Protein AF-A0A8J6FA00-F1 (afdb_monomer)

Solvent-accessible surface area (backbone atoms only — not comparable to full-atom values): 23998 Å² total; per-residue (Å²): 145,86,81,85,80,83,81,84,83,77,85,84,79,89,77,91,76,88,81,80,85,80,85,80,81,85,76,92,81,88,82,79,91,84,80,91,82,82,88,84,86,80,87,79,76,84,76,77,72,75,74,52,71,68,53,53,51,52,50,53,52,52,49,52,53,49,53,56,52,50,52,53,52,54,52,52,54,52,52,54,53,50,52,52,51,54,52,52,51,52,52,53,53,55,77,46,65,57,103,44,75,68,30,57,53,52,51,54,51,50,54,49,51,51,49,50,52,52,50,52,50,52,50,53,52,53,50,50,51,51,50,51,54,48,52,52,51,52,48,52,53,50,50,50,52,51,52,51,50,52,52,48,52,52,50,53,50,50,55,50,49,54,51,51,51,52,51,50,52,50,50,53,52,50,50,54,50,52,52,52,50,52,52,49,53,51,50,51,52,53,47,46,42,62,70,54,48,50,51,52,50,52,53,50,51,51,51,53,50,51,51,49,54,49,53,51,49,51,51,55,53,54,71,70,51,56,72,61,61,70,43,60,43,75,55,97,87,43,78,40,38,40,57,80,75,37,91,62,59,71,76,39,87,84,40,93,58,32,69,57,52,55,49,52,30,61,74,72,68,48,62,88,90,56,63,78,79,50,50,62,60,50,53,51,50,52,52,50,51,52,53,49,52,52,52,50,50,51,52,48,51,50,50,52,51,52,52,53,51,51,59,74,70,55,78,81,81,64,64,66,64,50,50,51,52,48,50,53,51,50,52,54,46,49,70,62,45,51,60,54,51,53,53,49,51,56,50,50,54,53,53,54,54,50,47,53,56,53,51,51,54,52,50,56,42,69,79,45,71,69,80,69,77,49,76,83,52,61,66,92,89,34,34,61,67,57,51,49,54,51,46,54,53,51,51,53,51,51,54,54,60,63,70,71,73,125

pLDDT: mean 79.32, std 19.1, range [29.19, 98.31]

Radius of gyration: 79.98 Å; Cα contacts (8 Å, |Δi|>4): 66; chains: 1; bounding box: 137×90×229 Å

Structure (mmCIF, N/CA/C/O backbone):
data_AF-A0A8J6FA00-F1
#
_entry.id   AF-A0A8J6FA00-F1
#
loop_
_atom_site.group_PDB
_atom_site.id
_atom_site.type_symbol
_atom_site.label_atom_id
_atom_site.label_alt_id
_atom_site.label_comp_id
_atom_site.label_asym_id
_atom_site.label_entity_id
_atom_site.label_seq_id
_atom_site.pdbx_PDB_ins_code
_atom_site.Cartn_x
_atom_site.Cartn_y
_atom_site.Cartn_z
_atom_site.occupancy
_atom_site.B_iso_or_equiv
_atom_site.auth_seq_id
_atom_site.auth_comp_id
_atom_site.auth_asym_id
_atom_site.auth_atom_id
_atom_site.pdbx_PDB_model_num
ATOM 1 N N . MET A 1 1 ? 41.644 22.183 -69.898 1.00 47.28 1 MET A N 1
ATOM 2 C CA . MET A 1 1 ? 42.572 23.070 -69.154 1.00 47.28 1 MET A CA 1
ATOM 3 C C . MET A 1 1 ? 42.251 24.572 -69.324 1.00 47.28 1 MET A C 1
ATOM 5 O O . MET A 1 1 ? 43.143 25.346 -69.619 1.00 47.28 1 MET A O 1
ATOM 9 N N . LYS A 1 2 ? 40.993 25.016 -69.129 1.00 41.22 2 LYS A N 1
ATOM 10 C CA . LYS A 1 2 ? 40.609 26.453 -69.013 1.00 41.22 2 LYS A CA 1
ATOM 11 C C . LYS A 1 2 ? 39.378 26.700 -68.106 1.00 41.22 2 LYS A C 1
ATOM 13 O O . LYS A 1 2 ? 38.778 27.763 -68.155 1.00 41.22 2 LYS A O 1
ATOM 18 N N . LYS A 1 3 ? 38.980 25.728 -67.270 1.00 41.56 3 LYS A N 1
ATOM 19 C CA . LYS A 1 3 ? 37.810 25.846 -66.368 1.00 41.56 3 LYS A CA 1
ATOM 20 C C . LYS A 1 3 ? 38.119 25.675 -64.871 1.00 41.56 3 LYS A C 1
ATOM 22 O O . LYS A 1 3 ? 37.196 25.705 -64.074 1.00 41.56 3 LYS A O 1
ATOM 27 N N . LEU A 1 4 ? 39.391 25.559 -64.476 1.00 38.62 4 LEU A N 1
ATOM 28 C CA . LEU A 1 4 ? 39.796 25.398 -63.065 1.00 38.62 4 LEU A CA 1
ATOM 29 C C . LEU A 1 4 ? 40.447 26.649 -62.443 1.00 38.62 4 LEU A C 1
ATOM 31 O O . LEU A 1 4 ? 40.949 26.580 -61.331 1.00 38.62 4 LEU A O 1
ATOM 35 N N . GLN A 1 5 ? 40.412 27.801 -63.120 1.00 42.25 5 GLN A N 1
ATOM 36 C CA . GLN A 1 5 ? 40.986 29.058 -62.606 1.00 42.25 5 GLN A CA 1
ATOM 37 C C . GLN A 1 5 ? 39.949 30.071 -62.088 1.00 42.25 5 GLN A C 1
ATOM 39 O O . GLN A 1 5 ? 40.332 31.146 -61.651 1.00 42.25 5 GLN A O 1
ATOM 44 N N . ALA A 1 6 ? 38.650 29.746 -62.096 1.00 41.47 6 ALA A N 1
ATOM 45 C CA . ALA A 1 6 ? 37.587 30.691 -61.724 1.00 41.47 6 ALA A CA 1
ATOM 46 C C . ALA A 1 6 ? 37.003 30.495 -60.307 1.00 41.47 6 ALA A C 1
ATOM 48 O O . ALA A 1 6 ? 36.040 31.166 -59.964 1.00 41.47 6 ALA A O 1
ATOM 49 N N . SER A 1 7 ? 37.552 29.589 -59.486 1.00 37.56 7 SER A N 1
ATOM 50 C CA . SER A 1 7 ? 37.004 29.290 -58.145 1.00 37.56 7 SER A CA 1
ATOM 51 C C . SER A 1 7 ? 37.914 29.695 -56.975 1.00 37.56 7 SER A C 1
ATOM 53 O O . SER A 1 7 ? 37.580 29.426 -55.825 1.00 37.56 7 SER A O 1
ATOM 55 N N . LEU A 1 8 ? 39.047 30.351 -57.246 1.00 39.03 8 LEU A N 1
ATOM 56 C CA . LEU A 1 8 ? 39.939 30.931 -56.235 1.00 39.03 8 LEU A CA 1
ATOM 57 C C . LEU A 1 8 ? 39.741 32.449 -56.219 1.00 39.03 8 LEU A C 1
ATOM 59 O O . LEU A 1 8 ? 40.481 33.192 -56.855 1.00 39.03 8 LEU A O 1
ATOM 63 N N . GLY A 1 9 ? 38.681 32.900 -55.555 1.00 41.84 9 GLY A N 1
ATOM 64 C CA . GLY A 1 9 ? 38.341 34.318 -55.478 1.00 41.84 9 GLY A CA 1
ATOM 65 C C . GLY A 1 9 ? 37.022 34.558 -54.756 1.00 41.84 9 GLY A C 1
ATOM 66 O O . GLY A 1 9 ? 36.096 35.104 -55.341 1.00 41.84 9 GLY A O 1
ATOM 67 N N . ALA A 1 10 ? 36.920 34.110 -53.507 1.00 33.75 10 ALA A N 1
ATOM 68 C CA . ALA A 1 10 ? 35.877 34.555 -52.591 1.00 33.75 10 ALA A CA 1
ATOM 69 C C . ALA A 1 10 ? 36.495 34.684 -51.194 1.00 33.75 10 ALA A C 1
ATOM 71 O O . ALA A 1 10 ? 36.776 33.686 -50.533 1.00 33.75 10 ALA A O 1
ATOM 72 N N . GLU A 1 11 ? 36.773 35.925 -50.794 1.00 38.97 11 GLU A N 1
ATOM 73 C CA . GLU A 1 11 ? 37.144 36.280 -49.425 1.00 38.97 11 GLU A CA 1
ATOM 74 C C . GLU A 1 11 ? 35.990 35.977 -48.455 1.00 38.97 11 GLU A C 1
ATOM 76 O O . GLU A 1 11 ? 34.834 36.266 -48.782 1.00 38.97 11 GLU A O 1
ATOM 81 N N . PRO A 1 12 ? 36.258 35.459 -47.245 1.00 38.44 12 PRO A N 1
ATOM 82 C CA . PRO A 1 12 ? 35.283 35.486 -46.171 1.00 38.44 12 PRO A CA 1
ATOM 83 C C . PRO A 1 12 ? 35.406 36.794 -45.383 1.00 38.44 12 PRO A C 1
ATOM 85 O O . PRO A 1 12 ? 36.435 37.095 -44.780 1.00 38.44 12 PRO A O 1
ATOM 88 N N . ALA A 1 13 ? 34.309 37.548 -45.382 1.00 31.70 13 ALA A N 1
ATOM 89 C CA . ALA A 1 13 ? 34.092 38.711 -44.541 1.00 31.70 13 ALA A CA 1
ATOM 90 C C . ALA A 1 13 ? 34.235 38.369 -43.049 1.00 31.70 13 ALA A C 1
ATOM 92 O O . ALA A 1 13 ? 33.716 37.363 -42.556 1.00 31.70 13 ALA A O 1
ATOM 93 N N . GLU A 1 14 ? 34.906 39.265 -42.333 1.00 37.59 14 GLU A N 1
ATOM 94 C CA . GLU A 1 14 ? 35.026 39.289 -40.882 1.00 37.59 14 GLU A CA 1
ATOM 95 C C . GLU A 1 14 ? 33.646 39.194 -40.214 1.00 37.59 14 GLU A C 1
ATOM 97 O O . GLU A 1 14 ? 32.804 40.082 -40.342 1.00 37.59 14 GLU A O 1
ATOM 102 N N . THR A 1 15 ? 33.409 38.127 -39.451 1.00 36.28 15 THR A N 1
ATOM 103 C CA . THR A 1 15 ? 32.333 38.099 -38.454 1.00 36.28 15 THR A CA 1
ATOM 104 C C . THR A 1 15 ? 32.958 37.878 -37.087 1.00 36.28 15 THR A C 1
ATOM 106 O O . THR A 1 15 ? 33.274 36.767 -36.671 1.00 36.28 15 THR A O 1
ATOM 109 N N . SER A 1 16 ? 33.181 38.994 -36.400 1.00 37.09 16 SER A N 1
ATOM 110 C CA . SER A 1 16 ? 33.565 39.044 -34.996 1.00 37.09 16 SER A CA 1
ATOM 111 C C . SER A 1 16 ? 32.416 38.507 -34.138 1.00 37.09 16 SER A C 1
ATOM 113 O O . SER A 1 16 ? 31.311 39.045 -34.180 1.00 37.09 16 SER A O 1
ATOM 115 N N . CYS A 1 17 ? 32.653 37.460 -33.344 1.00 29.19 17 CYS A N 1
ATOM 116 C CA . CYS A 1 17 ? 31.768 37.121 -32.233 1.00 29.19 17 CYS A CA 1
ATOM 117 C C . CYS A 1 17 ? 32.586 36.663 -31.022 1.00 29.19 17 CYS A C 1
ATOM 119 O O . CYS A 1 17 ? 33.138 35.567 -30.966 1.00 29.19 17 CYS A O 1
ATOM 121 N N . SER A 1 18 ? 32.661 37.571 -30.052 1.00 35.00 18 SER A N 1
ATOM 122 C CA . SER A 1 18 ? 33.268 37.417 -28.734 1.00 35.00 18 SER A CA 1
ATOM 123 C C . SER A 1 18 ? 32.566 36.317 -27.928 1.00 35.00 18 SER A C 1
ATOM 125 O O . SER A 1 18 ? 31.367 36.407 -27.666 1.00 35.00 18 SER A O 1
ATOM 127 N N . VAL A 1 19 ? 33.311 35.298 -27.489 1.00 31.09 19 VAL A N 1
ATOM 128 C CA . VAL A 1 19 ? 32.841 34.323 -26.494 1.00 31.09 19 VAL A CA 1
ATOM 129 C C . VAL A 1 19 ? 33.365 34.744 -25.124 1.00 31.09 19 VAL A C 1
ATOM 131 O O . VAL A 1 19 ? 34.555 34.650 -24.828 1.00 31.09 19 VAL A O 1
ATOM 134 N N . ARG A 1 20 ? 32.448 35.234 -24.285 1.00 32.41 20 ARG A N 1
ATOM 135 C CA . ARG A 1 20 ? 32.675 35.524 -22.866 1.00 32.41 20 ARG A CA 1
ATOM 136 C C . ARG A 1 20 ? 32.912 34.222 -22.099 1.00 32.41 20 ARG A C 1
ATOM 138 O O . ARG A 1 20 ? 32.070 33.327 -22.113 1.00 32.41 20 ARG A O 1
ATOM 145 N N . GLN A 1 21 ? 34.031 34.157 -21.384 1.00 34.88 21 GLN A N 1
ATOM 146 C CA . GLN A 1 21 ? 34.291 33.160 -20.350 1.00 34.88 21 GLN A CA 1
ATOM 147 C C . GLN A 1 21 ? 33.310 33.356 -19.186 1.00 34.88 21 GLN A C 1
ATOM 149 O O . GLN A 1 21 ? 33.288 34.411 -18.555 1.00 34.88 21 GLN A O 1
ATOM 154 N N . ALA A 1 22 ? 32.512 32.329 -18.893 1.00 29.67 22 ALA A N 1
ATOM 155 C CA . ALA A 1 22 ? 31.765 32.222 -17.648 1.00 29.67 22 ALA A CA 1
ATOM 156 C C . ALA A 1 22 ? 32.586 31.388 -16.657 1.00 29.67 22 ALA A C 1
ATOM 158 O O . ALA A 1 22 ? 32.701 30.169 -16.779 1.00 29.67 22 ALA A O 1
ATOM 159 N N . THR A 1 23 ? 33.169 32.068 -15.676 1.00 34.88 23 THR A N 1
ATOM 160 C CA . THR A 1 23 ? 33.732 31.478 -14.465 1.00 34.88 23 THR A CA 1
ATOM 161 C C . THR A 1 23 ? 32.596 30.898 -13.621 1.00 34.88 23 THR A C 1
ATOM 163 O O . THR A 1 23 ? 31.689 31.611 -13.195 1.00 34.88 23 THR A O 1
ATOM 166 N N . ARG A 1 24 ? 32.624 29.585 -13.368 1.00 30.62 24 ARG A N 1
ATOM 167 C CA . ARG A 1 24 ? 31.739 28.943 -12.389 1.00 30.62 24 ARG A CA 1
ATOM 168 C C . ARG A 1 24 ? 32.526 28.755 -11.097 1.00 30.62 24 ARG A C 1
ATOM 170 O O . ARG A 1 24 ? 33.399 27.897 -11.013 1.00 30.62 24 ARG A O 1
ATOM 177 N N . SER A 1 25 ? 32.240 29.621 -10.128 1.00 31.12 25 SER A N 1
ATOM 178 C CA . SER A 1 25 ? 32.730 29.517 -8.757 1.00 31.12 25 SER A CA 1
ATOM 179 C C . SER A 1 25 ? 32.152 28.251 -8.118 1.00 31.12 25 SER A C 1
ATOM 181 O O . SER A 1 25 ? 30.956 27.968 -8.226 1.00 31.12 25 SER A O 1
ATOM 183 N N . GLY A 1 26 ? 33.027 27.463 -7.496 1.00 31.08 26 GLY A N 1
ATOM 184 C CA . GLY A 1 26 ? 32.639 26.361 -6.631 1.00 31.08 26 GLY A CA 1
ATOM 185 C C . GLY A 1 26 ? 32.098 26.911 -5.318 1.00 31.08 26 GLY A C 1
ATOM 186 O O . GLY A 1 26 ? 32.699 27.806 -4.727 1.00 31.08 26 GLY A O 1
ATOM 187 N N . HIS A 1 27 ? 30.966 26.370 -4.878 1.00 33.72 27 HIS A N 1
ATOM 188 C CA . HIS A 1 27 ? 30.530 26.476 -3.497 1.00 33.72 27 HIS A CA 1
ATOM 189 C C . HIS A 1 27 ? 30.555 25.070 -2.907 1.00 33.72 27 HIS A C 1
ATOM 191 O O . HIS A 1 27 ? 29.848 24.169 -3.358 1.00 33.72 27 HIS A O 1
ATOM 197 N N . GLU A 1 28 ? 31.427 24.897 -1.923 1.00 34.91 28 GLU A N 1
ATOM 198 C CA . GLU A 1 28 ? 31.507 23.727 -1.066 1.00 34.91 28 GLU A CA 1
ATOM 199 C C . GLU A 1 28 ? 30.171 23.521 -0.346 1.00 34.91 28 GLU A C 1
ATOM 201 O O . GLU A 1 28 ? 29.641 24.450 0.263 1.00 34.91 28 GLU A O 1
ATOM 206 N N . THR A 1 29 ? 29.660 22.292 -0.360 1.00 35.22 29 THR A N 1
ATOM 207 C CA . THR A 1 29 ? 28.919 21.744 0.779 1.00 35.22 29 THR A CA 1
ATOM 208 C C . THR A 1 29 ? 29.324 20.290 0.976 1.00 35.22 29 THR A C 1
ATOM 210 O O . THR A 1 29 ? 29.314 19.454 0.078 1.00 35.22 29 THR A O 1
ATOM 213 N N . ARG A 1 30 ? 29.781 20.062 2.198 1.00 36.84 30 ARG A N 1
ATOM 214 C CA . ARG A 1 30 ? 30.376 18.869 2.776 1.00 36.84 30 ARG A CA 1
ATOM 215 C C . ARG A 1 30 ? 29.256 17.905 3.177 1.00 36.84 30 ARG A C 1
ATOM 217 O O . ARG A 1 30 ? 28.365 18.306 3.919 1.00 36.84 30 ARG A O 1
ATOM 224 N N . GLY A 1 31 ? 29.318 16.649 2.737 1.00 31.55 31 GLY A N 1
ATOM 225 C CA . GLY A 1 31 ? 28.403 15.60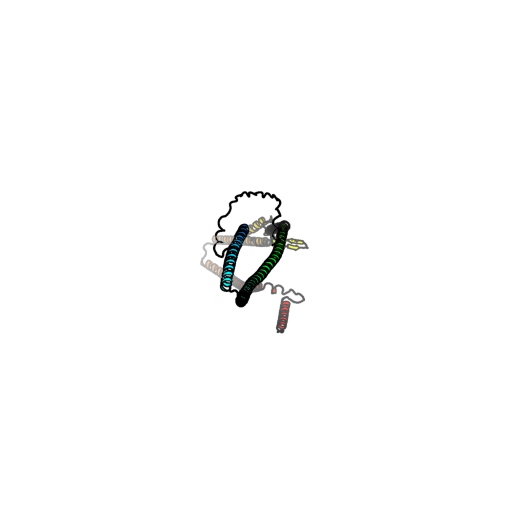5 3.204 1.00 31.55 31 GLY A CA 1
ATOM 226 C C . GLY A 1 31 ? 28.560 14.271 2.472 1.00 31.55 31 GLY A C 1
ATOM 227 O O . GLY A 1 31 ? 28.122 14.139 1.339 1.00 31.55 31 GLY A O 1
ATOM 228 N N . ASN A 1 32 ? 29.123 13.293 3.183 1.00 33.38 32 ASN A N 1
ATOM 229 C CA . ASN A 1 32 ? 29.013 11.842 2.973 1.00 33.38 32 ASN A CA 1
ATOM 230 C C . ASN A 1 32 ? 29.857 11.194 1.859 1.00 33.38 32 ASN A C 1
ATOM 232 O O . ASN A 1 32 ? 29.385 10.755 0.815 1.00 33.38 32 ASN A O 1
ATOM 236 N N . THR A 1 33 ? 31.135 11.013 2.184 1.00 42.03 33 THR A N 1
ATOM 237 C CA . THR A 1 33 ? 31.894 9.786 1.902 1.00 42.03 33 THR A CA 1
ATOM 238 C C . THR A 1 33 ? 31.149 8.558 2.435 1.00 42.03 33 THR A C 1
ATOM 240 O O . THR A 1 33 ? 30.846 8.549 3.622 1.00 42.03 33 THR A O 1
ATOM 243 N N . GLU A 1 34 ? 30.874 7.560 1.579 1.00 39.94 34 GLU A N 1
ATOM 244 C CA . GLU A 1 34 ? 31.144 6.113 1.812 1.00 39.94 34 GLU A CA 1
ATOM 245 C C . GLU A 1 34 ? 30.439 5.138 0.833 1.00 39.94 34 GLU A C 1
ATOM 247 O O . GLU A 1 34 ? 30.783 3.964 0.836 1.00 39.94 34 GLU A O 1
ATOM 252 N N . GLU A 1 35 ? 29.568 5.561 -0.098 1.00 33.81 35 GLU A N 1
ATOM 253 C CA . GLU A 1 35 ? 28.895 4.595 -1.014 1.00 33.81 35 GLU A CA 1
ATOM 254 C C . GLU A 1 35 ? 29.410 4.551 -2.468 1.00 33.81 35 GLU A C 1
ATOM 256 O O . GLU A 1 35 ? 29.063 3.656 -3.235 1.00 33.81 35 GLU A O 1
ATOM 261 N N . SER A 1 36 ? 30.318 5.442 -2.873 1.00 38.78 36 SER A N 1
ATOM 262 C CA . SER A 1 36 ? 30.756 5.554 -4.278 1.00 38.78 36 SER A CA 1
ATOM 263 C C . SER A 1 36 ? 32.104 4.878 -4.582 1.00 38.78 36 SER A C 1
ATOM 265 O O . SER A 1 36 ? 32.941 5.449 -5.285 1.00 38.78 36 SER A O 1
ATOM 267 N N . LYS A 1 37 ? 32.355 3.669 -4.059 1.00 39.72 37 LYS A N 1
ATOM 268 C CA . LYS A 1 37 ? 33.586 2.900 -4.363 1.00 39.72 37 LYS A CA 1
ATOM 269 C C . LYS A 1 37 ? 33.369 1.488 -4.918 1.00 39.72 37 LYS A C 1
ATOM 271 O O . LYS A 1 37 ? 34.343 0.764 -5.086 1.00 39.72 37 LYS A O 1
ATOM 276 N N . ARG A 1 38 ? 32.138 1.092 -5.267 1.00 36.06 38 ARG A N 1
ATOM 277 C CA . ARG A 1 38 ? 31.849 -0.290 -5.711 1.00 36.06 38 ARG A CA 1
ATOM 278 C C . ARG A 1 38 ? 31.240 -0.460 -7.105 1.00 36.06 38 ARG A C 1
ATOM 280 O O . ARG A 1 38 ? 30.736 -1.532 -7.404 1.00 36.06 38 ARG A O 1
ATOM 287 N N . ALA A 1 39 ? 31.319 0.556 -7.964 1.00 37.44 39 ALA A N 1
ATOM 288 C CA . ALA A 1 39 ? 30.780 0.496 -9.329 1.00 37.44 39 ALA A CA 1
ATOM 289 C C . ALA A 1 39 ? 31.782 0.944 -10.410 1.00 37.44 39 ALA A C 1
ATOM 291 O O . ALA A 1 39 ? 31.398 1.567 -11.395 1.00 37.44 39 ALA A O 1
ATOM 292 N N . ARG A 1 40 ? 33.082 0.681 -10.223 1.00 42.97 40 ARG A N 1
ATOM 293 C CA . ARG A 1 40 ? 34.104 0.900 -11.263 1.00 42.97 40 ARG A CA 1
ATOM 294 C C . ARG A 1 40 ? 35.168 -0.186 -11.222 1.00 42.97 40 ARG A C 1
ATOM 296 O O . ARG A 1 40 ? 36.286 0.050 -10.785 1.00 42.97 40 ARG A O 1
ATOM 303 N N . SER A 1 41 ? 34.792 -1.374 -11.654 1.00 44.31 41 SER A N 1
ATOM 304 C CA . SER A 1 41 ? 35.734 -2.376 -12.147 1.00 44.31 41 SER A CA 1
ATOM 305 C C . SER A 1 41 ? 34.909 -3.470 -12.796 1.00 44.31 41 SER A C 1
ATOM 307 O O . SER A 1 41 ? 34.246 -4.208 -12.070 1.00 44.31 41 SER A O 1
ATOM 309 N N . LEU A 1 42 ? 34.887 -3.457 -14.125 1.00 41.62 42 LEU A N 1
ATOM 310 C CA . LEU A 1 42 ? 34.656 -4.553 -15.071 1.00 41.62 42 LEU A CA 1
ATOM 311 C C . LEU A 1 42 ? 34.493 -3.864 -16.434 1.00 41.62 42 LEU A C 1
ATOM 313 O O . LEU A 1 42 ? 33.482 -3.197 -16.643 1.00 41.62 42 LEU A O 1
ATOM 317 N N . ASP A 1 43 ? 35.592 -3.869 -17.197 1.00 39.00 43 ASP A N 1
ATOM 318 C CA . ASP A 1 43 ? 35.738 -4.176 -18.635 1.00 39.00 43 ASP A CA 1
ATOM 319 C C . ASP A 1 43 ? 34.579 -3.744 -19.567 1.00 39.00 43 ASP A C 1
ATOM 321 O O . ASP A 1 43 ? 33.405 -3.895 -19.259 1.00 39.00 43 ASP A O 1
ATOM 325 N N . ASP A 1 44 ? 34.784 -3.216 -20.765 1.00 36.16 44 ASP A N 1
ATOM 326 C CA . ASP A 1 44 ? 35.753 -3.599 -21.779 1.00 36.16 44 ASP A CA 1
ATOM 327 C C . ASP A 1 44 ? 35.581 -2.628 -22.959 1.00 36.16 44 ASP A C 1
ATOM 329 O O . ASP A 1 44 ? 34.561 -1.942 -23.071 1.00 36.16 44 ASP A O 1
ATOM 333 N N . ASP A 1 45 ? 36.562 -2.650 -23.845 1.00 35.09 45 ASP A N 1
ATOM 334 C CA . ASP A 1 45 ? 36.585 -2.045 -25.168 1.00 35.09 45 ASP A CA 1
ATOM 335 C C . ASP A 1 45 ? 36.728 -0.523 -25.249 1.00 35.09 45 ASP A C 1
ATOM 337 O O . ASP A 1 45 ? 35.928 0.299 -24.800 1.00 35.09 45 ASP A O 1
ATOM 341 N N . SER A 1 46 ? 37.833 -0.177 -25.897 1.00 41.81 46 SER A N 1
ATOM 342 C CA . SER A 1 46 ? 38.183 1.103 -26.476 1.00 41.81 46 SER A CA 1
ATOM 343 C C . SER A 1 46 ? 36.936 1.870 -26.912 1.00 41.81 46 SER A C 1
ATOM 345 O O . SER A 1 46 ? 36.360 1.613 -27.965 1.00 41.81 46 SER A O 1
ATOM 347 N N . LEU A 1 47 ? 36.521 2.854 -26.111 1.00 43.72 47 LEU A N 1
ATOM 348 C CA . LEU A 1 47 ? 35.745 3.960 -26.643 1.00 43.72 47 LEU A CA 1
ATOM 349 C C . LEU A 1 47 ? 36.641 4.575 -27.714 1.00 43.72 47 LEU A C 1
ATOM 351 O O . LEU A 1 47 ? 37.571 5.306 -27.375 1.00 43.72 47 LEU A O 1
ATOM 355 N N . ASP A 1 48 ? 36.402 4.213 -28.974 1.00 52.09 48 ASP A N 1
ATOM 356 C CA . ASP A 1 48 ? 36.907 4.909 -30.147 1.00 52.09 48 ASP A CA 1
ATOM 357 C C . ASP A 1 48 ? 36.476 6.364 -29.990 1.00 52.09 48 ASP A C 1
ATOM 359 O O . ASP A 1 48 ? 35.367 6.774 -30.348 1.00 52.09 48 ASP A O 1
ATOM 363 N N . VAL A 1 49 ? 37.332 7.142 -29.328 1.00 61.47 49 VAL A N 1
ATOM 364 C CA . VAL A 1 49 ? 37.171 8.575 -29.183 1.00 61.47 49 VAL A CA 1
ATOM 365 C C . VAL A 1 49 ? 37.259 9.098 -30.600 1.00 61.47 49 VAL A C 1
ATOM 367 O O . VAL A 1 49 ? 38.345 9.184 -31.171 1.00 61.47 49 VAL A O 1
ATOM 370 N N . LEU A 1 50 ? 36.090 9.383 -31.173 1.00 67.81 50 LEU A N 1
ATOM 371 C CA . LEU A 1 50 ? 35.957 9.956 -32.502 1.00 67.81 50 LEU A CA 1
ATOM 372 C C . LEU A 1 50 ? 36.983 11.091 -32.646 1.00 67.81 50 LEU A C 1
ATOM 374 O O . LEU A 1 50 ? 37.004 11.993 -31.796 1.00 67.81 50 LEU A O 1
ATOM 378 N N . PRO A 1 51 ? 37.860 11.039 -33.665 1.00 77.50 51 PRO A N 1
ATOM 379 C CA . PRO A 1 51 ? 38.915 12.022 -33.822 1.00 77.50 51 PRO A CA 1
ATOM 380 C C . PRO A 1 51 ? 38.309 13.423 -33.884 1.00 77.50 51 PRO A C 1
ATOM 382 O O . PRO A 1 51 ? 37.272 13.657 -34.511 1.00 77.50 51 PRO A O 1
ATOM 385 N N . SER A 1 52 ? 38.949 14.367 -33.191 1.00 83.94 52 SER A N 1
ATOM 386 C CA . SER A 1 52 ? 38.492 15.756 -33.179 1.00 83.94 52 SER A CA 1
ATOM 387 C C . SER A 1 52 ? 38.408 16.305 -34.608 1.00 83.94 52 SER A C 1
ATOM 389 O O . SER A 1 52 ? 39.202 15.935 -35.474 1.00 83.94 52 SER A O 1
ATOM 391 N N . PHE A 1 53 ? 37.482 17.231 -34.859 1.00 82.62 53 PHE A N 1
ATOM 392 C CA . PHE A 1 53 ? 37.315 17.856 -36.177 1.00 82.62 53 PHE A CA 1
ATOM 393 C C . PHE A 1 53 ? 38.626 18.448 -36.731 1.00 82.62 53 PHE A C 1
ATOM 395 O O . PHE A 1 53 ? 38.907 18.344 -37.922 1.00 82.62 53 PHE A O 1
ATOM 402 N N . SER A 1 54 ? 39.475 19.003 -35.859 1.00 84.88 54 SER A N 1
ATOM 403 C CA . SER A 1 54 ? 40.811 19.483 -36.227 1.00 84.88 54 SER A CA 1
ATOM 404 C C . SER A 1 54 ? 41.752 18.368 -36.687 1.00 84.88 54 SER A C 1
ATOM 406 O O . SER A 1 54 ? 42.505 18.587 -37.632 1.00 84.88 54 SER A O 1
ATOM 408 N N . CYS A 1 55 ? 41.698 17.184 -36.066 1.00 87.06 55 CYS A N 1
ATOM 409 C CA . CYS A 1 55 ? 42.497 16.029 -36.485 1.00 87.06 55 CYS A CA 1
ATOM 410 C C . CYS A 1 55 ? 42.069 15.541 -37.873 1.00 87.06 55 CYS A C 1
ATOM 412 O O . CYS A 1 55 ? 42.925 15.353 -38.728 1.00 87.06 55 CYS A O 1
ATOM 414 N N . LEU A 1 56 ? 40.760 15.439 -38.128 1.00 87.69 56 LEU A N 1
ATOM 415 C CA . LEU A 1 56 ? 40.230 15.039 -39.438 1.00 87.69 56 LEU A CA 1
ATOM 416 C C . LEU A 1 56 ? 40.643 16.008 -40.555 1.00 87.69 56 LEU A C 1
ATOM 418 O O . LEU A 1 56 ? 41.011 15.584 -41.647 1.00 87.69 56 LEU A O 1
ATOM 422 N N . ILE A 1 57 ? 40.624 17.317 -40.281 1.00 89.50 57 ILE A N 1
ATOM 423 C CA . ILE A 1 57 ? 41.090 18.322 -41.245 1.00 89.50 57 ILE A CA 1
ATOM 424 C C . ILE A 1 57 ? 42.590 18.169 -41.509 1.00 89.50 57 ILE A C 1
ATOM 426 O O . ILE A 1 57 ? 43.007 18.174 -42.665 1.00 89.50 57 ILE A O 1
ATOM 430 N N . GLN A 1 58 ? 43.407 18.045 -40.460 1.00 91.50 58 GLN A N 1
ATOM 431 C CA . GLN A 1 58 ? 44.860 17.892 -40.600 1.00 91.50 58 GLN A CA 1
ATOM 432 C C . GLN A 1 58 ? 45.229 16.625 -41.375 1.00 91.50 58 GLN A C 1
ATOM 434 O O . GLN A 1 58 ? 46.103 16.669 -42.239 1.00 91.50 58 GLN A O 1
ATOM 439 N N . GLU A 1 59 ? 44.532 15.525 -41.111 1.00 89.94 59 GLU A N 1
ATOM 440 C CA . GLU A 1 59 ? 44.704 14.264 -41.822 1.00 89.94 59 GLU A CA 1
ATOM 441 C C . GLU A 1 59 ? 44.302 14.386 -43.297 1.00 89.94 59 GLU A C 1
ATOM 443 O O . GLU A 1 59 ? 45.070 13.991 -44.174 1.00 89.94 59 GLU A O 1
ATOM 448 N N . GLY A 1 60 ? 43.171 15.035 -43.593 1.00 91.19 60 GLY A N 1
ATOM 449 C CA . GLY A 1 60 ? 42.753 15.312 -44.970 1.00 91.19 60 GLY A CA 1
ATOM 450 C C . GLY A 1 60 ? 43.767 16.162 -45.746 1.00 91.19 60 GLY A C 1
ATOM 451 O O . GLY A 1 60 ? 44.079 15.864 -46.902 1.00 91.19 60 GLY A O 1
ATOM 452 N N . TRP A 1 61 ? 44.351 17.186 -45.111 1.00 90.50 61 TRP A N 1
ATOM 453 C CA . TRP A 1 61 ? 45.428 17.977 -45.719 1.00 90.50 61 TRP A CA 1
ATOM 454 C C . TRP A 1 61 ? 46.694 17.149 -45.952 1.00 90.50 61 TRP A C 1
ATOM 456 O O . TRP A 1 61 ? 47.282 17.238 -47.031 1.00 90.50 61 TRP A O 1
ATOM 466 N N . ALA A 1 62 ? 47.103 16.330 -44.981 1.00 92.12 62 ALA A N 1
ATOM 467 C CA . ALA A 1 62 ? 48.269 15.461 -45.112 1.00 92.12 62 ALA A CA 1
ATOM 468 C C . ALA A 1 62 ? 48.104 14.458 -46.268 1.00 92.12 62 ALA A C 1
ATOM 470 O O . ALA A 1 62 ? 49.012 14.316 -47.089 1.00 92.12 62 ALA A O 1
ATOM 471 N N . GLN A 1 63 ? 46.927 13.836 -46.393 1.00 92.69 63 GLN A N 1
ATOM 472 C CA . GLN A 1 63 ? 46.594 12.935 -47.500 1.00 92.69 63 GLN A CA 1
ATOM 473 C C . GLN A 1 63 ? 46.618 13.658 -48.852 1.00 92.69 63 GLN A C 1
ATOM 475 O O . GLN A 1 63 ? 47.202 13.158 -49.812 1.00 92.69 63 GLN A O 1
ATOM 480 N N . SER A 1 64 ? 46.059 14.870 -48.938 1.00 91.31 64 SER A N 1
ATOM 481 C CA . SER A 1 64 ? 46.102 15.650 -50.181 1.00 91.31 64 SER A CA 1
ATOM 482 C C . SER A 1 64 ? 47.535 15.988 -50.600 1.00 91.31 64 SER A C 1
ATOM 484 O O . SER A 1 64 ? 47.865 15.895 -51.783 1.00 91.31 64 SER A O 1
ATOM 486 N N . VAL A 1 65 ? 48.396 16.378 -49.655 1.00 93.19 65 VAL A N 1
ATOM 487 C CA . VAL A 1 65 ? 49.811 16.656 -49.942 1.00 93.19 65 VAL A CA 1
ATOM 488 C C . VAL A 1 65 ? 50.512 15.384 -50.422 1.00 93.19 65 VAL A C 1
ATOM 490 O O . VAL A 1 65 ? 51.206 15.430 -51.439 1.00 93.19 65 VAL A O 1
ATOM 493 N N . HIS A 1 66 ? 50.267 14.247 -49.767 1.00 94.00 66 HIS A N 1
ATOM 494 C CA . HIS A 1 66 ? 50.814 12.950 -50.163 1.00 94.00 66 HIS A CA 1
ATOM 495 C C . HIS A 1 66 ? 50.458 12.595 -51.613 1.00 94.00 66 HIS A C 1
ATOM 497 O O . HIS A 1 66 ? 51.358 12.432 -52.437 1.00 94.00 66 HIS A O 1
ATOM 503 N N . VAL A 1 67 ? 49.168 12.608 -51.965 1.00 92.94 67 VAL A N 1
ATOM 504 C CA . VAL A 1 67 ? 48.692 12.280 -53.322 1.00 92.94 67 VAL A CA 1
ATOM 505 C C . VAL A 1 67 ? 49.307 13.206 -54.375 1.00 92.94 67 VAL A C 1
ATOM 507 O O . VAL A 1 67 ? 49.723 12.757 -55.442 1.00 92.94 67 VAL A O 1
ATOM 510 N N . THR A 1 68 ? 49.426 14.509 -54.091 1.00 92.44 68 THR A N 1
ATOM 511 C CA . THR A 1 68 ? 50.062 15.438 -55.045 1.00 92.44 68 THR A CA 1
ATOM 512 C C . THR A 1 68 ? 51.559 15.187 -55.219 1.00 92.44 68 THR A C 1
ATOM 514 O O . THR A 1 68 ? 52.094 15.410 -56.308 1.00 92.44 68 THR A O 1
ATOM 517 N N . SER A 1 69 ? 52.242 14.723 -54.170 1.00 92.12 69 SER A N 1
ATOM 518 C CA . SER A 1 69 ? 53.659 14.369 -54.241 1.00 92.12 69 SER A CA 1
ATOM 519 C C . SER A 1 69 ? 53.885 13.093 -55.058 1.00 92.12 69 SER A C 1
ATOM 521 O O . SER A 1 69 ? 54.764 13.077 -55.922 1.00 92.12 69 SER A O 1
ATOM 523 N N . GLU A 1 70 ? 53.032 12.081 -54.878 1.00 93.19 70 GLU A N 1
ATOM 524 C CA . GLU A 1 70 ? 53.053 10.843 -55.662 1.00 93.19 70 GLU 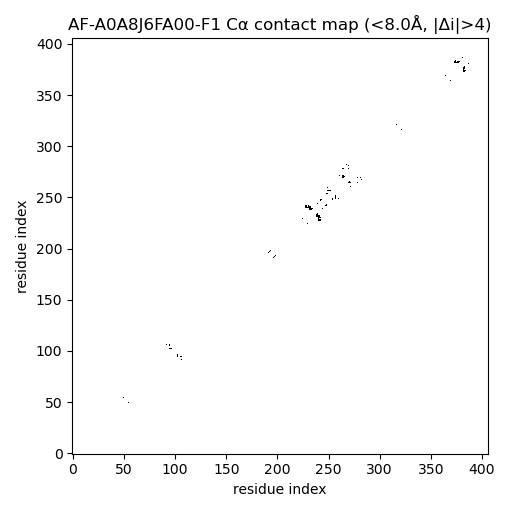A CA 1
ATOM 525 C C . GLU A 1 70 ? 52.742 11.107 -57.135 1.00 93.19 70 GLU A C 1
ATOM 527 O O . GLU A 1 70 ? 53.474 10.650 -58.011 1.00 93.19 70 GLU A O 1
ATOM 532 N N . LEU A 1 71 ? 51.722 11.924 -57.426 1.00 94.25 71 LEU A N 1
ATOM 533 C CA . LEU A 1 71 ? 51.371 12.292 -58.798 1.00 94.25 71 LEU A CA 1
ATOM 534 C C . LEU A 1 71 ? 52.551 12.939 -59.533 1.00 94.25 71 LEU A C 1
ATOM 536 O O . LEU A 1 71 ? 52.816 12.607 -60.687 1.00 94.25 71 LEU A O 1
ATOM 540 N N . ARG A 1 72 ? 53.281 13.840 -58.865 1.00 91.81 72 ARG A N 1
ATOM 541 C CA . ARG A 1 72 ? 54.465 14.487 -59.444 1.00 91.81 72 ARG A CA 1
ATOM 542 C C . ARG A 1 72 ? 55.578 13.477 -59.732 1.00 91.81 72 ARG A C 1
ATOM 544 O O . ARG A 1 72 ? 56.236 13.583 -60.763 1.00 91.81 72 ARG A O 1
ATOM 551 N N . SER A 1 73 ? 55.777 12.503 -58.843 1.00 93.38 73 SER A N 1
ATOM 552 C CA . SER A 1 73 ? 56.757 11.430 -59.042 1.00 93.38 73 SER A CA 1
ATOM 553 C C . SER A 1 73 ? 56.405 10.559 -60.254 1.00 93.38 73 SER A C 1
ATOM 555 O O . SER A 1 73 ? 57.255 10.336 -61.114 1.00 93.38 73 SER A O 1
ATOM 557 N N . ILE A 1 74 ? 55.139 10.150 -60.378 1.00 92.69 74 ILE A N 1
ATOM 558 C CA . ILE A 1 74 ? 54.649 9.342 -61.505 1.00 92.69 74 ILE A CA 1
ATOM 559 C C . ILE A 1 74 ? 54.744 10.116 -62.827 1.00 92.69 74 ILE A C 1
ATOM 561 O O . ILE A 1 74 ? 55.153 9.556 -63.844 1.00 92.69 74 ILE A O 1
ATOM 565 N N . GLN A 1 75 ? 54.405 11.409 -62.828 1.00 92.81 75 GLN A N 1
ATOM 566 C CA . GLN A 1 75 ? 54.538 12.265 -64.012 1.00 92.81 75 GLN A CA 1
ATOM 567 C C . GLN A 1 75 ? 55.982 12.320 -64.509 1.00 92.81 75 GLN A C 1
ATOM 569 O O . GLN A 1 75 ? 56.221 12.128 -65.699 1.00 92.81 75 GLN A O 1
ATOM 574 N N . HIS A 1 76 ? 56.940 12.499 -63.598 1.00 93.00 76 HIS A N 1
ATOM 575 C CA . HIS A 1 76 ? 58.353 12.517 -63.954 1.00 93.00 76 HIS A CA 1
ATOM 576 C C . HIS A 1 76 ? 58.810 11.186 -64.571 1.00 93.00 76 HIS A C 1
ATOM 578 O O . HIS A 1 76 ? 59.395 11.181 -65.652 1.00 93.00 76 HIS A O 1
ATOM 584 N N . GLN A 1 77 ? 58.458 10.053 -63.953 1.00 93.31 77 GLN A N 1
ATOM 585 C CA . GLN A 1 77 ? 58.773 8.723 -64.493 1.00 93.31 77 GLN A CA 1
ATOM 586 C C . GLN A 1 77 ? 58.156 8.494 -65.882 1.00 93.31 77 GLN A C 1
ATOM 588 O O . GLN A 1 77 ? 58.785 7.902 -66.760 1.00 93.31 77 GLN A O 1
ATOM 593 N N . SER A 1 78 ? 56.931 8.976 -66.114 1.00 90.31 78 SER A N 1
ATOM 594 C CA . SER A 1 78 ? 56.280 8.884 -67.424 1.00 90.31 78 SER A CA 1
ATOM 595 C C . SER A 1 78 ? 57.014 9.692 -68.496 1.00 90.31 78 SER A C 1
ATOM 597 O O . SER A 1 78 ? 57.104 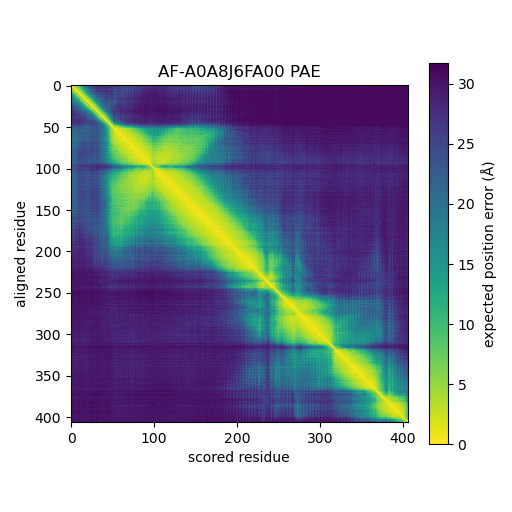9.239 -69.637 1.00 90.31 78 SER A O 1
ATOM 599 N N . GLU A 1 79 ? 57.512 10.883 -68.160 1.00 92.94 79 GLU A N 1
ATOM 600 C CA . GLU A 1 79 ? 58.286 11.725 -69.078 1.00 92.94 79 GLU A CA 1
ATOM 601 C C . GLU A 1 79 ? 59.637 11.082 -69.420 1.00 92.94 79 GLU A C 1
ATOM 603 O O . GLU A 1 79 ? 60.013 11.033 -70.594 1.00 92.94 79 GLU A O 1
ATOM 608 N N . GLU A 1 80 ? 60.330 10.518 -68.426 1.00 94.44 80 GLU A N 1
ATOM 609 C CA . GLU A 1 80 ? 61.591 9.792 -68.621 1.00 94.44 80 GLU A CA 1
ATOM 610 C C . GLU A 1 80 ? 61.419 8.574 -69.538 1.00 94.44 80 GLU A C 1
ATOM 612 O O . GLU A 1 80 ? 62.171 8.398 -70.501 1.00 94.44 80 GLU A O 1
ATOM 617 N N . LEU A 1 81 ? 60.397 7.750 -69.286 1.00 93.12 81 LEU A N 1
ATOM 618 C CA . LEU A 1 81 ? 60.094 6.580 -70.113 1.00 93.12 81 LEU A CA 1
ATOM 619 C C . LEU A 1 81 ? 59.692 6.975 -71.539 1.00 93.12 81 LEU A C 1
ATOM 621 O O . LEU A 1 81 ? 60.105 6.313 -72.495 1.00 93.12 81 LEU A O 1
ATOM 625 N N . ALA A 1 82 ? 58.934 8.063 -71.708 1.00 91.56 82 ALA A N 1
ATOM 626 C CA . ALA A 1 82 ? 58.572 8.581 -73.025 1.00 91.56 82 ALA A CA 1
ATOM 627 C C . ALA A 1 82 ? 59.803 9.069 -73.807 1.00 91.56 82 ALA A C 1
ATOM 629 O O . ALA A 1 82 ? 59.934 8.768 -74.997 1.00 91.56 82 ALA A O 1
ATOM 630 N N . ALA A 1 83 ? 60.730 9.766 -73.143 1.00 92.56 83 ALA A N 1
ATOM 631 C CA . ALA A 1 83 ? 61.986 10.204 -73.745 1.00 92.56 83 ALA A CA 1
ATOM 632 C C . ALA A 1 83 ? 62.878 9.013 -74.137 1.00 92.56 83 ALA A C 1
ATOM 634 O O . ALA A 1 83 ? 63.433 8.991 -75.238 1.00 92.56 83 ALA A O 1
ATOM 635 N N . HIS A 1 84 ? 62.968 7.988 -73.281 1.00 94.44 84 HIS A N 1
ATOM 636 C CA . HIS A 1 84 ? 63.720 6.770 -73.583 1.00 94.44 84 HIS A CA 1
ATOM 637 C C . HIS A 1 84 ? 63.129 6.011 -74.780 1.00 94.44 84 HIS A C 1
ATOM 639 O O . HIS A 1 84 ? 63.867 5.606 -75.679 1.00 94.44 84 HIS A O 1
ATOM 645 N N . LEU A 1 85 ? 61.800 5.865 -74.839 1.00 91.50 85 LEU A N 1
ATOM 646 C CA . LEU A 1 85 ? 61.113 5.253 -75.977 1.00 91.50 85 LEU A CA 1
ATOM 647 C C . LEU A 1 85 ? 61.392 6.029 -77.275 1.00 91.50 85 LEU A C 1
ATOM 649 O O . LEU A 1 85 ? 61.710 5.417 -78.292 1.00 91.50 85 LEU A O 1
ATOM 653 N N . ALA A 1 86 ? 61.314 7.363 -77.243 1.00 91.88 86 ALA A N 1
ATOM 654 C CA . ALA A 1 86 ? 61.581 8.207 -78.408 1.00 91.88 86 ALA A CA 1
ATOM 655 C C . ALA A 1 86 ? 63.011 8.026 -78.943 1.00 91.88 86 ALA A C 1
ATOM 657 O O . ALA A 1 86 ? 63.204 7.898 -80.153 1.00 91.88 86 ALA A O 1
ATOM 658 N N . TYR A 1 87 ? 63.996 7.940 -78.044 1.00 93.94 87 TYR A N 1
ATOM 659 C CA . TYR A 1 87 ? 65.384 7.649 -78.403 1.00 93.94 87 TYR A CA 1
ATOM 660 C C . TYR A 1 87 ? 65.532 6.274 -79.078 1.00 93.94 87 TYR A C 1
ATOM 662 O O . TYR A 1 87 ? 66.142 6.170 -80.142 1.00 93.94 87 TYR A O 1
ATOM 670 N N . GLN A 1 88 ? 64.922 5.227 -78.512 1.00 92.00 88 GLN A N 1
ATOM 671 C CA . GLN A 1 88 ? 64.969 3.873 -79.082 1.00 92.00 88 GLN A CA 1
ATOM 672 C C . GLN A 1 88 ? 64.303 3.798 -80.465 1.00 92.00 88 GLN A C 1
ATOM 674 O O . GLN A 1 88 ? 64.831 3.156 -81.371 1.00 92.00 88 GLN A O 1
ATOM 679 N N . ILE A 1 89 ? 63.170 4.485 -80.659 1.00 91.25 89 ILE A N 1
ATOM 680 C CA . ILE A 1 89 ? 62.494 4.581 -81.963 1.00 91.25 89 ILE A CA 1
ATOM 681 C C . ILE A 1 89 ? 63.428 5.212 -83.001 1.00 91.25 89 ILE A C 1
ATOM 683 O O . ILE A 1 89 ? 63.570 4.677 -84.101 1.00 91.25 89 ILE A O 1
ATOM 687 N N . GLN A 1 90 ? 64.094 6.315 -82.646 1.00 89.81 90 GLN A N 1
ATOM 688 C CA . GLN A 1 90 ? 65.023 7.005 -83.539 1.00 89.81 90 GLN A CA 1
ATOM 689 C C . GLN A 1 90 ? 66.214 6.117 -83.924 1.00 89.81 90 GLN A C 1
ATOM 691 O O . GLN A 1 90 ? 66.619 6.107 -85.087 1.00 89.81 90 GLN A O 1
ATOM 696 N N . GLU A 1 91 ? 66.744 5.337 -82.981 1.00 90.94 91 GLU A N 1
ATOM 697 C CA . GLU A 1 91 ? 67.850 4.416 -83.244 1.00 90.94 91 GLU A CA 1
ATOM 698 C C . GLU A 1 91 ? 67.433 3.266 -84.176 1.00 90.94 91 GLU A C 1
ATOM 700 O O . GLU A 1 91 ? 68.145 2.945 -85.128 1.00 90.94 91 GLU A O 1
ATOM 705 N N . VAL A 1 92 ? 66.236 2.700 -83.991 1.00 87.94 92 VAL A N 1
ATOM 706 C CA . VAL A 1 92 ? 65.682 1.688 -84.908 1.00 87.94 92 VAL A CA 1
ATOM 707 C C . VAL A 1 92 ? 65.418 2.282 -86.292 1.00 87.94 92 VAL A C 1
ATOM 709 O O . VAL A 1 92 ? 65.777 1.677 -87.303 1.00 87.94 92 VAL A O 1
ATOM 712 N N . HIS A 1 93 ? 64.857 3.491 -86.375 1.00 87.88 93 HIS A N 1
ATOM 713 C CA . HIS A 1 93 ? 64.675 4.192 -87.650 1.00 87.88 93 HIS A CA 1
ATOM 714 C C . HIS A 1 93 ? 66.006 4.460 -88.358 1.00 87.88 93 HIS A C 1
ATOM 716 O O . HIS A 1 93 ? 66.056 4.312 -89.582 1.00 87.88 93 HIS A O 1
ATOM 722 N N . ARG A 1 94 ? 67.075 4.785 -87.611 1.00 86.56 94 ARG A N 1
ATOM 723 C CA . ARG A 1 94 ? 68.450 4.949 -88.114 1.00 86.56 94 ARG A CA 1
ATOM 724 C C . ARG A 1 94 ? 68.993 3.635 -88.677 1.00 86.56 94 ARG A C 1
ATOM 726 O O . ARG A 1 94 ? 69.471 3.632 -89.805 1.00 86.56 94 ARG A O 1
ATOM 733 N N . MET A 1 95 ? 68.853 2.523 -87.952 1.00 85.12 95 MET A N 1
ATOM 734 C CA . MET A 1 95 ? 69.260 1.188 -88.423 1.00 85.12 95 MET A CA 1
ATOM 735 C C . MET A 1 95 ? 68.485 0.718 -89.662 1.00 85.12 95 MET A C 1
ATOM 737 O O . MET A 1 95 ? 69.013 -0.038 -90.467 1.00 85.12 95 MET A O 1
ATOM 741 N N . LEU A 1 96 ? 67.243 1.176 -89.831 1.00 84.06 96 LEU A N 1
ATOM 742 C CA . LEU A 1 96 ? 66.399 0.889 -90.994 1.00 84.06 96 LEU A CA 1
ATOM 743 C C . LEU A 1 96 ? 66.583 1.909 -92.138 1.00 84.06 96 LEU A C 1
ATOM 745 O O . LEU A 1 96 ? 65.720 1.999 -93.011 1.00 84.06 96 LEU A O 1
ATOM 749 N N . SER A 1 97 ? 67.656 2.711 -92.129 1.00 78.50 97 SER A N 1
ATOM 750 C CA . SER A 1 97 ? 67.924 3.743 -93.141 1.00 78.50 97 SER A CA 1
ATOM 751 C C . SER A 1 97 ? 68.821 3.272 -94.278 1.00 78.50 97 SER A C 1
ATOM 753 O O . SER A 1 97 ? 70.027 3.460 -94.216 1.00 78.50 97 SER A O 1
ATOM 755 N N . ASP A 1 98 ? 68.194 2.780 -95.348 1.00 76.62 98 ASP A N 1
ATOM 756 C CA . ASP A 1 98 ? 68.814 2.594 -96.668 1.00 76.62 98 ASP A CA 1
ATOM 757 C C . ASP A 1 98 ? 68.018 3.390 -97.726 1.00 76.62 98 ASP A C 1
ATOM 759 O O . ASP A 1 98 ? 66.797 3.510 -97.589 1.00 76.62 98 ASP A O 1
ATOM 763 N N . ASP A 1 99 ? 68.650 3.855 -98.816 1.00 68.56 99 ASP A N 1
ATOM 764 C CA . ASP A 1 99 ? 68.019 4.586 -99.951 1.00 68.56 99 ASP A CA 1
ATOM 765 C C . ASP A 1 99 ? 67.045 3.727 -100.807 1.00 68.56 99 ASP A C 1
ATOM 767 O O . ASP A 1 99 ? 66.696 4.060 -101.937 1.00 68.56 99 ASP A O 1
ATOM 771 N N . SER A 1 100 ? 66.586 2.590 -100.278 1.00 76.19 100 SER A N 1
ATOM 772 C CA . SER A 1 100 ? 65.679 1.648 -100.940 1.00 76.19 100 SER A CA 1
ATOM 773 C C . SER A 1 100 ? 64.225 1.845 -100.496 1.00 76.19 100 SER A C 1
ATOM 775 O O . SER A 1 100 ? 63.948 1.972 -99.307 1.00 76.19 100 SER A O 1
ATOM 777 N N . GLU A 1 101 ? 63.263 1.740 -101.417 1.00 77.75 101 GLU A N 1
ATOM 778 C CA . GLU A 1 101 ? 61.816 1.747 -101.113 1.00 77.75 101 GLU A CA 1
ATOM 779 C C . GLU A 1 101 ? 61.408 0.691 -100.065 1.00 77.75 101 GLU A C 1
ATOM 781 O O . GLU A 1 101 ? 60.471 0.876 -99.284 1.00 77.75 101 GLU A O 1
ATOM 786 N N . LEU A 1 102 ? 62.152 -0.414 -99.997 1.00 80.88 102 LEU A N 1
ATOM 787 C CA . LEU A 1 102 ? 61.896 -1.511 -99.072 1.00 80.88 102 LEU A CA 1
ATOM 788 C C . LEU A 1 102 ? 62.245 -1.142 -97.613 1.00 80.88 102 LEU A C 1
ATOM 790 O O . LEU A 1 102 ? 61.667 -1.699 -96.678 1.00 80.88 102 LEU A O 1
ATOM 794 N N . SER A 1 103 ? 63.129 -0.160 -97.400 1.00 82.81 103 SER A N 1
ATOM 795 C CA . SER A 1 103 ? 63.443 0.398 -96.077 1.00 82.81 103 SER A CA 1
ATOM 796 C C . SER A 1 103 ? 62.274 1.237 -95.535 1.00 82.81 103 SER A C 1
ATOM 798 O O . SER A 1 103 ? 61.901 1.111 -94.365 1.00 82.81 103 SER A O 1
ATOM 800 N N . ALA A 1 104 ? 61.606 2.006 -96.404 1.00 83.25 104 ALA A N 1
ATOM 801 C CA . ALA A 1 104 ? 60.425 2.796 -96.061 1.00 83.25 104 ALA A CA 1
ATOM 802 C C . ALA A 1 104 ? 59.241 1.908 -95.638 1.00 83.25 104 ALA A C 1
ATOM 804 O O . ALA A 1 104 ? 58.601 2.178 -94.620 1.00 83.25 104 ALA A O 1
ATOM 805 N N . ALA A 1 105 ? 59.001 0.801 -96.352 1.00 86.00 105 ALA A N 1
ATOM 806 C CA . ALA A 1 105 ? 57.964 -0.169 -95.994 1.00 86.00 105 ALA A CA 1
ATOM 807 C C . ALA A 1 105 ? 58.231 -0.855 -94.638 1.00 86.00 105 ALA A C 1
ATOM 809 O O . ALA A 1 105 ? 57.309 -1.032 -93.841 1.00 86.00 105 ALA A O 1
ATOM 810 N N . ARG A 1 106 ? 59.495 -1.195 -94.332 1.00 87.75 106 ARG A N 1
ATOM 811 C CA . ARG A 1 106 ? 59.884 -1.778 -93.033 1.00 87.75 106 ARG A CA 1
ATOM 812 C C . ARG A 1 106 ? 59.687 -0.804 -91.870 1.00 87.75 106 ARG A C 1
ATOM 814 O O . ARG A 1 106 ? 59.185 -1.221 -90.829 1.00 87.75 106 ARG A O 1
ATOM 821 N N . ARG A 1 107 ? 60.026 0.482 -92.040 1.00 87.69 107 ARG A N 1
ATOM 822 C CA . ARG A 1 107 ? 59.749 1.513 -91.019 1.00 87.69 107 ARG A CA 1
ATOM 823 C C . ARG A 1 107 ? 58.248 1.684 -90.784 1.00 87.69 107 ARG A C 1
ATOM 825 O O . ARG A 1 107 ? 57.817 1.694 -89.638 1.00 87.69 107 ARG A O 1
ATOM 832 N N . ALA A 1 108 ? 57.447 1.722 -91.851 1.00 88.75 108 ALA A N 1
ATOM 833 C CA . ALA A 1 108 ? 55.992 1.820 -91.737 1.00 88.75 108 ALA A CA 1
ATOM 834 C C . ALA A 1 108 ? 55.369 0.609 -91.013 1.00 88.75 108 ALA A C 1
ATOM 836 O O . ALA A 1 108 ? 54.468 0.784 -90.192 1.00 88.75 108 ALA A O 1
ATOM 837 N N . ALA A 1 109 ? 55.861 -0.607 -91.275 1.00 90.75 109 ALA A N 1
ATOM 838 C CA . ALA A 1 109 ? 55.427 -1.814 -90.570 1.00 90.75 109 ALA A CA 1
ATOM 839 C C . ALA A 1 109 ? 55.821 -1.793 -89.081 1.00 90.75 109 ALA A C 1
ATOM 841 O O . ALA A 1 109 ? 54.991 -2.106 -88.229 1.00 90.75 109 ALA A O 1
ATOM 842 N N . PHE A 1 110 ? 57.049 -1.367 -88.756 1.00 91.81 110 PHE A N 1
ATOM 843 C CA . PHE A 1 110 ? 57.499 -1.189 -87.370 1.00 91.81 110 PHE A CA 1
ATOM 844 C C . PHE A 1 110 ? 56.642 -0.164 -86.616 1.00 91.81 110 PHE A C 1
ATOM 846 O O . PHE A 1 110 ? 56.164 -0.454 -85.521 1.00 91.81 110 PHE A O 1
ATOM 853 N N . ASP A 1 111 ? 56.380 1.000 -87.216 1.00 91.56 111 ASP A N 1
ATOM 854 C CA . ASP A 1 111 ? 55.542 2.036 -86.608 1.00 91.56 111 ASP A CA 1
ATOM 855 C C . ASP A 1 111 ? 54.097 1.556 -86.407 1.00 91.56 111 ASP A C 1
ATOM 857 O O . ASP A 1 111 ? 53.454 1.910 -85.417 1.00 91.56 111 ASP A O 1
ATOM 861 N N . ALA A 1 112 ? 53.571 0.737 -87.325 1.00 91.88 112 ALA A N 1
ATOM 862 C CA . ALA A 1 112 ? 52.243 0.144 -87.199 1.00 91.88 112 ALA A CA 1
ATOM 863 C C . ALA A 1 112 ? 52.165 -0.868 -86.042 1.00 91.88 112 ALA A C 1
ATOM 865 O O . ALA A 1 112 ? 51.230 -0.798 -85.242 1.00 91.88 112 ALA A O 1
ATOM 866 N N . GLU A 1 113 ? 53.151 -1.759 -85.910 1.00 94.19 113 GLU A N 1
ATOM 867 C CA . GLU A 1 113 ? 53.238 -2.716 -84.797 1.00 94.19 113 GLU A CA 1
ATOM 868 C C . GLU A 1 113 ? 53.443 -2.007 -83.453 1.00 94.19 113 GLU A C 1
ATOM 870 O O . GLU A 1 113 ? 52.754 -2.302 -82.474 1.00 94.19 113 GLU A O 1
ATOM 875 N N . LEU A 1 114 ? 54.317 -0.996 -83.403 1.00 93.12 114 LEU A N 1
ATOM 876 C CA . LEU A 1 114 ? 54.521 -0.180 -82.208 1.00 93.12 114 LEU A CA 1
ATOM 877 C C . LEU A 1 114 ? 53.224 0.522 -81.788 1.00 93.12 114 LEU A C 1
ATOM 879 O O . LEU A 1 114 ? 52.846 0.479 -80.616 1.00 93.12 114 LEU A O 1
ATOM 883 N N . ARG A 1 115 ? 52.494 1.118 -82.741 1.00 94.00 115 ARG A N 1
ATOM 884 C CA . ARG A 1 115 ? 51.168 1.703 -82.481 1.00 94.00 115 ARG A CA 1
ATOM 885 C C . ARG A 1 115 ? 50.184 0.661 -81.961 1.00 94.00 115 ARG A C 1
ATOM 887 O O . ARG A 1 115 ? 49.436 0.963 -81.036 1.00 94.00 115 ARG A O 1
ATOM 894 N N . LEU A 1 116 ? 50.184 -0.554 -82.508 1.00 95.75 116 LEU A N 1
ATOM 895 C CA . LEU A 1 116 ? 49.310 -1.631 -82.045 1.00 95.75 116 LEU A CA 1
ATOM 896 C C . LEU A 1 116 ? 49.618 -2.025 -80.595 1.00 95.75 116 LEU A C 1
ATOM 898 O O . LEU A 1 116 ? 48.690 -2.182 -79.797 1.00 95.75 116 LEU A O 1
ATOM 902 N N . VAL A 1 117 ? 50.897 -2.151 -80.233 1.00 95.12 117 VAL A N 1
ATOM 903 C CA . VAL A 1 117 ? 51.324 -2.460 -78.859 1.00 95.12 117 VAL A CA 1
ATOM 904 C C . VAL A 1 117 ? 50.944 -1.332 -77.900 1.00 95.12 117 VAL A C 1
ATOM 906 O O . VAL A 1 117 ? 50.358 -1.613 -76.853 1.00 95.12 117 VAL A O 1
ATOM 909 N N . LEU A 1 118 ? 51.184 -0.070 -78.274 1.00 93.44 118 LEU A N 1
ATOM 910 C CA . LEU A 1 118 ? 50.781 1.096 -77.479 1.00 93.44 118 LEU A CA 1
ATOM 911 C C . LEU A 1 118 ? 49.264 1.123 -77.261 1.00 93.44 118 LEU A C 1
ATOM 913 O O . LEU A 1 118 ? 48.809 1.211 -76.124 1.00 93.44 118 LEU A O 1
ATOM 917 N N . LEU A 1 119 ? 48.470 0.954 -78.322 1.00 95.25 119 LEU A N 1
ATOM 918 C CA . LEU A 1 119 ? 47.008 0.917 -78.229 1.00 95.25 119 LEU A CA 1
ATOM 919 C C . LEU A 1 119 ? 46.509 -0.252 -77.370 1.00 95.25 119 LEU A C 1
ATOM 921 O O . LEU A 1 119 ? 45.563 -0.090 -76.596 1.00 95.25 119 LEU A O 1
ATOM 925 N N . ARG A 1 120 ? 47.144 -1.428 -77.462 1.00 96.75 120 ARG A N 1
ATOM 926 C CA . ARG A 1 120 ? 46.820 -2.585 -76.615 1.00 96.75 120 ARG A CA 1
ATOM 927 C C . ARG A 1 120 ? 47.145 -2.310 -75.145 1.00 96.75 120 ARG A C 1
ATOM 929 O O . ARG A 1 120 ? 46.335 -2.658 -74.287 1.00 96.75 120 ARG A O 1
ATOM 936 N N . GLY A 1 121 ? 48.279 -1.669 -74.866 1.00 94.44 121 GLY A N 1
ATOM 937 C CA . GLY A 1 121 ? 48.658 -1.205 -73.532 1.00 94.44 121 GLY A CA 1
ATOM 938 C C . GLY A 1 121 ? 47.646 -0.207 -72.969 1.00 94.44 121 GLY A C 1
ATOM 939 O O . GLY A 1 121 ? 47.097 -0.448 -71.897 1.00 94.44 121 GLY A O 1
ATOM 940 N N . CYS A 1 122 ? 47.307 0.838 -73.732 1.00 94.12 122 CYS A N 1
ATOM 941 C CA . CYS A 1 122 ? 46.297 1.830 -73.351 1.00 94.12 122 CYS A CA 1
ATOM 942 C C . CYS A 1 122 ? 44.936 1.187 -73.067 1.00 94.12 122 CYS A C 1
ATOM 944 O O . CYS A 1 122 ? 44.318 1.483 -72.051 1.00 94.12 122 CYS A O 1
ATOM 946 N N . ARG A 1 123 ? 44.473 0.266 -73.922 1.00 96.31 123 ARG A N 1
ATOM 947 C CA . ARG A 1 123 ? 43.218 -0.465 -73.697 1.00 96.31 123 ARG A CA 1
ATOM 948 C C . ARG A 1 123 ? 43.259 -1.264 -72.395 1.00 96.31 123 ARG A C 1
ATOM 950 O O . ARG A 1 123 ? 42.285 -1.251 -71.653 1.00 96.31 123 ARG A O 1
ATOM 957 N N . ASN A 1 124 ? 44.352 -1.981 -72.135 1.00 96.81 124 ASN A N 1
ATOM 958 C CA . ASN A 1 124 ? 44.485 -2.789 -70.926 1.00 96.81 124 ASN A CA 1
ATOM 959 C C . ASN A 1 124 ? 44.539 -1.909 -69.662 1.00 96.81 124 ASN A C 1
ATOM 961 O O . ASN A 1 124 ? 43.892 -2.252 -68.678 1.00 96.81 124 ASN A O 1
ATOM 965 N N . ALA A 1 125 ? 45.241 -0.771 -69.708 1.00 94.44 125 ALA A N 1
ATOM 966 C CA . ALA A 1 125 ? 45.286 0.202 -68.615 1.00 94.44 125 ALA A CA 1
ATOM 967 C C . ALA A 1 125 ? 43.900 0.805 -68.338 1.00 94.44 125 ALA A C 1
ATOM 969 O O . ALA A 1 125 ? 43.418 0.723 -67.213 1.00 94.44 125 ALA A O 1
ATOM 970 N N . LEU A 1 126 ? 43.204 1.288 -69.375 1.00 96.12 126 LEU A N 1
ATOM 971 C CA . LEU A 1 126 ? 41.838 1.812 -69.251 1.00 96.12 126 LEU A CA 1
ATOM 972 C C . LEU A 1 126 ? 40.864 0.763 -68.712 1.00 96.12 126 LEU A C 1
ATOM 974 O O . LEU A 1 126 ? 39.989 1.075 -67.910 1.00 96.12 126 LEU A O 1
ATOM 978 N N . PHE A 1 127 ? 41.004 -0.492 -69.146 1.00 97.12 127 PHE A N 1
ATOM 979 C CA . PHE A 1 127 ? 40.176 -1.581 -68.643 1.00 97.12 127 PHE A CA 1
ATOM 980 C C . PHE A 1 127 ? 40.438 -1.852 -67.158 1.00 97.12 127 PHE A C 1
ATOM 982 O O . PHE A 1 127 ? 39.485 -2.027 -66.401 1.00 97.12 127 PHE A O 1
ATOM 989 N N . HIS A 1 128 ? 41.701 -1.842 -66.729 1.00 96.88 128 HIS A N 1
ATOM 990 C CA . HIS A 1 128 ? 42.066 -1.994 -65.323 1.00 96.88 128 HIS A CA 1
ATOM 991 C C . HIS A 1 128 ? 41.548 -0.832 -64.462 1.00 96.88 128 HIS A C 1
ATOM 993 O O . HIS A 1 128 ? 40.922 -1.071 -63.432 1.00 96.88 128 HIS A O 1
ATOM 999 N N . GLU A 1 129 ? 41.703 0.412 -64.921 1.00 95.31 129 GLU A N 1
ATOM 1000 C CA . GLU A 1 129 ? 41.143 1.596 -64.256 1.00 95.31 129 GLU A CA 1
ATOM 1001 C C . GLU A 1 129 ? 39.616 1.513 -64.150 1.00 95.31 129 GLU A C 1
ATOM 1003 O O . GLU A 1 129 ? 39.051 1.755 -63.087 1.00 95.31 129 GLU A O 1
ATOM 1008 N N . CYS A 1 130 ? 38.931 1.091 -65.218 1.00 95.88 130 CYS A N 1
ATOM 1009 C CA . CYS A 1 130 ? 37.483 0.884 -65.193 1.00 95.88 130 CYS A CA 1
ATOM 1010 C C . CYS A 1 130 ? 37.064 -0.188 -64.175 1.00 95.88 130 CYS A C 1
ATOM 1012 O O . CYS A 1 130 ? 36.021 -0.043 -63.542 1.00 95.88 130 CYS A O 1
ATOM 1014 N N . GLN A 1 131 ? 37.852 -1.254 -63.998 1.00 96.75 131 GLN A N 1
ATOM 1015 C CA . GLN A 1 131 ? 37.584 -2.275 -62.980 1.00 96.75 131 GLN A CA 1
ATOM 1016 C C . GLN A 1 131 ? 37.751 -1.733 -61.559 1.00 96.75 131 GLN A C 1
ATOM 1018 O O . GLN A 1 131 ? 36.885 -1.986 -60.722 1.00 96.75 131 GLN A O 1
ATOM 1023 N N . ILE A 1 132 ? 38.822 -0.975 -61.300 1.00 96.44 132 ILE A N 1
ATOM 1024 C CA . ILE A 1 132 ? 39.063 -0.343 -59.995 1.00 96.44 132 ILE A CA 1
ATOM 1025 C C . ILE A 1 132 ? 37.924 0.625 -59.671 1.00 96.44 132 ILE A C 1
ATOM 1027 O O . ILE A 1 132 ? 37.260 0.464 -58.650 1.00 96.44 132 ILE A O 1
ATOM 1031 N N . LEU A 1 133 ? 37.609 1.543 -60.589 1.00 96.25 133 LEU A N 1
ATOM 1032 C CA . LEU A 1 133 ? 36.515 2.502 -60.418 1.00 96.25 133 LEU A CA 1
ATOM 1033 C C . LEU A 1 133 ? 35.165 1.807 -60.221 1.00 96.25 133 LEU A C 1
ATOM 1035 O O . LEU A 1 133 ? 34.324 2.281 -59.458 1.00 96.25 133 LEU A O 1
ATOM 1039 N N . HIS A 1 134 ? 34.931 0.673 -60.887 1.00 96.81 134 HIS A N 1
ATOM 1040 C CA . HIS A 1 134 ? 33.708 -0.095 -60.687 1.00 96.81 134 HIS A CA 1
ATOM 1041 C C . HIS A 1 134 ? 33.640 -0.726 -59.289 1.00 96.81 134 HIS A C 1
ATOM 1043 O O . HIS A 1 134 ? 32.584 -0.673 -58.656 1.00 96.81 134 HIS A O 1
ATOM 1049 N N . ALA A 1 135 ? 34.747 -1.288 -58.796 1.00 96.56 135 ALA A N 1
ATOM 1050 C CA . ALA A 1 135 ? 34.834 -1.848 -57.451 1.00 96.56 135 ALA A CA 1
ATOM 1051 C C . ALA A 1 135 ? 34.666 -0.763 -56.373 1.00 96.56 135 ALA A C 1
ATOM 1053 O O . ALA A 1 135 ? 33.875 -0.945 -55.448 1.00 96.56 135 ALA A O 1
ATOM 1054 N N . GLU A 1 136 ? 35.322 0.388 -56.532 1.00 96.25 136 GLU A N 1
ATOM 1055 C CA . GLU A 1 136 ? 35.184 1.549 -55.644 1.00 96.25 136 GLU A CA 1
ATOM 1056 C C . GLU A 1 136 ? 33.754 2.099 -55.647 1.00 96.25 136 GLU A C 1
ATOM 1058 O O . GLU A 1 136 ? 33.173 2.332 -54.588 1.00 96.25 136 GLU A O 1
ATOM 1063 N N . ALA A 1 137 ? 33.126 2.231 -56.819 1.00 95.31 137 ALA A N 1
ATOM 1064 C CA . ALA A 1 137 ? 31.735 2.665 -56.919 1.00 95.31 137 ALA A CA 1
ATOM 1065 C C . ALA A 1 137 ? 30.763 1.657 -56.280 1.00 95.31 137 ALA A C 1
ATOM 1067 O O . ALA A 1 137 ? 29.776 2.053 -55.653 1.00 95.31 137 ALA A O 1
ATOM 1068 N N . ALA A 1 138 ? 31.021 0.353 -56.423 1.00 96.50 138 ALA A N 1
ATOM 1069 C CA . ALA A 1 138 ? 30.229 -0.690 -55.777 1.00 96.50 138 ALA A CA 1
ATOM 1070 C C . ALA A 1 138 ? 30.382 -0.645 -54.249 1.00 96.50 138 ALA A C 1
ATOM 1072 O O . ALA A 1 138 ? 29.373 -0.706 -53.539 1.00 96.50 138 ALA A O 1
ATOM 1073 N N . HIS A 1 139 ? 31.611 -0.471 -53.759 1.00 96.69 139 HIS A N 1
ATOM 1074 C CA . HIS A 1 139 ? 31.910 -0.306 -52.340 1.00 96.69 139 HIS A CA 1
ATOM 1075 C C . HIS A 1 139 ? 31.228 0.943 -51.767 1.00 96.69 139 HIS A C 1
ATOM 1077 O O . HIS A 1 139 ? 30.442 0.828 -50.827 1.00 96.69 139 HIS A O 1
ATOM 1083 N N . GLY A 1 140 ? 31.394 2.103 -52.409 1.00 95.81 140 GLY A N 1
ATOM 1084 C CA . GLY A 1 140 ? 30.742 3.349 -51.999 1.00 95.81 140 GLY A CA 1
ATOM 1085 C C . GLY A 1 140 ? 29.213 3.251 -52.010 1.00 95.81 140 GLY A C 1
ATOM 1086 O O . GLY A 1 140 ? 28.540 3.770 -51.122 1.00 95.81 140 GLY A O 1
ATOM 1087 N N . LYS A 1 141 ? 28.621 2.509 -52.957 1.00 96.25 141 LYS A N 1
ATOM 1088 C CA . LYS A 1 141 ? 27.173 2.241 -52.961 1.00 96.25 141 LYS A CA 1
ATOM 1089 C C . LYS A 1 141 ? 26.737 1.365 -51.782 1.00 96.25 141 LYS A C 1
ATOM 1091 O O . LYS A 1 141 ? 25.630 1.549 -51.273 1.00 96.25 141 LYS A O 1
ATOM 1096 N N . GLN A 1 142 ? 27.550 0.393 -51.375 1.00 97.00 142 GLN A N 1
ATOM 1097 C CA . GLN A 1 142 ? 27.265 -0.448 -50.213 1.00 97.00 142 GLN A CA 1
ATOM 1098 C C . GLN A 1 142 ? 27.389 0.345 -48.910 1.00 97.00 142 GLN A C 1
ATOM 1100 O O . GLN A 1 142 ? 26.495 0.262 -48.069 1.00 97.00 142 GLN A O 1
ATOM 1105 N N . GLU A 1 143 ? 28.435 1.156 -48.778 1.00 96.88 143 GLU A N 1
ATOM 1106 C CA . GLU A 1 143 ? 28.632 2.038 -47.631 1.00 96.88 143 GLU A CA 1
ATOM 1107 C C . GLU A 1 143 ? 27.491 3.053 -47.505 1.00 96.88 143 GLU A C 1
ATOM 1109 O O . GLU A 1 143 ? 26.895 3.178 -46.439 1.00 96.88 143 GLU A O 1
ATOM 1114 N N . MET A 1 144 ? 27.070 3.681 -48.608 1.00 97.19 144 MET A N 1
ATOM 1115 C CA . MET A 1 144 ? 25.916 4.586 -48.606 1.00 97.19 144 MET A CA 1
ATOM 1116 C C . MET A 1 144 ? 24.628 3.906 -48.134 1.00 97.19 144 MET A C 1
ATOM 1118 O O . MET A 1 144 ? 23.870 4.496 -47.367 1.00 97.19 144 MET A O 1
ATOM 1122 N N . LYS A 1 145 ? 24.375 2.655 -48.543 1.00 97.12 145 LYS A N 1
ATOM 1123 C CA . LYS A 1 145 ? 23.220 1.890 -48.044 1.00 97.12 145 LYS A CA 1
ATOM 1124 C C . LYS A 1 145 ? 23.320 1.626 -46.543 1.00 97.12 145 LYS A C 1
ATOM 1126 O O . LYS A 1 145 ? 22.320 1.760 -45.841 1.00 97.12 145 LYS A O 1
ATOM 1131 N N . PHE A 1 146 ? 24.504 1.260 -46.057 1.00 97.12 146 PHE A N 1
ATOM 1132 C CA . PHE A 1 146 ? 24.742 1.035 -44.634 1.00 97.12 146 PHE A CA 1
ATOM 1133 C C . PHE A 1 146 ? 24.538 2.321 -43.824 1.00 97.12 146 PHE A C 1
ATOM 1135 O O . PHE A 1 146 ? 23.796 2.316 -42.844 1.00 97.12 146 PHE A O 1
ATOM 1142 N N . LEU A 1 147 ? 25.114 3.440 -44.268 1.00 96.81 147 LEU A N 1
ATOM 1143 C CA . LEU A 1 147 ? 24.947 4.743 -43.627 1.00 96.81 147 LEU A CA 1
ATOM 1144 C C . LEU A 1 147 ? 23.486 5.202 -43.639 1.00 96.81 147 LEU A C 1
ATOM 1146 O O . LEU A 1 147 ? 22.992 5.696 -42.628 1.00 96.81 147 LEU A O 1
ATOM 1150 N N . GLN A 1 148 ? 22.761 4.981 -44.738 1.00 97.25 148 GLN A N 1
ATOM 1151 C CA . GLN A 1 148 ? 21.331 5.276 -44.817 1.00 97.25 148 GLN A CA 1
ATOM 1152 C C . GLN A 1 148 ? 20.520 4.430 -43.824 1.00 97.25 148 GLN A C 1
ATOM 1154 O O . GLN A 1 148 ? 19.618 4.947 -43.165 1.00 97.25 148 GLN A O 1
ATOM 1159 N N . GLN A 1 149 ? 20.856 3.147 -43.666 1.00 97.44 149 GLN A N 1
ATOM 1160 C CA . GLN A 1 149 ? 20.224 2.279 -42.672 1.00 97.44 149 GLN A CA 1
ATOM 1161 C C . GLN A 1 149 ? 20.524 2.743 -41.239 1.00 97.44 149 GLN A C 1
ATOM 1163 O O . GLN A 1 149 ? 19.612 2.814 -40.418 1.00 97.44 149 GLN A O 1
ATOM 1168 N N . GLN A 1 150 ? 21.771 3.115 -40.939 1.00 96.94 150 GLN A N 1
ATOM 1169 C CA . GLN A 1 150 ? 22.140 3.669 -39.632 1.00 96.94 150 GLN A CA 1
ATOM 1170 C C . GLN A 1 150 ? 21.400 4.978 -39.345 1.00 96.94 150 GLN A C 1
ATOM 1172 O O . GLN A 1 150 ? 20.875 5.171 -38.249 1.00 96.94 150 GLN A O 1
ATOM 1177 N N . GLN A 1 151 ? 21.283 5.856 -40.342 1.00 96.38 151 GLN A N 1
ATOM 1178 C CA . GLN A 1 151 ? 20.512 7.087 -40.218 1.00 96.38 151 GLN A CA 1
ATOM 1179 C C . GLN A 1 151 ? 19.035 6.799 -39.914 1.00 96.38 151 GLN A C 1
ATOM 1181 O O . GLN A 1 151 ? 18.467 7.450 -39.035 1.00 96.38 151 GLN A O 1
ATOM 1186 N N . GLN A 1 152 ? 18.424 5.823 -40.593 1.00 97.38 152 GLN A N 1
ATOM 1187 C CA . GLN A 1 152 ? 17.043 5.418 -40.327 1.00 97.38 152 GLN A CA 1
ATOM 1188 C C . GLN A 1 152 ? 16.884 4.879 -38.900 1.00 97.38 152 GLN A C 1
ATOM 1190 O O . GLN A 1 152 ? 16.003 5.335 -38.174 1.00 97.38 152 GLN A O 1
ATOM 1195 N N . ASN A 1 153 ? 17.788 4.002 -38.454 1.00 97.88 153 ASN A N 1
ATOM 1196 C CA . ASN A 1 153 ? 17.781 3.474 -37.087 1.00 97.88 153 ASN A CA 1
ATOM 1197 C C . ASN A 1 153 ? 17.855 4.602 -36.044 1.00 97.88 153 ASN A C 1
ATOM 1199 O O . ASN A 1 153 ? 17.123 4.594 -35.055 1.00 97.88 153 ASN A O 1
ATOM 1203 N N . VAL A 1 154 ? 18.709 5.607 -36.269 1.00 97.19 154 VAL A N 1
ATOM 1204 C CA . VAL A 1 154 ? 18.816 6.777 -35.384 1.00 97.19 154 VAL A CA 1
ATOM 1205 C C . VAL A 1 154 ? 17.514 7.585 -35.364 1.00 97.19 154 VAL A C 1
ATOM 1207 O O . VAL A 1 154 ? 17.105 8.050 -34.299 1.00 97.19 154 VAL A O 1
ATOM 1210 N N . GLN A 1 155 ? 16.843 7.758 -36.506 1.00 97.62 155 GLN A N 1
ATOM 1211 C CA . GLN A 1 155 ? 15.544 8.439 -36.561 1.00 97.62 155 GLN A CA 1
ATOM 1212 C C . GLN A 1 155 ? 14.460 7.658 -35.808 1.00 97.62 155 GLN A C 1
ATOM 1214 O O . GLN A 1 155 ? 13.730 8.248 -35.008 1.00 97.62 155 GLN A O 1
ATOM 1219 N N . ASP A 1 156 ? 14.401 6.339 -35.987 1.00 97.88 156 ASP A N 1
ATOM 1220 C CA . ASP A 1 156 ? 13.430 5.474 -35.313 1.00 97.88 156 ASP A CA 1
ATOM 1221 C C . ASP A 1 156 ? 13.628 5.485 -33.790 1.00 97.88 156 ASP A C 1
ATOM 1223 O O . ASP A 1 156 ? 12.661 5.615 -33.031 1.00 97.88 156 ASP A O 1
ATOM 1227 N N . LEU A 1 157 ? 14.884 5.443 -33.328 1.00 97.75 157 LEU A N 1
ATOM 1228 C CA . LEU A 1 157 ? 15.225 5.566 -31.909 1.00 97.75 157 LEU A CA 1
ATOM 1229 C C . LEU A 1 157 ? 14.818 6.924 -31.329 1.00 97.75 157 LEU A C 1
ATOM 1231 O O . LEU A 1 157 ? 14.299 6.975 -30.214 1.00 97.75 157 LEU A O 1
ATOM 1235 N N . ARG A 1 158 ? 14.997 8.023 -32.074 1.00 97.50 158 ARG A N 1
ATOM 1236 C CA . ARG A 1 158 ? 14.537 9.353 -31.638 1.00 97.50 158 ARG A CA 1
ATOM 1237 C C . ARG A 1 158 ? 13.021 9.394 -31.472 1.00 97.50 158 ARG A C 1
ATOM 1239 O O . ARG A 1 158 ? 12.540 9.856 -30.441 1.00 97.50 158 ARG A O 1
ATOM 1246 N N . LEU A 1 159 ? 12.270 8.854 -32.431 1.00 97.88 159 LEU A N 1
ATOM 1247 C CA . LEU A 1 159 ? 10.808 8.783 -32.345 1.00 97.88 159 LEU A CA 1
ATOM 1248 C C . LEU A 1 159 ? 10.340 7.919 -31.166 1.00 97.88 159 LEU A C 1
ATOM 1250 O O . LEU A 1 159 ? 9.385 8.276 -30.472 1.00 97.88 159 LEU A O 1
ATOM 1254 N N . LEU A 1 160 ? 11.006 6.788 -30.916 1.00 98.25 160 LEU A N 1
ATOM 1255 C CA . LEU A 1 160 ? 10.722 5.942 -29.757 1.00 98.25 160 LEU A CA 1
ATOM 1256 C C . LEU A 1 160 ? 10.997 6.685 -28.443 1.00 98.25 160 LEU A C 1
ATOM 1258 O O . LEU A 1 160 ? 10.163 6.662 -27.538 1.00 98.25 160 LEU A O 1
ATOM 1262 N N . LEU A 1 161 ? 12.130 7.383 -28.356 1.00 98.31 161 LEU A N 1
ATOM 1263 C CA . LEU A 1 161 ? 12.498 8.178 -27.189 1.00 98.31 161 LEU A CA 1
ATOM 1264 C C . LEU A 1 161 ? 11.476 9.291 -26.924 1.00 98.31 161 LEU A C 1
ATOM 1266 O O . LEU A 1 161 ? 11.059 9.476 -25.784 1.00 98.31 161 LEU A O 1
ATOM 1270 N N . GLU A 1 162 ? 10.999 9.983 -27.961 1.00 98.19 162 GLU A N 1
ATOM 1271 C CA . GLU A 1 162 ? 9.938 10.985 -27.824 1.00 98.19 162 GLU A CA 1
ATOM 1272 C C . GLU A 1 162 ? 8.625 10.390 -27.299 1.00 98.19 162 GLU A C 1
ATOM 1274 O O . GLU A 1 162 ? 7.969 10.996 -26.446 1.00 98.19 162 GLU A O 1
ATOM 1279 N N . ARG A 1 163 ? 8.226 9.203 -27.777 1.00 97.94 163 ARG A N 1
ATOM 1280 C CA . ARG A 1 163 ? 7.033 8.498 -27.271 1.00 97.94 163 ARG A CA 1
ATOM 1281 C C . ARG A 1 163 ? 7.196 8.125 -25.800 1.00 97.94 163 ARG A C 1
ATOM 1283 O O . ARG A 1 163 ? 6.308 8.426 -25.001 1.00 97.94 163 ARG A O 1
ATOM 1290 N N . ASN A 1 164 ? 8.342 7.553 -25.437 1.00 98.00 164 ASN A N 1
ATOM 1291 C CA . ASN A 1 164 ? 8.651 7.193 -24.055 1.00 98.00 164 ASN A CA 1
ATOM 1292 C C . ASN A 1 164 ? 8.668 8.433 -23.152 1.00 98.00 164 ASN A C 1
ATOM 1294 O O . ASN A 1 164 ? 8.071 8.419 -22.078 1.00 98.00 164 ASN A O 1
ATOM 1298 N N . GLN A 1 165 ? 9.252 9.543 -23.609 1.00 97.88 165 GLN A N 1
ATOM 1299 C CA . GLN A 1 165 ? 9.276 10.799 -22.861 1.00 97.88 165 GLN A CA 1
ATOM 1300 C C . GLN A 1 165 ? 7.866 11.359 -22.631 1.00 97.88 165 GLN A C 1
ATOM 1302 O O . GLN A 1 165 ? 7.557 11.814 -21.528 1.00 97.88 165 GLN A O 1
ATOM 1307 N N . LYS A 1 166 ? 6.981 11.297 -23.637 1.00 97.56 166 LYS A N 1
ATOM 1308 C CA . LYS A 1 166 ? 5.568 11.689 -23.488 1.00 97.56 166 LYS A CA 1
ATOM 1309 C C . LYS A 1 166 ? 4.850 10.809 -22.463 1.00 97.56 166 LYS A C 1
ATOM 1311 O O . LYS A 1 166 ? 4.127 11.334 -21.619 1.00 97.56 166 LYS A O 1
ATOM 1316 N N . GLN A 1 167 ? 5.076 9.496 -22.489 1.00 97.69 167 GLN A N 1
ATOM 1317 C CA . GLN A 1 167 ? 4.481 8.572 -21.522 1.00 97.69 167 GLN A CA 1
ATOM 1318 C C . GLN A 1 167 ? 4.975 8.843 -20.094 1.00 97.69 167 GLN A C 1
ATOM 1320 O O . GLN A 1 167 ? 4.165 8.923 -19.171 1.00 97.69 167 GLN A O 1
ATOM 1325 N N . ILE A 1 168 ? 6.278 9.078 -19.917 1.00 97.69 168 ILE A N 1
ATOM 1326 C CA . ILE A 1 168 ? 6.862 9.472 -18.629 1.00 97.69 168 ILE A CA 1
ATOM 1327 C C . ILE A 1 168 ? 6.229 10.775 -18.127 1.00 97.69 168 ILE A C 1
ATOM 1329 O O . ILE A 1 168 ? 5.831 10.854 -16.967 1.00 97.69 168 ILE A O 1
ATOM 1333 N N . GLN A 1 169 ? 6.060 11.786 -18.984 1.00 98.19 169 GLN A N 1
ATOM 1334 C CA . GLN A 1 169 ? 5.400 13.037 -18.594 1.00 98.19 169 GLN A CA 1
ATOM 1335 C C . GLN A 1 169 ? 3.952 12.828 -18.134 1.00 98.19 169 GLN A C 1
ATOM 1337 O O . GLN A 1 169 ? 3.535 13.442 -17.151 1.00 98.19 169 GLN A O 1
ATOM 1342 N N . VAL A 1 170 ? 3.183 11.973 -18.817 1.00 97.88 170 VAL A N 1
ATOM 1343 C CA . VAL A 1 170 ? 1.813 11.629 -18.402 1.00 97.88 170 VAL A CA 1
ATOM 1344 C C . VAL A 1 170 ? 1.819 10.951 -17.033 1.00 97.88 170 VAL A C 1
ATOM 1346 O O . VAL A 1 170 ? 1.040 11.343 -16.167 1.00 97.88 170 VAL A O 1
ATOM 1349 N N . LEU A 1 171 ? 2.730 10.002 -16.801 1.00 97.94 171 LEU A N 1
ATOM 1350 C CA . LEU A 1 171 ? 2.866 9.323 -15.510 1.00 97.94 171 LEU A CA 1
ATOM 1351 C C . LEU A 1 171 ? 3.250 10.287 -14.384 1.00 97.94 171 LEU A C 1
ATOM 1353 O O . LEU A 1 171 ? 2.660 10.224 -13.309 1.00 97.94 171 LEU A O 1
ATOM 1357 N N . ILE A 1 172 ? 4.182 11.212 -14.629 1.00 97.50 172 ILE A N 1
ATOM 1358 C CA . ILE A 1 172 ? 4.574 12.236 -13.649 1.00 97.50 172 ILE A CA 1
ATOM 1359 C C . ILE A 1 172 ? 3.374 13.118 -13.291 1.00 97.50 172 ILE A C 1
ATOM 1361 O O . ILE A 1 172 ? 3.100 13.330 -12.108 1.00 97.50 172 ILE A O 1
ATOM 1365 N N . LYS A 1 173 ? 2.622 13.597 -14.293 1.00 97.75 173 LYS A N 1
ATOM 1366 C CA . LYS A 1 173 ? 1.413 14.402 -14.063 1.00 97.75 173 LYS A CA 1
ATOM 1367 C C . LYS A 1 173 ? 0.359 13.613 -13.284 1.00 97.75 173 LYS A C 1
ATOM 1369 O O . LYS A 1 173 ? -0.152 14.120 -12.288 1.00 97.75 173 LYS A O 1
ATOM 1374 N N . GLY A 1 174 ? 0.092 12.369 -13.681 1.00 97.62 174 GLY A N 1
ATOM 1375 C CA . GLY A 1 174 ? -0.838 11.479 -12.985 1.00 97.62 174 GLY A CA 1
ATOM 1376 C C . GLY A 1 174 ? -0.442 11.262 -11.525 1.00 97.62 174 GLY A C 1
ATOM 1377 O O . GLY A 1 174 ? -1.253 11.474 -10.631 1.00 97.62 174 GLY A O 1
ATOM 1378 N N . ASN A 1 175 ? 0.827 10.945 -11.263 1.00 97.31 175 ASN A N 1
ATOM 1379 C CA . ASN A 1 175 ? 1.342 10.753 -9.908 1.00 97.31 175 ASN A CA 1
ATOM 1380 C C . ASN A 1 175 ? 1.208 12.028 -9.058 1.00 97.31 175 ASN A C 1
ATOM 1382 O O . ASN A 1 175 ? 0.738 11.963 -7.926 1.00 97.31 175 ASN A O 1
ATOM 1386 N N . SER A 1 176 ? 1.530 13.202 -9.615 1.00 96.44 176 SER A N 1
ATOM 1387 C CA . SER A 1 176 ? 1.343 14.469 -8.895 1.00 96.44 176 SER A CA 1
ATOM 1388 C C . SER A 1 176 ? -0.124 14.761 -8.561 1.00 96.44 176 SER A C 1
ATOM 1390 O O . SER A 1 176 ? -0.405 15.253 -7.468 1.00 96.44 176 SER A O 1
ATOM 1392 N N . ALA A 1 177 ? -1.057 14.413 -9.455 1.00 97.00 177 ALA A N 1
ATOM 1393 C CA . ALA A 1 177 ? -2.487 14.579 -9.221 1.00 97.00 177 ALA A CA 1
ATOM 1394 C C . ALA A 1 177 ? -2.979 13.629 -8.120 1.00 97.00 177 ALA A C 1
ATOM 1396 O O . ALA A 1 177 ? -3.609 14.085 -7.168 1.00 97.00 177 ALA A O 1
ATOM 1397 N N . PHE A 1 178 ? -2.603 12.346 -8.185 1.00 97.31 178 PHE A N 1
ATOM 1398 C CA . PHE A 1 178 ? -2.918 11.370 -7.139 1.00 97.31 178 PHE A CA 1
ATOM 1399 C C . PHE A 1 178 ? -2.321 11.755 -5.786 1.00 97.31 178 PHE A C 1
ATOM 1401 O O . PHE A 1 178 ? -2.987 11.634 -4.763 1.00 97.31 178 PHE A O 1
ATOM 1408 N N . LYS A 1 179 ? -1.087 12.271 -5.758 1.00 97.81 179 LYS A N 1
ATOM 1409 C CA . LYS A 1 179 ? -0.468 12.772 -4.526 1.00 97.81 179 LYS A CA 1
ATOM 1410 C C . LYS A 1 179 ? -1.276 13.924 -3.924 1.00 97.81 179 LYS A C 1
ATOM 1412 O O . LYS A 1 179 ? -1.490 13.937 -2.715 1.00 97.81 179 LYS A O 1
ATOM 1417 N N . ALA A 1 180 ? -1.728 14.871 -4.747 1.00 96.25 180 ALA A N 1
ATOM 1418 C CA . ALA A 1 180 ? -2.551 15.988 -4.288 1.00 96.25 180 ALA A CA 1
ATOM 1419 C C . ALA A 1 180 ? -3.933 15.527 -3.792 1.00 96.25 180 ALA A C 1
ATOM 1421 O O . ALA A 1 180 ? -4.421 16.023 -2.779 1.00 96.25 180 ALA A O 1
ATOM 1422 N N . GLU A 1 181 ? -4.553 14.561 -4.471 1.00 97.25 181 GLU A N 1
ATOM 1423 C CA . GLU A 1 181 ? -5.828 13.968 -4.059 1.00 97.25 181 GLU A CA 1
ATOM 1424 C C . GLU A 1 181 ? -5.707 13.199 -2.740 1.00 97.25 181 GLU A C 1
ATOM 1426 O O . GLU A 1 181 ? -6.512 13.409 -1.836 1.00 97.25 181 GLU A O 1
ATOM 1431 N N . LEU A 1 182 ? -4.656 12.393 -2.582 1.00 97.50 182 LEU A N 1
ATOM 1432 C CA . LEU A 1 182 ? -4.380 11.669 -1.345 1.00 97.50 182 LEU A CA 1
ATOM 1433 C C . LEU A 1 182 ? -4.139 12.624 -0.171 1.00 97.50 182 LEU A C 1
ATOM 1435 O O . LEU A 1 182 ? -4.639 12.387 0.924 1.00 97.50 182 LEU A O 1
ATOM 1439 N N . GLN A 1 183 ? -3.405 13.718 -0.393 1.00 96.75 183 GLN A N 1
ATOM 1440 C CA . GLN A 1 183 ? -3.219 14.751 0.628 1.00 96.75 183 GLN A CA 1
ATOM 1441 C C . GLN A 1 183 ? -4.541 15.422 1.005 1.00 96.75 183 GLN A C 1
ATOM 1443 O O . GLN A 1 183 ? -4.796 15.618 2.190 1.00 96.75 183 GLN A O 1
ATOM 1448 N N . ARG A 1 184 ? -5.400 15.738 0.026 1.00 97.19 184 ARG A N 1
ATOM 1449 C CA . ARG A 1 184 ? -6.725 16.317 0.287 1.00 97.19 184 ARG A CA 1
ATOM 1450 C C . ARG A 1 184 ? -7.599 15.361 1.097 1.00 97.19 184 ARG A C 1
ATOM 1452 O O . ARG A 1 184 ? -8.101 15.758 2.140 1.00 97.19 184 ARG A O 1
ATOM 1459 N N . SER A 1 185 ? -7.711 14.107 0.663 1.00 96.75 185 SER A N 1
ATOM 1460 C CA . SER A 1 185 ? -8.476 13.076 1.369 1.00 96.75 185 SER A CA 1
ATOM 1461 C C . SER A 1 185 ? -7.932 12.833 2.780 1.00 96.75 185 SER A C 1
ATOM 1463 O O . SER A 1 185 ? -8.703 12.747 3.731 1.00 96.75 185 SER A O 1
ATOM 1465 N N . GLY A 1 186 ? -6.605 12.804 2.952 1.00 96.62 186 GLY A N 1
ATOM 1466 C CA . GLY A 1 186 ? -5.973 12.710 4.268 1.00 96.62 186 GLY A CA 1
ATOM 1467 C C . GLY A 1 186 ? -6.365 13.866 5.193 1.00 96.62 186 GLY A C 1
ATOM 1468 O O . GLY A 1 186 ? -6.732 13.629 6.343 1.00 96.62 186 GLY A O 1
ATOM 1469 N N . SER A 1 187 ? -6.359 15.100 4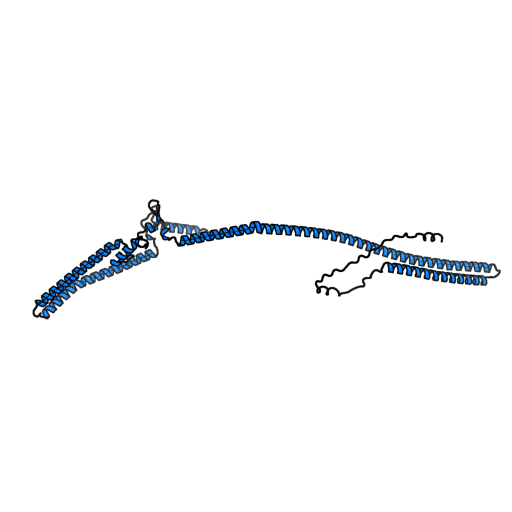.680 1.00 95.94 187 SER A N 1
ATOM 1470 C CA . SER A 1 187 ? -6.815 16.280 5.424 1.00 95.94 187 SER A CA 1
ATOM 1471 C C . SER A 1 187 ? -8.309 16.224 5.758 1.00 95.94 187 SER A C 1
ATOM 1473 O O . SER A 1 187 ? -8.680 16.542 6.883 1.00 95.94 187 SER A O 1
ATOM 1475 N N . GLU A 1 188 ? -9.162 15.783 4.829 1.00 97.25 188 GLU A N 1
ATOM 1476 C CA . GLU A 1 188 ? -10.608 15.619 5.055 1.00 97.25 188 GLU A CA 1
ATOM 1477 C C . GLU A 1 188 ? -10.895 14.585 6.151 1.00 97.25 188 GLU A C 1
ATOM 1479 O O . GLU A 1 188 ? -11.698 14.833 7.050 1.00 97.25 188 GLU A O 1
ATOM 1484 N N . VAL A 1 189 ? -10.201 13.442 6.128 1.00 96.88 189 VAL A N 1
ATOM 1485 C CA . VAL A 1 189 ? -10.319 12.415 7.173 1.00 96.88 189 VAL A CA 1
ATOM 1486 C C . VAL A 1 189 ? -9.845 12.960 8.517 1.00 96.88 189 VAL A C 1
ATOM 1488 O O . VAL A 1 189 ? -10.514 12.759 9.531 1.00 96.88 189 VAL A O 1
ATOM 1491 N N . GLN A 1 190 ? -8.717 13.672 8.548 1.00 96.56 190 GLN A N 1
ATOM 1492 C CA . GLN A 1 190 ? -8.213 14.275 9.779 1.00 96.56 190 GLN A CA 1
ATOM 1493 C C . GLN A 1 190 ? -9.196 15.305 10.347 1.00 96.56 190 GLN A C 1
ATOM 1495 O O . GLN A 1 190 ? -9.458 15.297 11.552 1.00 96.56 190 GLN A O 1
ATOM 1500 N N . GLN A 1 191 ? -9.767 16.150 9.489 1.00 96.69 191 GLN A N 1
ATOM 1501 C CA . GLN A 1 191 ? -10.779 17.128 9.872 1.00 96.69 191 GLN A CA 1
ATOM 1502 C C . GLN A 1 191 ? -12.029 16.433 10.421 1.00 96.69 191 GLN A C 1
ATOM 1504 O O . GLN A 1 191 ? -12.491 16.776 11.505 1.00 96.69 191 GLN A O 1
ATOM 1509 N N . PHE A 1 192 ? -12.525 15.395 9.744 1.00 96.62 192 PHE A N 1
ATOM 1510 C CA . PHE A 1 192 ? -13.664 14.611 10.218 1.00 96.62 192 PHE A CA 1
ATOM 1511 C C . PHE A 1 192 ? -13.407 13.992 11.599 1.00 96.62 192 PHE A C 1
ATOM 1513 O O . PHE A 1 192 ? -14.261 14.055 12.486 1.00 96.62 192 PHE A O 1
ATOM 1520 N N . VAL A 1 193 ? -12.221 13.418 11.817 1.00 95.44 193 VAL A N 1
ATOM 1521 C CA . VAL A 1 193 ? -11.8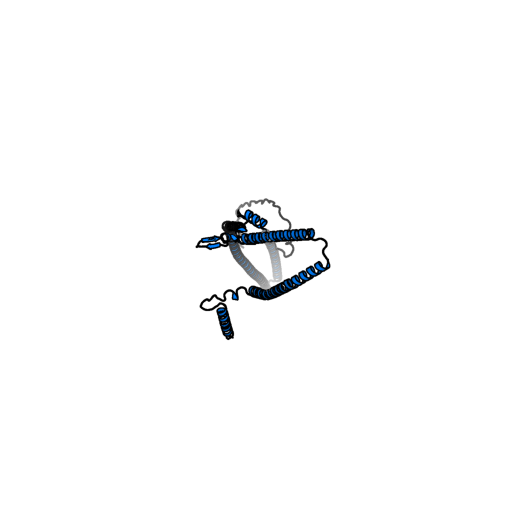54 12.849 13.119 1.00 95.44 193 VAL A CA 1
ATOM 1522 C C . VAL A 1 193 ? -11.843 13.931 14.201 1.00 95.44 193 VAL A C 1
ATOM 1524 O O . VAL A 1 193 ? -12.418 13.717 15.269 1.00 95.44 193 VAL A O 1
ATOM 1527 N N . GLN A 1 194 ? -11.232 15.089 13.931 1.00 94.56 194 GLN A N 1
ATOM 1528 C CA . GLN A 1 194 ? -11.130 16.179 14.904 1.00 94.56 194 GLN A CA 1
ATOM 1529 C C . GLN A 1 194 ? -12.473 16.843 15.215 1.00 94.56 194 GLN A C 1
ATOM 1531 O O . GLN A 1 194 ? -12.756 17.105 16.380 1.00 94.56 194 GLN A O 1
ATOM 1536 N N . GLU A 1 195 ? -13.296 17.105 14.202 1.00 94.44 195 GLU A N 1
ATOM 1537 C CA . GLU A 1 195 ? -14.530 17.880 14.358 1.00 94.44 195 GLU A CA 1
ATOM 1538 C C . GLU A 1 195 ? -15.738 17.023 14.740 1.00 94.44 195 GLU A C 1
ATOM 1540 O O . GLU A 1 195 ? -16.625 17.501 15.439 1.00 94.44 195 GLU A O 1
ATOM 1545 N N . GLN A 1 196 ? -15.807 15.770 14.280 1.00 93.25 196 GLN A N 1
ATOM 1546 C CA . GLN A 1 196 ? -17.010 14.944 14.436 1.00 93.25 196 GLN A CA 1
ATOM 1547 C C . GLN A 1 196 ? -16.791 13.767 15.381 1.00 93.25 196 GLN A C 1
ATOM 1549 O O . GLN A 1 196 ? -17.626 13.509 16.249 1.00 93.25 196 GLN A O 1
ATOM 1554 N N . LEU A 1 197 ? -15.688 13.032 15.228 1.00 94.62 197 LEU A N 1
ATOM 1555 C CA . LEU A 1 197 ? -15.500 11.783 15.967 1.00 94.62 197 LEU A CA 1
ATOM 1556 C C . LEU A 1 197 ? -15.042 12.020 17.411 1.00 94.62 197 LEU A C 1
ATOM 1558 O O . LEU A 1 197 ? -15.620 11.447 18.334 1.00 94.62 197 LEU A O 1
ATOM 1562 N N . ILE A 1 198 ? -14.023 12.864 17.612 1.00 94.88 198 ILE A N 1
ATOM 1563 C CA . ILE A 1 198 ? -13.479 13.153 18.947 1.00 94.88 198 ILE A CA 1
ATOM 1564 C C . ILE A 1 198 ? -14.537 13.798 19.859 1.00 94.88 198 ILE A C 1
ATOM 1566 O O . ILE A 1 198 ? -14.720 13.284 20.966 1.00 94.88 198 ILE A O 1
ATOM 1570 N N . PRO A 1 199 ? -15.282 14.842 19.437 1.00 94.56 199 PRO A N 1
ATOM 1571 C CA . PRO A 1 199 ? -16.276 15.471 20.304 1.00 94.56 199 PRO A CA 1
ATOM 1572 C C . PRO A 1 199 ? -17.408 14.512 20.670 1.00 94.56 199 PRO A C 1
ATOM 1574 O O . PRO A 1 199 ? -17.732 14.375 21.845 1.00 94.56 199 PRO A O 1
ATOM 1577 N N . ARG A 1 200 ? -17.929 13.741 19.705 1.00 92.44 200 ARG A N 1
ATOM 1578 C CA . ARG A 1 200 ? -18.958 12.725 19.986 1.00 92.44 200 ARG A CA 1
ATOM 1579 C C . ARG A 1 200 ? -18.477 11.643 20.944 1.00 92.44 200 ARG A C 1
ATOM 1581 O O . ARG A 1 200 ? -19.248 11.176 21.777 1.00 92.44 200 ARG A O 1
ATOM 1588 N N . HIS A 1 201 ? -17.215 11.227 20.840 1.00 92.62 201 HIS A N 1
ATOM 1589 C CA . HIS A 1 201 ? -16.644 10.275 21.788 1.00 92.62 201 HIS A CA 1
ATOM 1590 C C . HIS A 1 201 ? -16.569 10.866 23.203 1.00 92.62 201 HIS A C 1
ATOM 1592 O O . HIS A 1 201 ? -16.919 10.183 24.164 1.00 92.62 201 HIS A O 1
ATOM 1598 N N . GLN A 1 202 ? -16.163 12.132 23.332 1.00 93.81 202 GLN A N 1
ATOM 1599 C CA . GLN A 1 202 ? -16.136 12.834 24.617 1.00 93.81 202 GLN A CA 1
ATOM 1600 C C . GLN A 1 202 ? -17.545 12.991 25.203 1.00 93.81 202 GLN A C 1
ATOM 1602 O O . GLN A 1 202 ? -17.745 12.694 26.378 1.00 93.81 202 GLN A O 1
ATOM 1607 N N . GLU A 1 203 ? -18.533 13.377 24.394 1.00 94.62 203 GLU A N 1
ATOM 1608 C CA . GLU A 1 203 ? -19.944 13.451 24.799 1.00 94.62 203 GLU A CA 1
ATOM 1609 C C . GLU A 1 203 ? -20.461 12.095 25.295 1.00 94.62 203 GLU A C 1
ATOM 1611 O O . GLU A 1 203 ? -21.039 12.011 26.379 1.00 94.62 203 GLU A O 1
ATOM 1616 N N . LEU A 1 204 ? -20.195 11.014 24.554 1.00 95.62 204 LEU A N 1
ATOM 1617 C CA . LEU A 1 204 ? -20.590 9.662 24.947 1.00 95.62 204 LEU A CA 1
ATOM 1618 C C . LEU A 1 204 ? -19.912 9.226 26.253 1.00 95.62 204 LEU A C 1
ATOM 1620 O O . LEU A 1 204 ? -20.555 8.617 27.108 1.00 95.62 204 LEU A O 1
ATOM 1624 N N . ALA A 1 205 ? -18.627 9.543 26.426 1.00 95.25 205 ALA A N 1
ATOM 1625 C CA . ALA A 1 205 ? -17.899 9.256 27.657 1.00 95.25 205 ALA A CA 1
ATOM 1626 C C . ALA A 1 205 ? -18.487 10.028 28.850 1.00 95.25 205 ALA A C 1
ATOM 1628 O O . ALA A 1 205 ? -18.675 9.447 29.920 1.00 95.25 205 ALA A O 1
ATOM 1629 N N . HIS A 1 206 ? -18.841 11.303 28.662 1.00 95.81 206 HIS A N 1
ATOM 1630 C CA . HIS A 1 206 ? -19.503 12.112 29.684 1.00 95.81 206 HIS A CA 1
ATOM 1631 C C . HIS A 1 206 ? -20.887 11.570 30.047 1.00 95.81 206 HIS A C 1
ATOM 1633 O O . HIS A 1 206 ? -21.188 11.438 31.232 1.00 95.81 206 HIS A O 1
ATOM 1639 N N . GLU A 1 207 ? -21.712 11.205 29.066 1.00 95.69 207 GLU A N 1
ATOM 1640 C CA . GLU A 1 207 ? -23.030 10.607 29.305 1.00 95.69 207 GLU A CA 1
ATOM 1641 C C . GLU A 1 207 ? -22.930 9.243 29.994 1.00 95.69 207 GLU A C 1
ATOM 1643 O O . GLU A 1 207 ? -23.650 8.977 30.957 1.00 95.69 207 GLU A O 1
ATOM 1648 N N . SER A 1 208 ? -21.984 8.400 29.572 1.00 96.38 208 SER A N 1
ATOM 1649 C CA . SER A 1 208 ? -21.718 7.117 30.224 1.00 96.38 208 SER A CA 1
ATOM 1650 C C . SER A 1 208 ? -21.284 7.304 31.676 1.00 96.38 208 SER A C 1
ATOM 1652 O O . SER A 1 208 ? -21.744 6.568 32.552 1.00 96.38 208 SER A O 1
ATOM 1654 N N . GLN A 1 209 ? -20.402 8.268 31.949 1.00 96.44 209 GLN A N 1
ATOM 1655 C CA . GLN A 1 209 ? -19.963 8.564 33.309 1.00 96.44 209 GLN A CA 1
ATOM 1656 C C . GLN A 1 209 ? -21.118 9.123 34.145 1.00 96.44 209 GLN A C 1
ATOM 1658 O O . GLN A 1 209 ? -21.330 8.669 35.265 1.00 96.44 209 GLN A O 1
ATOM 1663 N N . ARG A 1 210 ? -21.928 10.026 33.580 1.00 97.25 210 ARG A N 1
ATOM 1664 C CA . ARG A 1 210 ? -23.112 10.576 34.245 1.00 97.25 210 ARG A CA 1
ATOM 1665 C C . ARG A 1 210 ? -24.111 9.480 34.612 1.00 97.25 210 ARG A C 1
ATOM 1667 O O . ARG A 1 210 ? -24.602 9.457 35.737 1.00 97.25 210 ARG A O 1
ATOM 1674 N N . LEU A 1 211 ? -24.396 8.559 33.690 1.00 96.19 211 LEU A N 1
ATOM 1675 C CA . LEU A 1 211 ? -25.296 7.432 33.934 1.00 96.19 211 LEU A CA 1
ATOM 1676 C C . LEU A 1 211 ? -24.744 6.496 35.011 1.00 96.19 211 LEU A C 1
ATOM 1678 O O . LEU A 1 211 ? -25.491 6.064 35.884 1.00 96.19 211 LEU A O 1
ATOM 1682 N N . LYS A 1 212 ? -23.436 6.222 34.984 1.00 95.62 212 LYS A N 1
ATOM 1683 C CA . LYS A 1 212 ? -22.761 5.454 36.033 1.00 95.62 212 LYS A CA 1
ATOM 1684 C C . LYS A 1 212 ? -22.901 6.136 37.393 1.00 95.62 212 LYS A C 1
ATOM 1686 O O . LYS A 1 212 ? -23.241 5.468 38.362 1.00 95.62 212 LYS A O 1
ATOM 1691 N N . ASP A 1 213 ? -22.681 7.445 37.467 1.00 96.44 213 ASP A N 1
ATOM 1692 C CA . ASP A 1 213 ? -22.802 8.202 38.713 1.00 96.44 213 ASP A CA 1
ATOM 1693 C C . ASP A 1 213 ? -24.244 8.196 39.237 1.00 96.44 213 ASP A C 1
ATOM 1695 O O . ASP A 1 213 ? -24.453 8.060 40.442 1.00 96.44 213 ASP A O 1
ATOM 1699 N N . PHE A 1 214 ? -25.245 8.289 38.355 1.00 96.25 214 PHE A N 1
ATOM 1700 C CA . PHE A 1 214 ? -26.651 8.128 38.734 1.00 96.25 214 PHE A CA 1
ATOM 1701 C C . PHE A 1 214 ? -26.958 6.717 39.231 1.00 96.25 214 PHE A C 1
ATOM 1703 O O . PHE A 1 214 ? -27.508 6.578 40.315 1.00 96.25 214 PHE A O 1
ATOM 1710 N N . ALA A 1 215 ? -26.538 5.677 38.512 1.00 94.69 215 ALA A N 1
ATOM 1711 C CA . ALA A 1 215 ? -26.744 4.295 38.935 1.00 94.69 215 ALA A CA 1
ATOM 1712 C C . ALA A 1 215 ? -26.068 3.997 40.285 1.00 94.69 215 ALA A C 1
ATOM 1714 O O . ALA A 1 215 ? -26.638 3.308 41.126 1.00 94.69 215 ALA A O 1
ATOM 1715 N N . MET A 1 216 ? -24.873 4.549 40.520 1.00 94.62 216 MET A N 1
ATOM 1716 C CA . MET A 1 216 ? -24.177 4.448 41.805 1.00 94.62 216 MET A CA 1
ATOM 1717 C C . MET A 1 216 ? -24.926 5.188 42.914 1.00 94.62 216 MET A C 1
ATOM 1719 O O . MET A 1 216 ? -25.085 4.644 44.004 1.00 94.62 216 MET A O 1
ATOM 1723 N N . LYS A 1 217 ? -25.417 6.405 42.645 1.00 94.25 217 LYS A N 1
ATOM 1724 C CA . LYS A 1 217 ? -26.270 7.129 43.595 1.00 94.25 217 LYS A CA 1
ATOM 1725 C C . LYS A 1 217 ? -27.512 6.313 43.919 1.00 94.25 217 LYS A C 1
ATOM 1727 O O . LYS A 1 217 ? -27.814 6.148 45.093 1.00 94.25 217 LYS A O 1
ATOM 1732 N N . ASP A 1 218 ? -28.211 5.783 42.925 1.00 91.62 218 ASP A N 1
ATOM 1733 C CA . ASP A 1 218 ? -29.407 4.970 43.137 1.00 91.62 218 ASP A CA 1
ATOM 1734 C C . ASP A 1 218 ? -29.084 3.719 43.955 1.00 91.62 218 ASP A C 1
ATOM 1736 O O . ASP A 1 218 ? -29.799 3.416 44.905 1.00 91.62 218 ASP A O 1
ATOM 1740 N N . ALA A 1 219 ? -27.969 3.041 43.668 1.00 91.38 219 ALA A N 1
ATOM 1741 C CA . ALA A 1 219 ? -27.507 1.900 44.453 1.00 91.38 219 ALA A CA 1
ATOM 1742 C C . ALA A 1 219 ? -27.264 2.263 45.930 1.00 91.38 219 ALA A C 1
ATOM 1744 O O . ALA A 1 219 ? -27.678 1.513 46.816 1.00 91.38 219 ALA A O 1
ATOM 1745 N N . GLU A 1 220 ? -26.659 3.421 46.215 1.00 91.44 220 GLU A N 1
ATOM 1746 C CA . GLU A 1 220 ? -26.495 3.916 47.589 1.00 91.44 220 GLU A CA 1
ATOM 1747 C C . GLU A 1 220 ? -27.841 4.243 48.252 1.00 91.44 220 GLU A C 1
ATOM 1749 O O . GLU A 1 220 ? -28.062 3.870 49.406 1.00 91.44 220 GLU A O 1
ATOM 1754 N N . HIS A 1 221 ? -28.784 4.858 47.527 1.00 87.75 221 HIS A N 1
ATOM 1755 C CA . HIS A 1 221 ? -30.138 5.082 48.043 1.00 87.75 221 HIS A CA 1
ATOM 1756 C C . HIS A 1 221 ? -30.829 3.748 48.358 1.00 87.75 221 HIS A C 1
ATOM 1758 O O . HIS A 1 221 ? -31.330 3.572 49.469 1.00 87.75 221 HIS A O 1
ATOM 1764 N N . PHE A 1 222 ? -30.781 2.766 47.454 1.00 85.00 222 PHE A N 1
ATOM 1765 C CA . PHE A 1 222 ? -31.329 1.426 47.685 1.00 85.00 222 PHE A CA 1
ATOM 1766 C C . PHE A 1 222 ? -30.678 0.717 48.872 1.00 85.00 222 PHE A C 1
ATOM 1768 O O . PHE A 1 222 ? -31.367 -0.008 49.587 1.00 85.00 222 PHE A O 1
ATOM 1775 N N . ARG A 1 223 ? -29.392 0.964 49.146 1.00 82.38 223 ARG A N 1
ATOM 1776 C CA . ARG A 1 223 ? -28.713 0.422 50.331 1.00 82.38 223 ARG A CA 1
ATOM 1777 C C . ARG A 1 223 ? -29.329 0.921 51.639 1.00 82.38 223 ARG A C 1
ATOM 1779 O O . ARG A 1 223 ? -29.306 0.204 52.635 1.00 82.38 223 ARG A O 1
ATOM 1786 N N . THR A 1 224 ? -29.871 2.139 51.645 1.00 83.19 224 THR A N 1
ATOM 1787 C CA . THR A 1 224 ? -30.537 2.731 52.821 1.00 83.19 224 THR A CA 1
ATOM 1788 C C . THR A 1 224 ? -32.015 2.368 52.944 1.00 83.19 224 THR A C 1
ATOM 1790 O O . THR A 1 224 ? -32.586 2.483 54.028 1.00 83.19 224 THR A O 1
ATOM 1793 N N . VAL A 1 225 ? -32.644 1.898 51.864 1.00 79.44 225 VAL A N 1
ATOM 1794 C CA . VAL A 1 225 ? -34.052 1.497 51.873 1.00 79.44 225 VAL A CA 1
ATOM 1795 C C . VAL A 1 225 ? -34.189 0.100 52.483 1.00 79.44 225 VAL A C 1
ATOM 1797 O O . VAL A 1 225 ? -33.699 -0.892 51.948 1.00 79.44 225 VAL A O 1
ATOM 1800 N N . SER A 1 226 ? -34.909 -0.004 53.602 1.00 72.19 226 SER A N 1
ATOM 1801 C CA . SER A 1 226 ? -35.265 -1.304 54.176 1.00 72.19 226 SER A CA 1
ATOM 1802 C C . SER A 1 226 ? -36.224 -2.049 53.244 1.00 72.19 226 SER A C 1
ATOM 1804 O O . SER A 1 226 ? -37.333 -1.582 52.983 1.00 72.19 226 SER A O 1
ATOM 1806 N N . LEU A 1 227 ? -35.844 -3.253 52.797 1.00 73.25 227 LEU A N 1
ATOM 1807 C CA . LEU A 1 227 ? -36.699 -4.129 51.974 1.00 73.25 227 LEU A CA 1
ATOM 1808 C C . LEU A 1 227 ? -38.072 -4.407 52.619 1.00 73.25 227 LEU A C 1
ATOM 1810 O O . LEU A 1 227 ? -39.054 -4.650 51.922 1.00 73.25 227 LEU A O 1
ATOM 1814 N N . HIS A 1 228 ? -38.156 -4.328 53.949 1.00 66.62 228 HIS A N 1
ATOM 1815 C CA . HIS A 1 228 ? -39.380 -4.552 54.718 1.00 66.62 228 HIS A CA 1
ATOM 1816 C C . HIS A 1 228 ? -40.383 -3.395 54.559 1.00 66.62 228 HIS A C 1
ATOM 1818 O O . HIS A 1 228 ? -41.589 -3.626 54.640 1.00 66.62 228 HIS A O 1
ATOM 1824 N N . ALA A 1 229 ? -39.896 -2.184 54.262 1.00 68.50 229 ALA A N 1
ATOM 1825 C CA . ALA A 1 229 ? -40.709 -0.997 53.997 1.00 68.50 229 ALA A CA 1
ATOM 1826 C C . ALA A 1 229 ? -41.259 -0.958 52.559 1.00 68.50 229 ALA A C 1
ATOM 1828 O O . ALA A 1 229 ? -42.286 -0.333 52.310 1.00 68.50 229 ALA A O 1
ATOM 1829 N N . LEU A 1 230 ? -40.605 -1.647 51.614 1.00 76.38 230 LEU A N 1
ATOM 1830 C CA . LEU A 1 230 ? -41.036 -1.728 50.209 1.00 76.38 230 LEU A CA 1
ATOM 1831 C C . LEU A 1 230 ? -42.195 -2.705 49.988 1.00 76.38 230 LEU A C 1
ATOM 1833 O O . LEU A 1 230 ? -42.923 -2.601 49.000 1.00 76.38 230 LEU A O 1
ATOM 1837 N N . ARG A 1 231 ? -42.385 -3.662 50.901 1.00 74.75 231 ARG A N 1
ATOM 1838 C CA . ARG A 1 231 ? -43.526 -4.574 50.858 1.00 74.75 231 ARG A CA 1
ATOM 1839 C C . ARG A 1 231 ? -44.770 -3.803 51.284 1.00 74.75 231 ARG A C 1
ATOM 1841 O O . ARG A 1 231 ? -44.960 -3.573 52.470 1.00 74.75 231 ARG A O 1
ATOM 1848 N N . THR A 1 232 ? -45.618 -3.422 50.338 1.00 78.12 232 THR A N 1
ATOM 1849 C CA . THR A 1 232 ? -46.901 -2.761 50.612 1.00 78.12 232 THR A CA 1
ATOM 1850 C C . THR A 1 232 ? -48.059 -3.748 50.500 1.00 78.12 232 THR A C 1
ATOM 1852 O O . THR A 1 232 ? -47.986 -4.747 49.784 1.00 78.12 232 THR A O 1
ATOM 1855 N N . VAL A 1 233 ? -49.125 -3.494 51.252 1.00 75.81 233 VAL A N 1
ATOM 1856 C CA . VAL A 1 233 ? -50.386 -4.238 51.202 1.00 75.81 233 VAL A CA 1
ATOM 1857 C C . VAL A 1 233 ? -51.505 -3.223 51.003 1.00 75.81 233 VAL A C 1
ATOM 1859 O O . VAL A 1 233 ? -51.494 -2.152 51.608 1.00 75.81 233 VAL A O 1
ATOM 1862 N N . SER A 1 234 ? -52.453 -3.537 50.120 1.00 77.56 234 SER A N 1
ATOM 1863 C CA . SER A 1 234 ? -53.614 -2.680 49.889 1.00 77.56 234 SER A CA 1
ATOM 1864 C C . SER A 1 234 ? -54.633 -2.882 51.008 1.00 77.56 234 SER A C 1
ATOM 1866 O O . SER A 1 234 ? -55.144 -3.988 51.186 1.00 77.56 234 SER A O 1
ATOM 1868 N N . VAL A 1 235 ? -54.917 -1.820 51.756 1.00 69.94 235 VAL A N 1
ATOM 1869 C CA . VAL A 1 235 ? -55.976 -1.779 52.770 1.00 69.94 235 VAL A CA 1
ATOM 1870 C C . VAL A 1 235 ? -56.926 -0.656 52.381 1.00 69.94 235 VAL A C 1
ATOM 1872 O O . VAL A 1 235 ? -56.507 0.492 52.245 1.00 69.94 235 VAL A O 1
ATOM 1875 N N . GLU A 1 236 ? -58.190 -1.003 52.129 1.00 72.81 236 GLU A N 1
ATOM 1876 C CA . GLU A 1 236 ? -59.247 -0.053 51.736 1.00 72.81 236 GLU A CA 1
ATOM 1877 C C . GLU A 1 236 ? -58.867 0.847 50.538 1.00 72.81 236 GLU A C 1
ATOM 1879 O O . GLU A 1 236 ? -59.235 2.015 50.467 1.00 72.81 236 GLU A O 1
ATOM 1884 N N . GLY A 1 237 ? -58.105 0.307 49.580 1.00 77.69 237 GLY A N 1
ATOM 1885 C CA . GLY A 1 237 ? -57.690 1.022 48.366 1.00 77.69 237 GLY A CA 1
ATOM 1886 C C . GLY A 1 237 ? -56.405 1.847 48.498 1.00 77.69 237 GLY A C 1
ATOM 1887 O O . GLY A 1 237 ? -55.873 2.281 47.479 1.00 77.69 237 GLY A O 1
ATOM 1888 N N . ASN A 1 238 ? -55.845 1.990 49.703 1.00 79.94 238 ASN A N 1
ATOM 1889 C CA . ASN A 1 238 ? -54.556 2.646 49.924 1.00 79.94 238 ASN A CA 1
ATOM 1890 C C . ASN A 1 238 ? -53.434 1.611 50.088 1.00 79.94 238 ASN A C 1
ATOM 1892 O O . ASN A 1 238 ? -53.598 0.599 50.770 1.00 79.94 238 ASN A O 1
ATOM 1896 N N . LEU A 1 239 ? -52.282 1.856 49.460 1.00 82.25 239 LEU A N 1
ATOM 1897 C CA . LEU A 1 239 ? -51.086 1.030 49.631 1.00 82.25 239 LEU A CA 1
ATOM 1898 C C . LEU A 1 239 ? -50.365 1.455 50.908 1.00 82.25 239 LEU A C 1
ATOM 1900 O O . LEU A 1 239 ? -49.803 2.546 50.974 1.00 82.25 239 LEU A O 1
ATOM 1904 N N . VAL A 1 240 ? -50.374 0.583 51.912 1.00 76.56 240 VAL A N 1
ATOM 1905 C CA . VAL A 1 240 ? -49.721 0.826 53.201 1.00 76.56 240 VAL A CA 1
ATOM 1906 C C . VAL A 1 240 ? -48.535 -0.131 53.344 1.00 76.56 240 VAL A C 1
ATOM 1908 O O . VAL A 1 240 ? -48.667 -1.310 52.995 1.00 76.56 240 VAL A O 1
ATOM 1911 N N . PRO A 1 241 ? -47.367 0.319 53.836 1.00 75.12 241 PRO A N 1
ATOM 1912 C CA . PRO A 1 241 ? -46.253 -0.570 54.141 1.00 75.12 241 PRO A CA 1
ATOM 1913 C C . PRO A 1 241 ? -46.681 -1.696 55.091 1.00 75.12 241 PRO A C 1
ATOM 1915 O O . PRO A 1 241 ? -47.288 -1.465 56.134 1.00 75.12 241 PRO A O 1
ATOM 1918 N N . ALA A 1 242 ? -46.335 -2.937 54.756 1.00 69.12 242 ALA A N 1
ATOM 1919 C CA . ALA A 1 242 ? -46.678 -4.123 55.539 1.00 69.12 242 ALA A CA 1
ATOM 1920 C C . ALA A 1 242 ? -46.111 -4.051 56.964 1.00 69.12 242 ALA A C 1
ATOM 1922 O O . ALA A 1 242 ? -46.711 -4.591 57.889 1.00 69.12 242 ALA A O 1
ATOM 1923 N N . GLN A 1 243 ? -44.981 -3.360 57.146 1.00 64.56 243 GLN A N 1
ATOM 1924 C CA . GLN A 1 243 ? -44.401 -3.069 58.459 1.00 64.56 243 GLN A CA 1
ATOM 1925 C C . GLN A 1 243 ? -45.349 -2.253 59.354 1.00 64.56 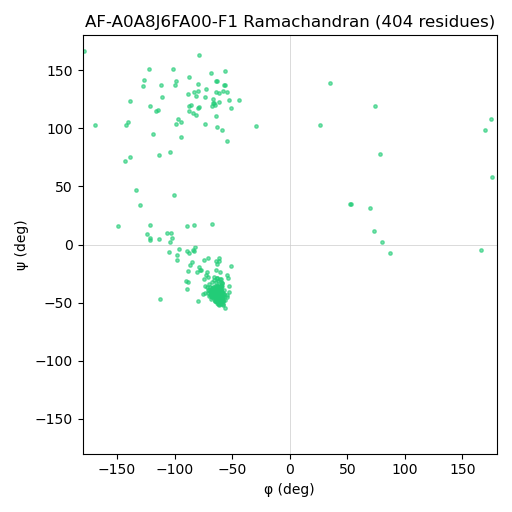243 GLN A C 1
ATOM 1927 O O . GLN A 1 243 ? -45.446 -2.528 60.548 1.00 64.56 243 GLN A O 1
ATOM 1932 N N . ASP A 1 244 ? -46.121 -1.328 58.778 1.00 65.38 244 ASP A N 1
ATOM 1933 C CA . ASP A 1 244 ? -47.050 -0.485 59.530 1.00 65.38 244 ASP A CA 1
ATOM 1934 C C . ASP A 1 244 ? -48.313 -1.264 59.913 1.00 65.38 244 ASP A C 1
ATOM 1936 O O . ASP A 1 244 ? -48.974 -0.917 60.889 1.00 65.38 244 ASP A O 1
ATOM 1940 N N . LEU A 1 245 ? -48.622 -2.342 59.192 1.00 65.81 245 LEU A N 1
ATOM 1941 C CA . LEU A 1 245 ? -49.752 -3.241 59.447 1.00 65.81 245 LEU A CA 1
ATOM 1942 C C . LEU A 1 245 ? -49.357 -4.486 60.261 1.00 65.81 245 LEU A C 1
ATOM 1944 O O . LEU A 1 245 ? -50.207 -5.308 60.598 1.00 65.81 245 LEU A O 1
ATOM 1948 N N . SER A 1 246 ? -48.067 -4.650 60.560 1.00 59.78 246 SER A N 1
ATOM 1949 C CA . SER A 1 246 ? -47.525 -5.845 61.199 1.00 59.78 246 SER A CA 1
ATOM 1950 C C . SER A 1 246 ? -47.759 -5.849 62.710 1.00 59.78 246 SER A C 1
ATOM 1952 O O . SER A 1 246 ? -47.517 -4.863 63.404 1.00 59.78 246 SER A O 1
ATOM 1954 N N . VAL A 1 247 ? -48.129 -7.013 63.249 1.00 53.94 247 VAL A N 1
ATOM 1955 C CA . VAL A 1 247 ? -48.209 -7.270 64.700 1.00 53.94 247 VAL A CA 1
ATOM 1956 C C . VAL A 1 247 ? -46.817 -7.181 65.370 1.00 53.94 247 VAL A C 1
ATOM 1958 O O . VAL A 1 247 ? -46.719 -6.992 66.579 1.00 53.94 247 VAL A O 1
ATOM 1961 N N . ASN A 1 248 ? -45.723 -7.191 64.591 1.00 51.72 248 ASN A N 1
ATOM 1962 C CA . ASN A 1 248 ? -44.337 -7.055 65.072 1.00 51.72 248 ASN A CA 1
ATOM 1963 C C . ASN A 1 248 ? -43.874 -5.602 65.300 1.00 51.72 248 ASN A C 1
ATOM 1965 O O . ASN A 1 248 ? -42.677 -5.362 65.450 1.00 51.72 248 ASN A O 1
ATOM 1969 N N . ARG A 1 249 ? -44.790 -4.626 65.392 1.00 54.03 249 ARG A N 1
ATOM 1970 C CA . ARG A 1 249 ? -44.485 -3.230 65.789 1.00 54.03 249 ARG A CA 1
ATOM 1971 C C . ARG A 1 249 ? -43.679 -3.104 67.095 1.00 54.03 249 ARG A C 1
ATOM 1973 O O . ARG A 1 249 ? -43.094 -2.061 67.363 1.00 54.03 249 ARG A O 1
ATOM 1980 N N . LEU A 1 250 ? -43.662 -4.154 67.914 1.00 52.41 250 LEU A N 1
ATOM 1981 C CA . LEU A 1 250 ? -42.948 -4.226 69.191 1.00 52.41 250 LEU A CA 1
ATOM 1982 C C . LEU A 1 250 ? -41.473 -4.627 69.065 1.00 52.41 250 LEU A C 1
ATOM 1984 O O . LEU A 1 250 ? -40.727 -4.467 70.024 1.00 52.41 250 LEU A O 1
ATOM 1988 N N . SER A 1 251 ? -41.048 -5.153 67.915 1.00 52.34 251 SER A N 1
ATOM 1989 C CA . SER A 1 251 ? -39.649 -5.530 67.667 1.00 52.34 251 SER A CA 1
ATOM 1990 C C . SER A 1 251 ? -38.821 -4.385 67.078 1.00 52.34 251 SER A C 1
ATOM 1992 O O . SER A 1 251 ? -37.612 -4.532 66.897 1.00 52.34 251 SER A O 1
ATOM 1994 N N . ASP A 1 252 ? -39.460 -3.256 66.764 1.00 55.28 252 ASP A N 1
ATOM 1995 C CA . ASP A 1 252 ? -38.791 -2.093 66.203 1.00 55.28 252 ASP A CA 1
ATOM 1996 C C . ASP A 1 252 ? -38.181 -1.228 67.318 1.00 55.28 252 ASP A C 1
ATOM 1998 O O . ASP A 1 252 ? -38.889 -0.612 68.122 1.00 55.28 252 ASP A O 1
ATOM 2002 N N . ARG A 1 253 ? -36.843 -1.163 67.351 1.00 55.44 253 ARG A N 1
ATOM 2003 C CA . ARG A 1 253 ? -36.062 -0.372 68.322 1.00 55.44 253 ARG A CA 1
ATOM 2004 C C . ARG A 1 253 ? -36.342 1.132 68.249 1.00 55.44 253 ARG A C 1
ATOM 2006 O O . ARG A 1 253 ? -35.905 1.869 69.129 1.00 55.44 253 ARG A O 1
ATOM 2013 N N . LEU A 1 254 ? -37.039 1.589 67.210 1.00 55.06 254 LEU A N 1
ATOM 2014 C CA . LEU A 1 254 ? -37.407 2.988 66.998 1.00 55.06 254 LEU A CA 1
ATOM 2015 C C . LEU A 1 254 ? -38.733 3.377 67.673 1.00 55.06 254 LEU A C 1
ATOM 2017 O O . LEU A 1 254 ? -39.070 4.559 67.719 1.00 55.06 254 LEU A O 1
ATOM 2021 N N . SER A 1 255 ? -39.482 2.418 68.232 1.00 59.62 255 SER A N 1
ATOM 2022 C CA . SER A 1 255 ? -40.701 2.725 68.980 1.00 59.62 255 SER A CA 1
ATOM 2023 C C . SER A 1 255 ? -40.360 3.341 70.347 1.00 59.62 255 SER A C 1
ATOM 2025 O O . SER A 1 255 ? -39.649 2.706 71.134 1.00 59.62 255 SER A O 1
ATOM 2027 N N . PRO A 1 256 ? -40.910 4.520 70.712 1.00 61.00 256 PRO A N 1
ATOM 2028 C CA . PRO A 1 256 ? -40.657 5.156 72.012 1.00 61.00 256 PRO A CA 1
ATOM 2029 C C . PRO A 1 256 ? -41.116 4.300 73.205 1.00 61.00 256 PRO A C 1
ATOM 2031 O O . PRO A 1 256 ? -40.720 4.549 74.342 1.00 61.00 256 PRO A O 1
ATOM 2034 N N . TYR A 1 257 ? -41.919 3.263 72.953 1.00 59.09 257 TYR A N 1
ATOM 2035 C CA . TYR A 1 257 ? -42.406 2.330 73.963 1.00 59.09 257 TYR A CA 1
ATOM 2036 C C . TYR A 1 257 ? -41.593 1.025 74.035 1.00 59.09 257 TYR A C 1
ATOM 2038 O O . TYR A 1 257 ? -41.774 0.271 74.991 1.00 59.09 257 TYR A O 1
ATOM 2046 N N . SER A 1 258 ? -40.668 0.766 73.095 1.00 64.00 258 SER A N 1
ATOM 2047 C CA . SER A 1 258 ? -39.857 -0.468 73.034 1.00 64.00 258 SER A CA 1
ATOM 2048 C C . SER A 1 258 ? -39.111 -0.733 74.346 1.00 64.00 258 SER A C 1
ATOM 2050 O O . SER A 1 258 ? -39.179 -1.831 74.894 1.00 64.00 258 SER A O 1
ATOM 2052 N N . GLY A 1 259 ? -38.481 0.297 74.922 1.00 68.00 259 GLY A N 1
ATOM 2053 C CA . GLY A 1 259 ? -37.748 0.165 76.187 1.00 68.00 259 GLY A CA 1
ATOM 2054 C C . GLY A 1 259 ? -38.640 -0.152 77.396 1.00 68.00 259 GLY A C 1
ATOM 2055 O O . GLY A 1 259 ? -38.198 -0.806 78.340 1.00 68.00 259 GLY A O 1
ATOM 2056 N N . ILE A 1 260 ? -39.912 0.262 77.374 1.00 73.38 260 ILE A N 1
ATOM 2057 C CA . ILE A 1 260 ? -40.874 -0.055 78.441 1.00 73.38 260 ILE A CA 1
ATOM 2058 C C . ILE A 1 260 ? -41.282 -1.529 78.346 1.00 73.38 260 ILE A C 1
ATOM 2060 O O . ILE A 1 260 ? -41.326 -2.215 79.368 1.00 73.38 260 ILE A O 1
ATOM 2064 N N . TYR A 1 261 ? -41.518 -2.039 77.134 1.00 70.75 261 TYR A N 1
ATOM 2065 C CA . TYR A 1 261 ? -41.864 -3.444 76.917 1.00 70.75 261 TYR A CA 1
ATOM 2066 C C . TYR A 1 261 ? -40.705 -4.384 77.245 1.00 70.75 261 TYR A C 1
ATOM 2068 O O . TYR A 1 261 ? -40.914 -5.343 77.985 1.00 70.75 261 TYR A O 1
ATOM 2076 N N . GLU A 1 262 ? -39.482 -4.076 76.802 1.00 72.38 262 GLU A N 1
ATOM 2077 C CA . GLU A 1 262 ? -38.283 -4.839 77.180 1.00 72.38 262 GLU A CA 1
ATOM 2078 C C . GLU A 1 262 ? -38.138 -4.924 78.704 1.00 72.38 262 GLU A C 1
ATOM 2080 O O . GLU A 1 262 ? -37.899 -5.998 79.266 1.00 72.38 262 GLU A O 1
ATOM 2085 N N . ARG A 1 263 ? -38.375 -3.802 79.396 1.00 77.19 263 ARG A N 1
ATOM 2086 C CA . ARG A 1 263 ? -38.344 -3.755 80.857 1.00 77.19 263 ARG A CA 1
ATOM 2087 C C . ARG A 1 263 ? -39.432 -4.626 81.477 1.00 77.19 263 ARG A C 1
ATOM 2089 O O . ARG A 1 263 ? -39.114 -5.428 82.351 1.00 77.19 263 ARG A O 1
ATOM 2096 N N . ILE A 1 264 ? -40.684 -4.518 81.030 1.00 80.75 264 ILE A N 1
ATOM 2097 C CA . ILE A 1 264 ? -41.796 -5.325 81.558 1.00 80.75 264 ILE A CA 1
ATOM 2098 C C . ILE A 1 264 ? -41.514 -6.817 81.360 1.00 80.75 264 ILE A C 1
ATOM 2100 O O . ILE A 1 264 ? -41.599 -7.569 82.329 1.00 80.75 264 ILE A O 1
ATOM 2104 N N . PHE A 1 265 ? -41.107 -7.230 80.156 1.00 79.81 265 PHE A N 1
ATOM 2105 C CA . PHE A 1 265 ? -40.781 -8.620 79.823 1.00 79.81 265 PHE A CA 1
ATOM 2106 C C . PHE A 1 265 ? -39.623 -9.159 80.673 1.00 79.81 265 PHE A C 1
ATOM 2108 O O . PHE A 1 265 ? -39.710 -10.277 81.184 1.00 79.81 265 PHE A O 1
ATOM 2115 N N . SER A 1 266 ? -38.587 -8.346 80.915 1.00 81.75 266 SER A N 1
ATOM 2116 C CA . SER A 1 266 ? -37.478 -8.715 81.805 1.00 81.75 266 SER A CA 1
ATOM 2117 C C . SER A 1 266 ? -37.923 -8.910 83.260 1.00 81.75 266 SER A C 1
ATOM 2119 O O . SER A 1 266 ? -37.505 -9.868 83.910 1.00 81.75 266 SER A O 1
ATOM 2121 N N . VAL A 1 267 ? -38.827 -8.056 83.757 1.00 85.31 267 VAL A N 1
ATOM 2122 C CA . VAL A 1 267 ? -39.336 -8.107 85.137 1.00 85.31 267 VAL A CA 1
ATOM 2123 C C . VAL A 1 267 ? -40.212 -9.340 85.353 1.00 85.31 267 VAL A C 1
ATOM 2125 O O . VAL A 1 267 ? -40.057 -10.034 86.356 1.00 85.31 267 VAL A O 1
ATOM 2128 N N . ILE A 1 268 ? -41.097 -9.652 84.404 1.00 85.12 268 ILE A N 1
ATOM 2129 C CA . ILE A 1 268 ? -41.970 -10.837 84.476 1.00 85.12 268 ILE A CA 1
ATOM 2130 C C . ILE A 1 268 ? -41.272 -12.125 84.001 1.00 85.12 268 ILE A C 1
ATOM 2132 O O . ILE A 1 268 ? -41.875 -13.197 84.037 1.00 85.12 268 ILE A O 1
ATOM 2136 N N . ARG A 1 269 ? -40.010 -12.035 83.551 1.00 84.75 269 ARG A N 1
ATOM 2137 C CA . ARG A 1 269 ? -39.232 -13.128 82.937 1.00 84.75 269 ARG A CA 1
ATOM 2138 C C . ARG A 1 269 ? -39.949 -13.808 81.763 1.00 84.75 269 ARG A C 1
ATOM 2140 O O . ARG A 1 269 ? -39.823 -15.017 81.572 1.00 84.75 269 ARG A O 1
ATOM 2147 N N . LEU A 1 270 ? -40.703 -13.041 80.979 1.00 81.56 270 LEU A N 1
ATOM 2148 C CA . LEU A 1 270 ? -41.326 -13.530 79.752 1.00 81.56 270 LEU A CA 1
ATOM 2149 C C . LEU A 1 270 ? -40.331 -13.345 78.592 1.00 81.56 270 LEU A C 1
ATOM 2151 O O . LEU A 1 270 ? -39.783 -12.251 78.442 1.00 81.56 270 LEU A O 1
ATOM 2155 N N . PRO A 1 271 ? -40.059 -14.374 77.769 1.00 79.31 271 PRO A N 1
ATOM 2156 C CA . PRO A 1 271 ? -39.149 -14.230 76.638 1.00 79.31 271 PRO A CA 1
ATOM 2157 C C . PRO A 1 271 ? -39.668 -13.239 75.589 1.00 79.31 271 PRO A C 1
ATOM 2159 O O . PRO A 1 271 ? -40.847 -13.266 75.246 1.00 79.31 271 PRO A O 1
ATOM 2162 N N . LEU A 1 272 ? -38.774 -12.424 75.019 1.00 67.81 272 LEU A N 1
ATOM 2163 C CA . LEU A 1 272 ? -39.106 -11.370 74.041 1.00 67.81 272 LEU A CA 1
ATOM 2164 C C . LEU A 1 272 ? -39.718 -11.887 72.727 1.00 67.81 272 LEU A C 1
ATOM 2166 O O . LEU A 1 272 ? -40.312 -11.117 71.984 1.00 67.81 272 LEU A O 1
ATOM 2170 N N . TYR A 1 273 ? -39.590 -13.184 72.434 1.00 71.06 273 TYR A N 1
ATOM 2171 C CA . TYR A 1 273 ? -40.213 -13.811 71.264 1.00 71.06 273 TYR A CA 1
ATOM 2172 C C . TYR A 1 273 ? -41.684 -14.208 71.497 1.00 71.06 273 TYR A C 1
ATOM 2174 O O . TYR A 1 273 ? -42.334 -14.715 70.585 1.00 71.06 273 TYR A O 1
ATOM 2182 N N . LYS A 1 274 ? -42.210 -14.056 72.722 1.00 68.31 274 LYS A N 1
ATOM 2183 C CA . LYS A 1 274 ? -43.618 -14.322 73.038 1.00 68.31 274 LYS A CA 1
ATOM 2184 C C . LYS A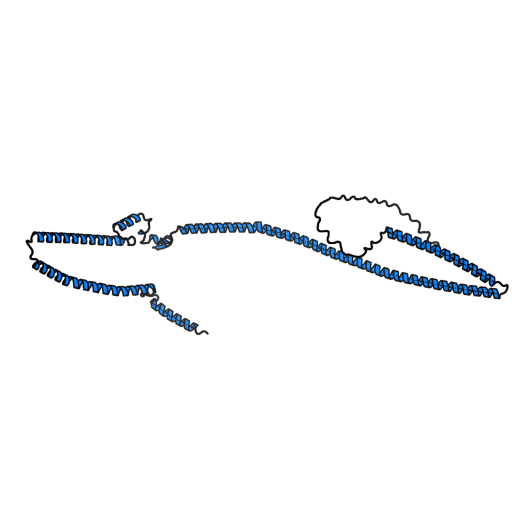 1 274 ? -44.461 -13.073 72.790 1.00 68.31 274 LYS A C 1
ATOM 2186 O O . LYS A 1 274 ? -44.026 -11.957 73.047 1.00 68.31 274 LYS A O 1
ATOM 2191 N N . ALA A 1 275 ? -45.682 -13.287 72.316 1.00 74.50 275 ALA A N 1
ATOM 2192 C CA . ALA A 1 275 ? -46.595 -12.211 71.970 1.00 74.50 275 ALA A CA 1
ATOM 2193 C C . ALA A 1 275 ? -47.074 -11.432 73.221 1.00 74.50 275 ALA A C 1
ATOM 2195 O O . ALA A 1 275 ? -47.182 -12.024 74.302 1.00 74.50 275 ALA A O 1
ATOM 2196 N N . PRO A 1 276 ? -47.346 -10.118 73.115 1.00 69.88 276 PRO A N 1
ATOM 2197 C CA . PRO A 1 276 ? -47.727 -9.261 74.246 1.00 69.88 276 PRO A CA 1
ATOM 2198 C C . PRO A 1 276 ? -49.022 -9.704 74.942 1.00 69.88 276 PRO A C 1
ATOM 2200 O O . PRO A 1 276 ? -49.158 -9.537 76.153 1.00 69.88 276 PRO A O 1
ATOM 2203 N N . GLU A 1 277 ? -49.950 -10.333 74.225 1.00 76.94 277 GLU A N 1
ATOM 2204 C CA . GLU A 1 277 ? -51.167 -10.926 74.783 1.00 76.94 277 GLU A CA 1
ATOM 2205 C C . GLU A 1 277 ? -50.877 -12.031 75.815 1.00 76.94 277 GLU A C 1
ATOM 2207 O O . GLU A 1 277 ? -51.678 -12.256 76.725 1.00 76.94 277 GLU A O 1
ATOM 2212 N N . MET A 1 278 ? -49.694 -12.657 75.758 1.00 78.25 278 MET A N 1
ATOM 2213 C CA . MET A 1 278 ? -49.277 -13.694 76.706 1.00 78.25 278 MET A CA 1
ATOM 2214 C C . MET A 1 278 ? -48.892 -13.138 78.082 1.00 78.25 278 MET A C 1
ATOM 2216 O O . MET A 1 278 ? -48.768 -13.904 79.043 1.00 78.25 278 MET A O 1
ATOM 2220 N N . VAL A 1 279 ? -48.708 -11.820 78.209 1.00 83.38 279 VAL A N 1
ATOM 2221 C CA . VAL A 1 279 ? -48.311 -11.174 79.469 1.00 83.38 279 VAL A CA 1
ATOM 2222 C C . VAL A 1 279 ? -49.360 -11.409 80.552 1.00 83.38 279 VAL A C 1
ATOM 2224 O O . VAL A 1 279 ? -49.013 -11.819 81.659 1.00 83.38 279 VAL A O 1
ATOM 2227 N N . LEU A 1 280 ? -50.644 -11.215 80.240 1.00 84.19 280 LEU A N 1
ATOM 2228 C CA . LEU A 1 280 ? -51.724 -11.389 81.216 1.00 84.19 280 LEU A CA 1
ATOM 2229 C C . LEU A 1 280 ? -51.833 -12.839 81.684 1.00 84.19 280 LEU A C 1
ATOM 2231 O O . LEU A 1 280 ? -51.930 -13.093 82.884 1.00 84.19 280 LEU A O 1
ATOM 2235 N N . THR A 1 281 ? -51.758 -13.789 80.751 1.00 86.75 281 THR A N 1
ATOM 2236 C CA . THR A 1 281 ? -51.799 -15.219 81.074 1.00 86.75 281 THR A CA 1
ATOM 2237 C C . THR A 1 281 ? -50.602 -15.645 81.921 1.00 86.75 281 THR A C 1
ATOM 2239 O O . THR A 1 281 ? -50.769 -16.376 82.894 1.00 86.75 281 THR A O 1
ATOM 2242 N N . HIS A 1 282 ? -49.405 -15.138 81.613 1.00 87.19 282 HIS A N 1
ATOM 2243 C CA . HIS A 1 282 ? -48.181 -15.456 82.351 1.00 87.19 282 HIS A CA 1
ATOM 2244 C C . HIS A 1 282 ? -48.200 -14.874 83.769 1.00 87.19 282 HIS A C 1
ATOM 2246 O O . HIS A 1 282 ? -47.898 -15.569 84.736 1.00 87.19 282 HIS A O 1
ATOM 2252 N N . VAL A 1 283 ? -48.636 -13.621 83.924 1.00 89.31 283 VAL A N 1
ATOM 2253 C CA . VAL A 1 283 ? -48.781 -12.980 85.241 1.00 89.31 283 VAL A CA 1
ATOM 2254 C C . VAL A 1 283 ? -49.861 -13.668 86.082 1.00 89.31 283 VAL A C 1
ATOM 2256 O O . VAL A 1 283 ? -49.672 -13.857 87.286 1.00 89.31 283 VAL A O 1
ATOM 2259 N N . ALA A 1 284 ? -50.977 -14.079 85.472 1.00 89.62 284 ALA A N 1
ATOM 2260 C CA . ALA A 1 284 ? -52.016 -14.848 86.155 1.00 89.62 284 ALA A CA 1
ATOM 2261 C C . ALA A 1 284 ? -51.478 -16.193 86.670 1.00 89.62 284 ALA A C 1
ATOM 2263 O O . ALA A 1 284 ? -51.723 -16.555 87.823 1.00 89.62 284 ALA A O 1
ATOM 2264 N N . GLU A 1 285 ? -50.683 -16.888 85.856 1.00 90.50 285 GLU A N 1
ATOM 2265 C CA . GLU A 1 285 ? -50.040 -18.146 86.227 1.00 90.50 285 GLU A CA 1
ATOM 2266 C C . GLU A 1 285 ? -49.020 -17.959 87.360 1.00 90.50 285 GLU A C 1
ATOM 2268 O O . GLU A 1 285 ? -49.060 -18.681 88.357 1.00 90.50 285 GLU A O 1
ATOM 2273 N N . MET A 1 286 ? -48.175 -16.926 87.295 1.00 89.81 286 MET A N 1
ATOM 2274 C CA . MET A 1 286 ? -47.260 -16.582 88.390 1.00 89.81 286 MET A CA 1
ATOM 2275 C C . MET A 1 286 ? -48.008 -16.288 89.697 1.00 89.81 286 MET A C 1
ATOM 2277 O O . MET A 1 286 ? -47.610 -16.755 90.766 1.00 89.81 286 MET A O 1
ATOM 2281 N N . LYS A 1 287 ? -49.122 -15.547 89.632 1.00 91.50 287 LYS A N 1
ATOM 2282 C CA . LYS A 1 287 ? -49.952 -15.245 90.808 1.00 91.50 287 LYS A CA 1
ATOM 2283 C C . LYS A 1 287 ? -50.585 -16.510 91.388 1.00 91.50 287 LYS A C 1
ATOM 2285 O O . LYS A 1 287 ? -50.612 -16.677 92.608 1.00 91.50 287 LYS A O 1
ATOM 2290 N N . ARG A 1 288 ? -51.049 -17.424 90.531 1.00 92.00 288 ARG A N 1
ATOM 2291 C CA . ARG A 1 288 ? -51.555 -18.743 90.934 1.00 92.00 288 ARG A CA 1
ATOM 2292 C C . ARG A 1 288 ? -50.473 -19.546 91.658 1.00 92.00 288 ARG A C 1
ATOM 2294 O O . ARG A 1 288 ? -50.727 -20.054 92.748 1.00 92.00 288 ARG A O 1
ATOM 2301 N N . GLN A 1 289 ? -49.263 -19.604 91.101 1.00 90.50 289 GLN A N 1
ATOM 2302 C CA . GLN A 1 289 ? -48.116 -20.281 91.713 1.00 90.50 289 GLN A CA 1
ATOM 2303 C C . GLN A 1 289 ? -47.740 -19.663 93.065 1.00 90.50 289 GLN A C 1
ATOM 2305 O O . GLN A 1 289 ? -47.525 -20.387 94.034 1.00 90.50 289 GLN A O 1
ATOM 2310 N N . GLN A 1 290 ? -47.733 -18.334 93.177 1.00 91.94 290 GLN A N 1
ATOM 2311 C CA . GLN A 1 290 ? -47.463 -17.645 94.439 1.00 91.94 290 GLN A CA 1
ATOM 2312 C C . GLN A 1 290 ? -48.500 -17.989 95.518 1.00 91.94 290 GLN A C 1
ATOM 2314 O O . GLN A 1 290 ? -48.132 -18.280 96.658 1.00 91.94 290 GLN A O 1
ATOM 2319 N N . LEU A 1 291 ? -49.793 -17.961 95.176 1.00 93.62 291 LEU A N 1
ATOM 2320 C CA . LEU A 1 291 ? -50.870 -18.329 96.101 1.00 93.62 291 LEU A CA 1
ATOM 2321 C C . LEU A 1 291 ? -50.752 -19.793 96.533 1.00 93.62 291 LEU A C 1
ATOM 2323 O O . LEU A 1 291 ? -50.869 -20.090 97.723 1.00 93.62 291 LEU A O 1
ATOM 2327 N N . PHE A 1 292 ? -50.453 -20.686 95.588 1.00 92.69 292 PHE A N 1
ATOM 2328 C CA . PHE A 1 292 ? -50.205 -22.094 95.868 1.00 92.69 292 PHE A CA 1
ATOM 2329 C C . PHE A 1 292 ? -49.044 -22.275 96.855 1.00 92.69 292 PHE A C 1
ATOM 2331 O O . PHE A 1 292 ? -49.228 -22.894 97.903 1.00 92.69 292 PHE A O 1
ATOM 2338 N N . LEU A 1 293 ? -47.884 -21.662 96.601 1.00 93.00 293 LEU A N 1
ATOM 2339 C CA . LEU A 1 293 ? -46.729 -21.736 97.501 1.00 93.00 293 LEU A CA 1
ATOM 2340 C C . LEU A 1 293 ? -47.034 -21.159 98.886 1.00 93.00 293 LEU A C 1
ATOM 2342 O O . LEU A 1 293 ? -46.640 -21.737 99.897 1.00 93.00 293 LEU A O 1
ATOM 2346 N N . ARG A 1 294 ? -47.783 -20.054 98.959 1.00 93.56 294 ARG A N 1
ATOM 2347 C CA . ARG A 1 294 ? -48.199 -19.461 100.235 1.00 93.56 294 ARG A CA 1
ATOM 2348 C C . ARG A 1 294 ? -49.115 -20.398 101.023 1.00 93.56 294 ARG A C 1
ATOM 2350 O O . ARG A 1 294 ? -48.942 -20.528 102.232 1.00 93.56 294 ARG A O 1
ATOM 2357 N N . SER A 1 295 ? -50.046 -21.072 100.349 1.00 91.12 295 SER A N 1
ATOM 2358 C CA . SER A 1 295 ? -50.907 -22.080 100.976 1.00 91.12 295 SER A CA 1
ATOM 2359 C C . SER A 1 295 ? -50.105 -23.287 101.474 1.00 91.12 295 SER A C 1
ATOM 2361 O O . SER A 1 295 ? -50.314 -23.746 102.594 1.00 91.12 295 SER A O 1
ATOM 2363 N N . LEU A 1 296 ? -49.115 -23.740 100.697 1.00 93.25 296 LEU A N 1
ATOM 2364 C CA . LEU A 1 296 ? -48.234 -24.844 101.066 1.00 93.25 296 LEU A CA 1
ATOM 2365 C C . LEU A 1 296 ? -47.392 -24.496 102.300 1.00 93.25 296 LEU A C 1
ATOM 2367 O O . LEU A 1 296 ? -47.306 -25.296 103.228 1.00 93.25 296 LEU A O 1
ATOM 2371 N N . LEU A 1 297 ? -46.814 -23.292 102.339 1.00 93.06 297 LEU A N 1
ATOM 2372 C CA . LEU A 1 297 ? -46.057 -22.794 103.490 1.00 93.06 297 LEU A CA 1
ATOM 2373 C C . LEU A 1 297 ? -46.935 -22.660 104.734 1.00 93.06 297 LEU A C 1
ATOM 2375 O O . LEU A 1 297 ? -46.514 -23.046 105.821 1.00 93.06 297 LEU A O 1
ATOM 2379 N N . TYR A 1 298 ? -48.162 -22.160 104.580 1.00 93.06 298 TYR A N 1
ATOM 2380 C CA . TYR A 1 298 ? -49.120 -22.073 105.678 1.00 93.06 298 TYR A CA 1
ATOM 2381 C C . TYR A 1 298 ? -49.462 -23.455 106.247 1.00 93.06 298 TYR A C 1
ATOM 2383 O O . TYR A 1 298 ? -49.372 -23.664 107.456 1.00 93.06 298 TYR A O 1
ATOM 2391 N N . ASN A 1 299 ? -49.780 -24.417 105.378 1.00 88.00 299 ASN A N 1
ATOM 2392 C CA . ASN A 1 299 ? -50.095 -25.788 105.776 1.00 88.00 299 ASN A CA 1
ATOM 2393 C C . ASN A 1 299 ? -48.892 -26.481 106.421 1.00 88.00 299 ASN A C 1
ATOM 2395 O O . ASN A 1 299 ? -49.048 -27.162 107.431 1.00 88.00 299 ASN A O 1
ATOM 2399 N N . ARG A 1 300 ? -47.685 -26.273 105.879 1.00 88.81 300 ARG A N 1
ATOM 2400 C CA . ARG A 1 300 ? -46.443 -26.780 106.470 1.00 88.81 300 ARG A CA 1
ATOM 2401 C C . ARG A 1 300 ? -46.228 -26.197 107.863 1.00 88.81 300 ARG A C 1
ATOM 2403 O O . ARG A 1 300 ? -45.963 -26.959 108.784 1.00 88.81 300 ARG A O 1
ATOM 2410 N N . ASN A 1 301 ? -46.378 -24.884 108.031 1.00 89.81 301 ASN A N 1
ATOM 2411 C CA . ASN A 1 301 ? -46.240 -24.241 109.336 1.00 89.81 301 ASN A CA 1
ATOM 2412 C C . ASN A 1 301 ? -47.276 -24.775 110.329 1.00 89.81 301 ASN A C 1
ATOM 2414 O O . ASN A 1 301 ? -46.898 -25.136 111.435 1.00 89.81 301 ASN A O 1
ATOM 2418 N N . GLN A 1 302 ? -48.544 -24.926 109.928 1.00 88.44 302 GLN A N 1
ATOM 2419 C CA . GLN A 1 302 ? -49.557 -25.557 110.778 1.00 88.44 302 GLN A CA 1
ATOM 2420 C C . GLN A 1 302 ? -49.195 -26.995 111.157 1.00 88.44 302 GLN A C 1
ATOM 2422 O O . GLN A 1 302 ? -49.346 -27.370 112.315 1.00 88.44 302 GLN A O 1
ATOM 2427 N N . ALA A 1 303 ? -48.738 -27.809 110.203 1.00 83.81 303 ALA A N 1
ATOM 2428 C CA . ALA A 1 303 ? -48.345 -29.189 110.468 1.00 83.81 303 ALA A CA 1
ATOM 2429 C C . ALA A 1 303 ? -47.170 -29.253 111.453 1.00 83.81 303 ALA A C 1
ATOM 2431 O O . ALA A 1 303 ? -47.225 -30.019 112.407 1.00 83.81 303 ALA A O 1
ATOM 2432 N N . VAL A 1 304 ? -46.157 -28.397 111.275 1.00 85.38 304 VAL A N 1
ATOM 2433 C CA . VAL A 1 304 ? -45.027 -28.274 112.206 1.00 85.38 304 VAL A CA 1
ATOM 2434 C C . VAL A 1 304 ? -45.510 -27.848 113.592 1.00 85.38 304 VAL A C 1
ATOM 2436 O O . VAL A 1 304 ? -45.131 -28.478 114.570 1.00 85.38 304 VAL A O 1
ATOM 2439 N N . THR A 1 305 ? -46.392 -26.849 113.698 1.00 85.50 305 THR A N 1
ATOM 2440 C CA . THR A 1 305 ? -46.950 -26.421 114.991 1.00 85.50 305 THR A CA 1
ATOM 2441 C C . THR A 1 305 ? -47.753 -27.532 115.669 1.00 85.50 305 THR A C 1
ATOM 2443 O O . THR A 1 305 ? -47.600 -27.728 116.869 1.00 85.50 305 THR A O 1
ATOM 2446 N N . ARG A 1 306 ? -48.560 -28.296 114.919 1.00 83.50 306 ARG A N 1
ATOM 2447 C CA . ARG A 1 306 ? -49.311 -29.445 115.456 1.00 83.50 306 ARG A CA 1
ATOM 2448 C C . ARG A 1 306 ? -48.385 -30.545 115.960 1.00 83.50 306 ARG A C 1
ATOM 2450 O O . ARG A 1 306 ? -48.609 -31.061 117.044 1.00 83.50 306 ARG A O 1
ATOM 2457 N N . VAL A 1 307 ? -47.340 -30.880 115.202 1.00 77.25 307 VAL A N 1
ATOM 2458 C CA . VAL A 1 307 ? -46.336 -31.870 115.621 1.00 77.25 307 VAL A CA 1
ATOM 2459 C C . VAL A 1 307 ? -45.588 -31.379 116.863 1.00 77.25 307 VAL A C 1
ATOM 2461 O O . VAL A 1 307 ? -45.410 -32.145 117.800 1.00 77.25 307 VAL A O 1
ATOM 2464 N N . GLN A 1 308 ? -45.219 -30.096 116.924 1.00 78.31 308 GLN A N 1
ATOM 2465 C CA . GLN A 1 308 ? -44.574 -29.500 118.097 1.00 78.31 308 GLN A CA 1
ATOM 2466 C C . GLN A 1 308 ? -45.474 -29.573 119.343 1.00 78.31 308 GLN A C 1
ATOM 2468 O O . GLN A 1 308 ? -44.998 -29.932 120.414 1.00 78.31 308 GLN A O 1
ATOM 2473 N N . GLN A 1 309 ? -46.771 -29.270 119.201 1.00 77.12 309 GLN A N 1
ATOM 2474 C CA . GLN A 1 309 ? -47.760 -29.386 120.280 1.00 77.12 309 GLN A CA 1
ATOM 2475 C C . GLN A 1 309 ? -47.924 -30.838 120.737 1.00 77.12 309 GLN A C 1
ATOM 2477 O O . GLN A 1 309 ? -47.849 -31.106 121.929 1.00 77.12 309 GLN A O 1
ATOM 2482 N N . GLN A 1 310 ? -48.040 -31.780 119.798 1.00 71.00 310 GLN A N 1
ATOM 2483 C CA . GLN A 1 310 ? -48.145 -33.207 120.109 1.00 71.00 310 GLN A CA 1
ATOM 2484 C C . GLN A 1 310 ? -46.909 -33.742 120.842 1.00 71.00 310 GLN A C 1
ATOM 2486 O O . GLN A 1 310 ? -47.067 -34.516 121.777 1.00 71.00 310 GLN A O 1
ATOM 2491 N N . ILE A 1 311 ? -45.701 -33.301 120.470 1.00 67.50 311 ILE A N 1
ATOM 2492 C CA . ILE A 1 311 ? -44.451 -33.665 121.161 1.00 67.50 311 ILE A CA 1
ATOM 2493 C C . ILE A 1 311 ? -44.403 -33.073 122.577 1.00 67.50 311 ILE A C 1
ATOM 2495 O O . ILE A 1 311 ? -43.922 -33.730 123.495 1.00 67.50 311 ILE A O 1
ATOM 2499 N N . CYS A 1 312 ? -44.892 -31.844 122.773 1.00 68.06 312 CYS A N 1
ATOM 2500 C CA . CYS A 1 312 ? -44.955 -31.217 124.097 1.00 68.06 312 CYS A CA 1
ATOM 2501 C C . CYS A 1 312 ? -46.018 -31.844 125.017 1.00 68.06 312 CYS A C 1
ATOM 2503 O O . CYS A 1 312 ? -45.863 -31.785 126.234 1.00 68.06 312 CYS A O 1
ATOM 2505 N N . GLU A 1 313 ? -47.087 -32.413 124.456 1.00 65.31 313 GLU A N 1
ATOM 2506 C CA . GLU A 1 313 ? -48.192 -33.034 125.200 1.00 65.31 313 GLU A CA 1
ATOM 2507 C C . GLU A 1 313 ? -47.961 -34.525 125.508 1.00 65.31 313 GLU A C 1
ATOM 2509 O O . GLU A 1 313 ? -48.544 -35.049 126.456 1.00 65.31 313 GLU A O 1
ATOM 2514 N N . SER A 1 314 ? -47.106 -35.222 124.755 1.00 59.06 314 SER A N 1
ATOM 2515 C CA . SER A 1 314 ? -46.810 -36.643 124.976 1.00 59.06 314 SER A CA 1
ATOM 2516 C C . SER A 1 314 ? -45.667 -36.860 125.980 1.00 59.06 314 SER A C 1
ATOM 2518 O O . SER A 1 314 ? -44.518 -36.536 125.682 1.00 59.06 314 SER A O 1
ATOM 2520 N N . GLN A 1 315 ? -45.958 -37.469 127.136 1.00 57.31 315 GLN A N 1
ATOM 2521 C CA . GLN A 1 315 ? -44.958 -38.165 127.964 1.00 57.31 315 GLN A CA 1
ATOM 2522 C C . GLN A 1 315 ? -44.751 -39.589 127.419 1.00 57.31 315 GLN A C 1
ATOM 2524 O O . GLN A 1 315 ? -45.738 -40.260 127.134 1.00 57.31 315 GLN A O 1
ATOM 2529 N N . ASP A 1 316 ? -43.478 -39.973 127.242 1.00 59.88 316 ASP A N 1
ATOM 2530 C CA . ASP A 1 316 ? -42.916 -41.245 126.741 1.00 59.88 316 ASP A CA 1
ATOM 2531 C C . ASP A 1 316 ? -43.797 -42.083 125.787 1.00 59.88 316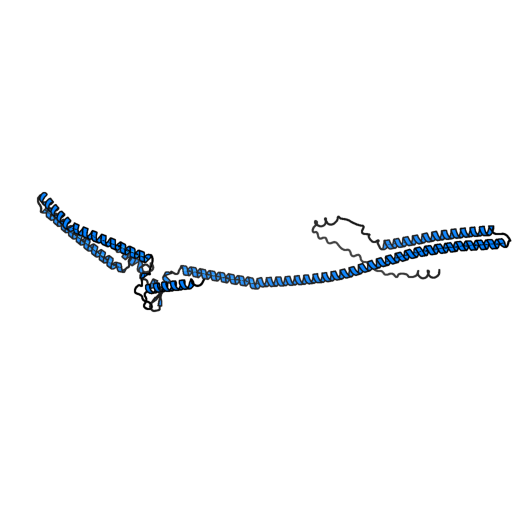 ASP A C 1
ATOM 2533 O O . ASP A 1 316 ? -44.691 -42.807 126.229 1.00 59.88 316 ASP A O 1
ATOM 2537 N N . PRO A 1 317 ? -43.531 -42.060 124.463 1.00 59.44 317 PRO A N 1
ATOM 2538 C CA . PRO A 1 317 ? -44.270 -42.888 123.526 1.00 59.44 317 PRO A CA 1
ATOM 2539 C C . PRO A 1 317 ? -43.751 -44.331 123.539 1.00 59.44 317 PRO A C 1
ATOM 2541 O O . PRO A 1 317 ? -42.554 -44.584 123.407 1.00 59.44 317 PRO A O 1
ATOM 2544 N N . ASP A 1 318 ? -44.681 -45.280 123.621 1.00 67.00 318 ASP A N 1
ATOM 2545 C CA . ASP A 1 318 ? -44.438 -46.689 123.323 1.00 67.00 318 ASP A CA 1
ATOM 2546 C C . ASP A 1 318 ? -44.061 -46.840 121.836 1.00 67.00 318 ASP A C 1
ATOM 2548 O O . ASP A 1 318 ? -44.879 -46.593 120.939 1.00 67.00 318 ASP A O 1
ATOM 2552 N N . LEU A 1 319 ? -42.794 -47.181 121.576 1.00 69.69 319 LEU A N 1
ATOM 2553 C CA . LEU A 1 319 ? -42.195 -47.230 120.238 1.00 69.69 319 LEU A CA 1
ATOM 2554 C C . LEU A 1 319 ? -42.936 -48.198 119.306 1.00 69.69 319 LEU A C 1
ATOM 2556 O O . LEU A 1 319 ? -43.057 -47.907 118.113 1.00 69.69 319 LEU A O 1
ATOM 2560 N N . ASP A 1 320 ? -43.489 -49.288 119.839 1.00 71.38 320 ASP A N 1
ATOM 2561 C CA . ASP A 1 320 ? -44.165 -50.320 119.048 1.00 71.38 320 ASP A CA 1
ATOM 2562 C C . ASP A 1 320 ? -45.485 -49.805 118.457 1.00 71.38 320 ASP A C 1
ATOM 2564 O O . ASP A 1 320 ? -45.756 -49.979 117.265 1.00 71.38 320 ASP A O 1
ATOM 2568 N N . THR A 1 321 ? -46.255 -49.037 119.234 1.00 71.56 321 THR A N 1
ATOM 2569 C CA . THR A 1 321 ? -47.496 -48.404 118.747 1.00 71.56 321 THR A CA 1
ATOM 2570 C C . THR A 1 321 ? -47.235 -47.355 117.666 1.00 71.56 321 THR A C 1
ATOM 2572 O O . THR A 1 321 ? -48.058 -47.135 116.769 1.00 71.56 321 THR A O 1
ATOM 2575 N N . LEU A 1 322 ? -46.071 -46.702 117.724 1.00 73.38 322 LEU A N 1
ATOM 2576 C CA . LEU A 1 322 ? -45.664 -45.704 116.746 1.00 73.38 322 LEU A CA 1
ATOM 2577 C C . LEU A 1 322 ? -45.242 -46.386 115.442 1.00 73.38 322 LEU A C 1
ATOM 2579 O O . LEU A 1 322 ? -45.677 -45.939 114.381 1.00 73.38 322 LEU A O 1
ATOM 2583 N N . PHE A 1 323 ? -44.491 -47.492 115.513 1.00 78.31 323 PHE A N 1
ATOM 2584 C CA . PHE A 1 323 ? -44.155 -48.320 114.352 1.00 78.31 323 PHE A CA 1
ATOM 2585 C C . PHE A 1 323 ? -45.395 -48.913 113.677 1.00 78.31 323 PHE A C 1
ATOM 2587 O O . PHE A 1 323 ? -45.494 -48.841 112.450 1.00 78.31 323 PHE A O 1
ATOM 2594 N N . GLU A 1 324 ? -46.379 -49.407 114.435 1.00 80.75 324 GLU A N 1
ATOM 2595 C CA . GLU A 1 324 ? -47.646 -49.881 113.866 1.00 80.75 324 GLU A CA 1
ATOM 2596 C C . GLU A 1 324 ? -48.393 -48.759 113.137 1.00 80.75 324 GLU A C 1
ATOM 2598 O O . GLU A 1 324 ? -48.768 -48.921 111.973 1.00 80.75 324 GLU A O 1
ATOM 2603 N N . ARG A 1 325 ? -48.527 -47.573 113.747 1.00 78.50 325 ARG A N 1
ATOM 2604 C CA . ARG A 1 325 ? -49.148 -46.406 113.091 1.00 78.50 325 ARG A CA 1
ATOM 2605 C C . ARG A 1 325 ? -48.391 -45.953 111.849 1.00 78.50 325 ARG A C 1
ATOM 2607 O O . ARG A 1 325 ? -49.019 -45.564 110.865 1.00 78.50 325 ARG A O 1
ATOM 2614 N N . LEU A 1 326 ? -47.061 -45.984 111.892 1.00 80.19 326 LEU A N 1
ATOM 2615 C CA . LEU A 1 326 ? -46.215 -45.632 110.757 1.00 80.19 326 LEU A CA 1
ATOM 2616 C C . LEU A 1 326 ? -46.424 -46.635 109.615 1.00 80.19 326 LEU A C 1
ATOM 2618 O O . LEU A 1 326 ? -46.630 -46.229 108.475 1.00 80.19 326 LEU A O 1
ATOM 2622 N N . SER A 1 327 ? -46.441 -47.934 109.927 1.00 80.75 327 SER A N 1
ATOM 2623 C CA . SER A 1 327 ? -46.656 -49.009 108.953 1.00 80.75 327 SER A CA 1
ATOM 2624 C C . SER A 1 327 ? -48.051 -48.949 108.322 1.00 80.75 327 SER A C 1
ATOM 2626 O O . SER A 1 327 ? -48.167 -49.029 107.101 1.00 80.75 327 SER A O 1
ATOM 2628 N N . ALA A 1 328 ? -49.094 -48.681 109.115 1.00 83.19 328 ALA A N 1
ATOM 2629 C CA . ALA A 1 328 ? -50.458 -48.492 108.630 1.00 83.19 328 ALA A CA 1
ATOM 2630 C C . ALA A 1 328 ? -50.581 -47.241 107.747 1.00 83.19 328 ALA A C 1
ATOM 2632 O O . ALA A 1 328 ? -51.252 -47.265 106.713 1.00 83.19 328 ALA A O 1
ATOM 2633 N N . HIS A 1 329 ? -49.893 -46.150 108.108 1.00 81.81 329 HIS A N 1
ATOM 2634 C CA . HIS A 1 329 ? -49.869 -44.946 107.284 1.00 81.81 329 HIS A CA 1
ATOM 2635 C C . HIS A 1 329 ? -49.146 -45.185 105.949 1.00 81.81 329 HIS A C 1
ATOM 2637 O O . HIS A 1 329 ? -49.646 -44.744 104.909 1.00 81.81 329 HIS A O 1
ATOM 2643 N N . TYR A 1 330 ? -48.011 -45.891 105.958 1.00 82.19 330 TYR A N 1
ATOM 2644 C CA . TYR A 1 330 ? -47.294 -46.241 104.733 1.00 82.19 330 TYR A CA 1
ATOM 2645 C C . TYR A 1 330 ? -48.096 -47.199 103.853 1.00 82.19 330 TYR A C 1
ATOM 2647 O O . TYR A 1 330 ? -48.188 -46.945 102.656 1.00 82.19 330 TYR A O 1
ATOM 2655 N N . ALA A 1 331 ? -48.746 -48.219 104.421 1.00 85.50 331 ALA A N 1
ATOM 2656 C CA . ALA A 1 331 ? -49.625 -49.122 103.676 1.00 85.50 331 ALA A CA 1
ATOM 2657 C C . ALA A 1 331 ? -50.756 -48.348 102.975 1.00 85.50 331 ALA A C 1
ATOM 2659 O O . ALA A 1 331 ? -50.919 -48.447 101.763 1.00 85.50 331 ALA A O 1
ATOM 2660 N N . HIS A 1 332 ? -51.440 -47.457 103.700 1.00 86.38 332 HIS A N 1
ATOM 2661 C CA . HIS A 1 332 ? -52.482 -46.607 103.121 1.00 86.38 332 HIS A CA 1
ATOM 2662 C C . HIS A 1 332 ? -51.942 -45.650 102.042 1.00 86.38 332 HIS A C 1
ATOM 2664 O O . HIS A 1 332 ? -52.623 -45.352 101.058 1.00 86.38 332 HIS A O 1
ATOM 2670 N N . GLN A 1 333 ? -50.731 -45.105 102.211 1.00 80.69 333 GLN A N 1
ATOM 2671 C CA . GLN A 1 333 ? -50.127 -44.259 101.179 1.00 80.69 333 GLN A CA 1
ATOM 2672 C C . GLN A 1 333 ? -49.773 -45.052 99.924 1.00 80.69 333 GLN A C 1
ATOM 2674 O O . GLN A 1 333 ? -50.006 -44.548 98.828 1.00 80.69 333 GLN A O 1
ATOM 2679 N N . VAL A 1 334 ? -49.250 -46.269 100.071 1.00 86.69 334 VAL A N 1
ATOM 2680 C CA . VAL A 1 334 ? -48.943 -47.160 98.947 1.00 86.69 334 VAL A CA 1
ATOM 2681 C C . VAL A 1 334 ? -50.226 -47.505 98.188 1.00 86.69 334 VAL A C 1
ATOM 2683 O O . VAL A 1 334 ? -50.284 -47.251 96.985 1.00 86.69 334 VAL A O 1
ATOM 2686 N N . ASP A 1 335 ? -51.286 -47.925 98.885 1.00 86.81 335 ASP A N 1
ATOM 2687 C CA . ASP A 1 335 ? -52.579 -48.270 98.273 1.00 86.81 335 ASP A CA 1
ATOM 2688 C C . ASP A 1 335 ? -53.212 -47.103 97.502 1.00 86.81 335 ASP A C 1
ATOM 2690 O O . ASP A 1 335 ? -53.875 -47.297 96.485 1.00 86.81 335 ASP A O 1
ATOM 2694 N N . HIS A 1 336 ? -53.003 -45.866 97.955 1.00 86.06 336 HIS A N 1
ATOM 2695 C CA . HIS A 1 336 ? -53.586 -44.689 97.315 1.00 86.06 336 HIS A CA 1
ATOM 2696 C C . HIS A 1 336 ? -52.697 -44.076 96.216 1.00 86.06 336 HIS A C 1
ATOM 2698 O O . HIS A 1 336 ? -53.214 -43.470 95.270 1.00 86.06 336 HIS A O 1
ATOM 2704 N N . LEU A 1 337 ? -51.368 -44.161 96.336 1.00 86.81 337 LEU A N 1
ATOM 2705 C CA . LEU A 1 337 ? -50.437 -43.527 95.396 1.00 86.81 337 LEU A CA 1
ATOM 2706 C C . LEU A 1 337 ? -50.080 -44.432 94.217 1.00 86.81 337 LEU A C 1
ATOM 2708 O O . LEU A 1 337 ? -50.008 -43.923 93.098 1.00 86.81 337 LEU A O 1
ATOM 2712 N N . VAL A 1 338 ? -49.906 -45.740 94.433 1.00 86.69 338 VAL A N 1
ATOM 2713 C CA . VAL A 1 338 ? -49.527 -46.685 93.366 1.00 86.69 338 VAL A CA 1
ATOM 2714 C C . VAL A 1 338 ? -50.518 -46.657 92.192 1.00 86.69 338 VAL A C 1
ATOM 2716 O O . VAL A 1 338 ? -50.064 -46.424 91.070 1.00 86.69 338 VAL A O 1
ATOM 2719 N N . PRO A 1 339 ? -51.851 -46.714 92.398 1.00 90.88 339 PRO A N 1
ATOM 2720 C CA . PRO A 1 339 ? -52.800 -46.686 91.282 1.00 90.88 339 PRO A CA 1
ATOM 2721 C C . PRO A 1 339 ? -52.764 -45.370 90.494 1.00 90.88 339 PRO A C 1
ATOM 2723 O O . PRO A 1 339 ? -52.971 -45.346 89.282 1.00 90.88 339 PRO A O 1
ATOM 2726 N N . LYS A 1 340 ? -52.480 -44.244 91.166 1.00 88.50 340 LYS A N 1
ATOM 2727 C CA . LYS A 1 340 ? -52.377 -42.931 90.507 1.00 88.50 340 LYS A CA 1
ATOM 2728 C C . LYS A 1 340 ? -51.119 -42.825 89.655 1.00 88.50 340 LYS A C 1
ATOM 2730 O O . LYS A 1 340 ? -51.159 -42.207 88.594 1.00 88.50 340 LYS A O 1
ATOM 2735 N N . VAL A 1 341 ? -50.014 -43.418 90.108 1.00 86.50 341 VAL A N 1
ATOM 2736 C CA . VAL A 1 341 ? -48.771 -43.483 89.331 1.00 86.50 341 VAL A CA 1
ATOM 2737 C C . VAL A 1 341 ? -48.963 -44.380 88.110 1.00 86.50 341 VAL A C 1
ATOM 2739 O O . VAL A 1 341 ? -48.611 -43.966 87.011 1.00 86.50 341 VAL A O 1
ATOM 2742 N N . GLU A 1 342 ? -49.598 -45.543 88.263 1.00 89.38 342 GLU A N 1
ATOM 2743 C CA . GLU A 1 342 ? -49.919 -46.432 87.138 1.00 89.38 342 GLU A CA 1
ATOM 2744 C C . GLU A 1 342 ? -50.816 -45.744 86.099 1.00 89.38 342 GLU A C 1
ATOM 2746 O O . GLU A 1 342 ? -50.550 -45.814 84.898 1.00 89.38 342 GLU A O 1
ATOM 2751 N N . GLN A 1 343 ? -51.827 -44.994 86.545 1.00 90.88 343 GLN A N 1
ATOM 2752 C CA . GLN A 1 343 ? -52.687 -44.220 85.649 1.00 90.88 343 GLN A CA 1
ATOM 2753 C C . GLN A 1 343 ? -51.908 -43.142 84.876 1.00 90.88 343 GLN A C 1
ATOM 2755 O O . GLN A 1 343 ? -52.166 -42.929 83.690 1.00 90.88 343 GLN A O 1
ATOM 2760 N N . LEU A 1 344 ? -50.954 -42.463 85.520 1.00 90.12 344 LEU A N 1
ATOM 2761 C CA . LEU A 1 344 ? -50.103 -41.469 84.861 1.00 90.12 344 LEU A CA 1
ATOM 2762 C C . LEU A 1 344 ? -49.159 -42.111 83.842 1.00 90.12 344 LEU A C 1
ATOM 2764 O O . LEU A 1 344 ? -48.992 -41.568 82.753 1.00 90.12 344 LEU A O 1
ATOM 2768 N N . VAL A 1 345 ? -48.586 -43.276 84.156 1.00 89.56 345 VAL A N 1
ATOM 2769 C CA . VAL A 1 345 ? -47.737 -44.028 83.218 1.00 89.56 345 VAL A CA 1
ATOM 2770 C C . VAL A 1 345 ? -48.528 -44.393 81.961 1.00 89.56 345 VAL A C 1
ATOM 2772 O O . VAL A 1 345 ? -48.088 -44.072 80.859 1.00 89.56 345 VAL A O 1
ATOM 2775 N N . GLN A 1 346 ? -49.744 -44.924 82.113 1.00 91.62 346 GLN A N 1
ATOM 2776 C CA . GLN A 1 346 ? -50.616 -45.239 80.973 1.00 91.62 346 GLN A CA 1
ATOM 2777 C C . GLN A 1 346 ? -50.983 -44.001 80.137 1.00 91.62 346 GLN A C 1
ATOM 2779 O O . GLN A 1 346 ? -51.127 -44.084 78.917 1.00 91.62 346 GLN A O 1
ATOM 2784 N N . GLN A 1 347 ? -51.160 -42.834 80.766 1.00 90.00 347 GLN A N 1
ATOM 2785 C CA . GLN A 1 347 ? -51.413 -41.584 80.041 1.00 90.00 347 GLN A CA 1
ATOM 2786 C C . GLN A 1 347 ? -50.185 -41.121 79.247 1.00 90.00 347 GLN A C 1
ATOM 2788 O O . GLN A 1 347 ? -50.333 -40.661 78.114 1.00 90.00 347 GLN A O 1
ATOM 2793 N N . CYS A 1 348 ? -48.984 -41.272 79.809 1.00 87.50 348 CYS A N 1
ATOM 2794 C CA . CYS A 1 348 ? -47.732 -40.957 79.126 1.00 87.50 348 CYS A CA 1
ATOM 2795 C C . CYS A 1 348 ? -47.495 -41.866 77.913 1.00 87.50 348 CYS A C 1
ATOM 2797 O O . CYS A 1 348 ? -47.120 -41.369 76.853 1.00 87.50 348 CYS A O 1
ATOM 2799 N N . GLU A 1 349 ? -47.767 -43.167 78.036 1.00 89.50 349 GLU A N 1
ATOM 2800 C CA . GLU A 1 349 ? -47.649 -44.123 76.926 1.00 89.50 349 GLU A CA 1
ATOM 2801 C C . GLU A 1 349 ? -48.575 -43.746 75.760 1.00 89.50 349 GLU A C 1
ATOM 2803 O O . GLU A 1 349 ? -48.124 -43.629 74.620 1.00 89.50 349 GLU A O 1
ATOM 2808 N N . LYS A 1 350 ? -49.843 -43.424 76.051 1.00 89.38 350 LYS A N 1
ATOM 2809 C CA . LYS A 1 350 ? -50.803 -42.957 75.035 1.00 89.38 350 LYS A CA 1
ATOM 2810 C C . LYS A 1 350 ? -50.372 -41.653 74.364 1.00 89.38 350 LYS A C 1
ATOM 2812 O O . LYS A 1 350 ? -50.517 -41.498 73.153 1.00 89.38 350 LYS A O 1
ATOM 2817 N N . ALA A 1 351 ? -49.840 -40.703 75.132 1.00 86.50 351 ALA A N 1
ATOM 2818 C CA . ALA A 1 351 ? -49.337 -39.449 74.575 1.00 86.50 351 ALA A CA 1
ATOM 2819 C C . ALA A 1 351 ? -48.129 -39.681 73.649 1.00 86.50 351 ALA A C 1
ATOM 2821 O O . ALA A 1 351 ? -47.999 -39.012 72.623 1.00 86.50 351 ALA A O 1
ATOM 2822 N N . GLN A 1 352 ? -47.272 -40.649 73.981 1.00 86.88 352 GLN A N 1
ATOM 2823 C CA . GLN A 1 352 ? -46.117 -41.015 73.167 1.00 86.88 352 GLN A CA 1
ATOM 2824 C C . GLN A 1 352 ? -46.522 -41.697 71.851 1.00 86.88 352 GLN A C 1
ATOM 2826 O O . GLN A 1 352 ? -45.891 -41.453 70.822 1.00 86.88 352 GLN A O 1
ATOM 2831 N N . GLU A 1 353 ? -47.570 -42.523 71.852 1.00 89.38 353 GLU A N 1
ATOM 2832 C CA . GLU A 1 353 ? -48.148 -43.082 70.621 1.00 89.38 353 GLU A CA 1
ATOM 2833 C C . GLU A 1 353 ? -48.714 -41.980 69.721 1.00 89.38 353 GLU A C 1
ATOM 2835 O O . GLU A 1 353 ? -48.331 -41.887 68.555 1.00 89.38 353 GLU A O 1
ATOM 2840 N N . TYR A 1 354 ? -49.513 -41.070 70.283 1.00 89.25 354 TYR A N 1
ATOM 2841 C CA . TYR A 1 354 ? -50.063 -39.931 69.545 1.00 89.25 354 TYR A CA 1
ATOM 2842 C C . TYR A 1 354 ? -48.971 -39.020 68.959 1.00 89.25 354 TYR A C 1
ATOM 2844 O O . TYR A 1 354 ? -49.083 -38.532 67.836 1.00 89.25 354 TYR A O 1
ATOM 2852 N N . GLN A 1 355 ? -47.860 -38.822 69.675 1.00 87.81 355 GLN A N 1
ATOM 2853 C CA . GLN A 1 355 ? -46.729 -38.049 69.160 1.00 87.81 355 GLN A CA 1
ATOM 2854 C C . GLN A 1 355 ? -46.137 -38.659 67.880 1.00 87.81 355 GLN A C 1
ATOM 2856 O O . GLN A 1 355 ? -45.735 -37.909 66.990 1.00 87.81 355 GLN A O 1
ATOM 2861 N N . LYS A 1 356 ? -46.091 -39.993 67.762 1.00 86.06 356 LYS A N 1
ATOM 2862 C CA . LYS A 1 356 ? -45.611 -40.657 66.539 1.00 86.06 356 LYS A CA 1
ATOM 2863 C C . LYS A 1 356 ? -46.534 -40.373 65.355 1.00 86.06 356 LYS A C 1
ATOM 2865 O O . LYS A 1 356 ? -46.038 -40.109 64.264 1.00 86.06 356 LYS A O 1
ATOM 2870 N N . GLU A 1 357 ? -47.848 -40.367 65.574 1.00 86.44 357 GLU A N 1
ATOM 2871 C CA . GLU A 1 357 ? -48.838 -40.017 64.545 1.00 86.44 357 GLU A CA 1
ATOM 2872 C C . GLU A 1 357 ? -48.677 -38.565 64.082 1.00 86.44 357 GLU A C 1
ATOM 2874 O O . GLU A 1 357 ? -48.623 -38.288 62.884 1.00 86.44 357 GLU A O 1
ATOM 2879 N N . VAL A 1 358 ? -48.518 -37.633 65.027 1.00 85.69 358 VAL A N 1
ATOM 2880 C CA . VAL A 1 358 ? -48.287 -36.216 64.713 1.00 85.69 358 VAL A CA 1
ATOM 2881 C C . VAL A 1 358 ? -46.970 -36.027 63.961 1.00 85.69 358 VAL A C 1
ATOM 2883 O O . VAL A 1 358 ? -46.916 -35.264 63.000 1.00 85.69 358 VAL A O 1
ATOM 2886 N N . GLN A 1 359 ? -45.906 -36.725 64.359 1.00 84.00 359 GLN A N 1
ATOM 2887 C CA . GLN A 1 359 ? -44.612 -36.635 63.688 1.00 84.00 359 GLN A CA 1
ATOM 2888 C C . GLN A 1 359 ? -44.682 -37.156 62.248 1.00 84.00 359 GLN A C 1
ATOM 2890 O O . GLN A 1 359 ? -44.129 -36.512 61.359 1.00 84.00 359 GLN A O 1
ATOM 2895 N N . ALA A 1 360 ? -45.395 -38.259 62.005 1.00 83.19 360 ALA A N 1
ATOM 2896 C CA . ALA A 1 360 ? -45.645 -38.760 60.655 1.00 83.19 360 ALA A CA 1
ATOM 2897 C C . ALA A 1 360 ? -46.416 -37.732 59.810 1.00 83.19 360 ALA A C 1
ATOM 2899 O O . ALA A 1 360 ? -45.973 -37.386 58.720 1.00 83.19 360 ALA A O 1
ATOM 2900 N N . ALA A 1 361 ? -47.488 -37.148 60.354 1.00 79.56 361 ALA A N 1
ATOM 2901 C CA . ALA A 1 361 ? -48.268 -36.124 59.657 1.00 79.56 361 ALA A CA 1
ATOM 2902 C C . ALA A 1 361 ? -47.453 -34.856 59.333 1.00 79.56 361 ALA A C 1
ATOM 2904 O O . ALA A 1 361 ? -47.646 -34.237 58.287 1.00 79.56 361 ALA A O 1
ATOM 2905 N N . VAL A 1 362 ? -46.530 -34.458 60.215 1.00 80.56 362 VAL A N 1
ATOM 2906 C CA . VAL A 1 362 ? -45.627 -33.319 59.981 1.00 80.56 362 VAL A CA 1
ATOM 2907 C C . VAL A 1 362 ? -44.592 -33.636 58.900 1.00 80.56 362 VAL A C 1
ATOM 2909 O O . VAL A 1 362 ? -44.288 -32.758 58.095 1.00 80.56 362 VAL A O 1
ATOM 2912 N N . ILE A 1 363 ? -44.059 -34.861 58.867 1.00 80.75 363 ILE A N 1
ATOM 2913 C CA . ILE A 1 363 ? -43.129 -35.307 57.817 1.00 80.75 363 ILE A CA 1
ATOM 2914 C C . ILE A 1 363 ? -43.845 -35.334 56.461 1.00 80.75 363 ILE A C 1
ATOM 2916 O O . ILE A 1 363 ? -43.361 -34.706 55.523 1.00 80.75 363 ILE A O 1
ATOM 2920 N N . ASP A 1 364 ? -45.035 -35.935 56.387 1.00 77.44 364 ASP A N 1
ATOM 2921 C CA . ASP A 1 364 ? -45.862 -35.954 55.172 1.00 77.44 364 ASP A CA 1
ATOM 2922 C C . ASP A 1 364 ? -46.173 -34.533 54.669 1.00 77.44 364 ASP A C 1
ATOM 2924 O O . ASP A 1 364 ? -46.153 -34.259 53.465 1.00 77.44 364 ASP A O 1
ATOM 2928 N N . TRP A 1 365 ? -46.427 -33.598 55.592 1.00 73.25 365 TRP A N 1
ATOM 2929 C CA . TRP A 1 365 ? -46.641 -32.190 55.259 1.00 73.25 365 TRP A CA 1
ATOM 2930 C C . TRP A 1 365 ? -45.378 -31.504 54.718 1.00 73.25 365 TRP A C 1
ATOM 2932 O O . TRP A 1 365 ? -45.484 -30.676 53.813 1.00 73.25 365 TRP A O 1
ATOM 2942 N N . TRP A 1 366 ? -44.195 -31.830 55.251 1.00 74.31 366 TRP A N 1
ATOM 2943 C CA . TRP A 1 366 ? -42.922 -31.257 54.799 1.00 74.31 366 TRP A CA 1
ATOM 2944 C C . TRP A 1 366 ? -42.473 -31.807 53.442 1.00 74.31 366 TRP A C 1
ATOM 2946 O O . TRP A 1 366 ? -41.932 -31.053 52.634 1.00 74.31 366 TRP A O 1
ATOM 2956 N N . ASP A 1 367 ? -42.722 -33.082 53.157 1.00 76.75 367 ASP A N 1
ATOM 2957 C CA . ASP A 1 367 ? -42.342 -33.678 51.874 1.00 76.75 367 ASP A CA 1
ATOM 2958 C C . ASP A 1 367 ? -43.196 -33.140 50.714 1.00 76.75 367 ASP A C 1
ATOM 2960 O O . ASP A 1 367 ? -42.690 -32.966 49.602 1.00 76.75 367 ASP A O 1
ATOM 2964 N N . GLN A 1 368 ? -44.481 -32.832 50.951 1.00 68.50 368 GLN A N 1
ATOM 2965 C CA . GLN A 1 368 ? -45.375 -32.246 49.941 1.00 68.50 368 GLN A CA 1
ATOM 2966 C C . GLN A 1 368 ? -46.278 -31.143 50.515 1.00 68.50 368 GLN A C 1
ATOM 2968 O O . GLN A 1 368 ? -47.496 -31.333 50.668 1.00 68.50 368 GLN A O 1
ATOM 2973 N N . PRO A 1 369 ? -45.723 -29.943 50.775 1.00 60.97 369 PRO A N 1
ATOM 2974 C CA . PRO A 1 369 ? -46.513 -28.833 51.276 1.00 60.97 369 PRO A CA 1
ATOM 2975 C C . PRO A 1 369 ? -47.597 -28.475 50.251 1.00 60.97 369 PRO A C 1
ATOM 2977 O O . PRO A 1 369 ? -47.326 -28.294 49.066 1.00 60.97 369 PRO A O 1
ATOM 2980 N N . ALA A 1 370 ? -48.839 -28.368 50.727 1.00 60.75 370 ALA A N 1
ATOM 2981 C CA . ALA A 1 370 ? -50.039 -28.016 49.959 1.00 60.75 370 ALA A CA 1
ATOM 2982 C C . ALA A 1 370 ? -50.723 -29.107 49.111 1.00 60.75 370 ALA A C 1
ATOM 2984 O O . ALA A 1 370 ? -51.768 -28.808 48.532 1.00 60.75 370 ALA A O 1
ATOM 2985 N N . GLN A 1 371 ? -50.268 -30.369 49.100 1.00 61.91 371 GLN A N 1
ATOM 2986 C CA . GLN A 1 371 ? -50.975 -31.421 48.342 1.00 61.91 371 GLN A CA 1
ATOM 2987 C C . GLN A 1 371 ? -52.405 -31.690 48.863 1.00 61.91 371 GLN A C 1
ATOM 2989 O O . GLN A 1 371 ? -53.296 -32.033 48.084 1.00 61.91 371 GLN A O 1
ATOM 2994 N N . TYR A 1 372 ? -52.642 -31.464 50.160 1.00 61.81 372 TYR A N 1
ATOM 2995 C CA . TYR A 1 372 ? -53.930 -31.711 50.825 1.00 61.81 372 TYR A CA 1
ATOM 2996 C C . TYR A 1 372 ? -54.546 -30.471 51.487 1.00 61.81 372 TYR A C 1
ATOM 2998 O O . TYR A 1 372 ? -55.597 -30.571 52.116 1.00 61.81 372 TYR A O 1
ATOM 3006 N N . CYS A 1 373 ? -53.935 -29.290 51.341 1.00 61.38 373 CYS A N 1
ATOM 3007 C CA . CYS A 1 373 ? -54.363 -28.088 52.069 1.00 61.38 373 CYS A CA 1
ATOM 3008 C C . CYS A 1 373 ? -55.704 -27.505 51.595 1.00 61.38 373 CYS A C 1
ATOM 3010 O O . CYS A 1 373 ? -56.241 -26.633 52.267 1.00 61.38 373 CYS A O 1
ATOM 3012 N N . LEU A 1 374 ? -56.241 -27.966 50.459 1.00 65.50 374 LEU A N 1
ATOM 3013 C CA . LEU A 1 374 ? -57.483 -27.464 49.860 1.00 65.50 374 LEU A CA 1
ATOM 3014 C C . LEU A 1 374 ? -58.409 -28.613 49.434 1.00 65.50 374 LEU A C 1
ATOM 3016 O O . LEU A 1 374 ? -58.931 -28.632 48.320 1.00 65.50 374 LEU A O 1
ATOM 3020 N N . SER A 1 375 ? -58.614 -29.603 50.306 1.00 63.62 375 SER A N 1
ATOM 3021 C CA . SER A 1 375 ? -59.528 -30.720 50.015 1.00 63.62 375 SER A CA 1
ATOM 3022 C C . SER A 1 375 ? -60.993 -30.279 49.859 1.00 63.62 375 SER A C 1
ATOM 3024 O O . SER A 1 375 ? -61.768 -30.965 49.191 1.00 63.62 375 SER A O 1
ATOM 3026 N N . TRP A 1 376 ? -61.363 -29.119 50.416 1.00 71.25 376 TRP A N 1
ATOM 3027 C CA . TRP A 1 376 ? -62.717 -28.553 50.377 1.00 71.25 376 TRP A CA 1
ATOM 3028 C C . TRP A 1 376 ? -62.946 -27.496 49.286 1.00 71.25 376 TRP A C 1
ATOM 3030 O O . TRP A 1 376 ? -64.097 -27.151 49.020 1.00 71.25 376 TRP A O 1
ATOM 3040 N N . GLU A 1 377 ? -61.902 -26.963 48.643 1.00 72.00 377 GLU A N 1
ATOM 3041 C CA . GLU A 1 377 ? -62.070 -25.902 47.644 1.00 72.00 377 GLU A CA 1
ATOM 3042 C C . GLU A 1 377 ? -62.365 -26.500 46.261 1.00 72.00 377 GLU A C 1
ATOM 3044 O O . GLU A 1 377 ? -61.585 -27.277 45.706 1.00 72.00 377 GLU A O 1
ATOM 3049 N N . GLN A 1 378 ? -63.527 -26.152 45.704 1.00 77.31 378 GLN A N 1
ATOM 3050 C CA . GLN A 1 378 ? -63.985 -26.641 44.406 1.00 77.31 378 GLN A CA 1
ATOM 3051 C C . GLN A 1 378 ? -63.980 -25.513 43.375 1.00 77.31 378 GLN A C 1
ATOM 3053 O O . GLN A 1 378 ? -64.611 -24.474 43.560 1.00 77.31 378 GLN A O 1
ATOM 3058 N N . ARG A 1 379 ? -63.318 -25.740 42.239 1.00 68.56 379 ARG A N 1
ATOM 3059 C CA . ARG A 1 379 ? -63.345 -24.845 41.071 1.00 68.56 379 ARG A CA 1
ATOM 3060 C C . ARG A 1 379 ? -63.990 -25.599 39.914 1.00 68.56 379 ARG A C 1
ATOM 3062 O O . ARG A 1 379 ? -63.464 -26.612 39.458 1.00 68.56 379 ARG A O 1
ATOM 3069 N N . GLY A 1 380 ? -65.156 -25.127 39.471 1.00 77.62 380 GLY A N 1
ATOM 3070 C CA . GLY A 1 380 ? -65.946 -25.808 38.436 1.00 77.62 380 GLY A CA 1
ATOM 3071 C C . GLY A 1 380 ? -66.575 -27.126 38.904 1.00 77.62 380 GLY A C 1
ATOM 3072 O O . GLY A 1 380 ? -66.696 -28.053 38.111 1.00 77.62 380 GLY A O 1
ATOM 3073 N N . GLY A 1 381 ? -66.928 -27.231 40.192 1.00 84.19 381 GLY A N 1
ATOM 3074 C CA . GLY A 1 381 ? -67.540 -28.433 40.777 1.00 84.19 381 GLY A CA 1
ATOM 3075 C C . GLY A 1 381 ? -66.583 -29.614 40.972 1.00 84.19 381 GLY A C 1
ATOM 3076 O O . GLY A 1 381 ? -67.040 -30.724 41.227 1.00 84.19 381 GLY A O 1
ATOM 3077 N N . GLN A 1 382 ? -65.270 -29.397 40.835 1.00 80.88 382 GLN A N 1
ATOM 3078 C CA . GLN A 1 382 ? -64.244 -30.424 41.023 1.00 80.88 382 GLN A CA 1
ATOM 3079 C C . GLN A 1 382 ? -63.185 -29.962 42.025 1.00 80.88 382 GLN A C 1
ATOM 3081 O O . GLN A 1 382 ? -62.804 -28.788 42.040 1.00 80.88 382 GLN A O 1
ATOM 3086 N N . THR A 1 383 ? -62.720 -30.888 42.866 1.00 83.81 383 THR A N 1
ATOM 3087 C CA . THR A 1 383 ? -61.618 -30.649 43.813 1.00 83.81 383 THR A CA 1
ATOM 3088 C C . THR A 1 383 ? -60.263 -30.716 43.104 1.00 83.81 383 THR A C 1
ATOM 3090 O O . THR A 1 383 ? -60.146 -31.270 42.008 1.00 83.81 383 THR A O 1
ATOM 3093 N N . LEU A 1 384 ? -59.209 -30.181 43.731 1.00 76.06 384 LEU A N 1
ATOM 3094 C CA . LEU A 1 384 ? -57.840 -30.213 43.193 1.00 76.06 384 LEU A CA 1
ATOM 3095 C C . LEU A 1 384 ? -57.387 -31.641 42.821 1.00 76.06 384 LEU A C 1
ATOM 3097 O O . LEU A 1 384 ? -56.786 -31.850 41.770 1.00 76.06 384 LEU A O 1
ATOM 3101 N N . LEU A 1 385 ? -57.728 -32.629 43.656 1.00 77.56 385 LEU A N 1
ATOM 3102 C CA . LEU A 1 385 ? -57.449 -34.051 43.421 1.00 77.56 385 LEU A CA 1
ATOM 3103 C C . LEU A 1 385 ? -58.117 -34.560 42.137 1.00 77.56 385 LEU A C 1
ATOM 3105 O O . LEU A 1 385 ? -57.467 -35.191 41.309 1.00 77.56 385 LEU A O 1
ATOM 3109 N N . GLN A 1 386 ? -59.387 -34.215 41.924 1.00 82.00 386 GLN A N 1
ATOM 3110 C CA . GLN A 1 386 ? -60.130 -34.619 40.729 1.00 82.00 386 GLN A CA 1
ATOM 3111 C C . GLN A 1 386 ? -59.590 -33.950 39.458 1.00 82.00 386 GLN A C 1
ATOM 3113 O O . GLN A 1 386 ? -59.523 -34.586 38.404 1.00 82.00 386 GLN A O 1
ATOM 3118 N N . TRP A 1 387 ? -59.168 -32.685 39.552 1.00 83.25 387 TRP A N 1
ATOM 3119 C CA . TRP A 1 387 ? -58.493 -31.985 38.458 1.00 83.25 387 TRP A CA 1
ATOM 3120 C C . TRP A 1 387 ? -57.146 -32.613 38.119 1.00 83.25 387 TRP A C 1
ATOM 3122 O O . TRP A 1 387 ? -56.852 -32.808 36.939 1.00 83.25 387 TRP A O 1
ATOM 3132 N N . ARG A 1 388 ? -56.357 -32.975 39.137 1.00 81.19 388 ARG A N 1
ATOM 3133 C CA . ARG A 1 388 ? -55.094 -33.691 38.957 1.00 81.19 388 ARG A CA 1
ATOM 3134 C C . ARG A 1 388 ? -55.335 -35.002 38.224 1.00 81.19 388 ARG A C 1
ATOM 3136 O O . ARG A 1 388 ? -54.726 -35.214 37.187 1.00 81.19 388 ARG A O 1
ATOM 3143 N N . ASP A 1 389 ? -56.261 -35.833 38.693 1.00 84.75 389 ASP A N 1
ATOM 3144 C CA . ASP A 1 389 ? -56.517 -37.147 38.097 1.00 84.75 389 ASP A CA 1
ATOM 3145 C C . ASP A 1 389 ? -57.004 -37.031 36.642 1.00 84.75 389 ASP A C 1
ATOM 3147 O O . ASP A 1 389 ? -56.527 -37.752 35.762 1.00 84.75 389 ASP A O 1
ATOM 3151 N N . ARG A 1 390 ? -57.874 -36.056 36.343 1.00 85.12 390 ARG A N 1
ATOM 3152 C CA . ARG A 1 390 ? -58.263 -35.730 34.961 1.00 85.12 390 ARG A CA 1
ATOM 3153 C C . ARG A 1 390 ? -57.082 -35.290 34.107 1.00 85.12 390 ARG A C 1
ATOM 3155 O O . ARG A 1 390 ? -56.980 -35.717 32.957 1.00 85.12 390 ARG A O 1
ATOM 3162 N N . TRP A 1 391 ? -56.206 -34.451 34.648 1.00 83.62 391 TRP A N 1
ATOM 3163 C CA . TRP A 1 391 ? -55.013 -33.990 33.949 1.00 83.62 391 TRP A CA 1
ATOM 3164 C C . TRP A 1 391 ? -54.053 -35.144 33.654 1.00 83.62 391 TRP A C 1
ATOM 3166 O O . TRP A 1 391 ? -53.531 -35.221 32.547 1.00 83.62 391 TRP A O 1
ATOM 3176 N N . THR A 1 392 ? -53.877 -36.087 34.584 1.00 85.62 392 THR A N 1
ATOM 3177 C CA . THR A 1 392 ? -53.055 -37.291 34.384 1.00 85.62 392 THR A CA 1
ATOM 3178 C C . THR A 1 392 ? -53.630 -38.199 33.296 1.00 85.62 392 THR A C 1
ATOM 3180 O O . THR A 1 392 ? -52.894 -38.747 32.479 1.00 85.62 392 THR A O 1
ATOM 3183 N N . VAL A 1 393 ? -54.958 -38.344 33.238 1.00 86.25 393 VAL A N 1
ATOM 3184 C CA . VAL A 1 393 ? -55.627 -39.117 32.179 1.00 86.25 393 VAL A CA 1
ATOM 3185 C C . VAL A 1 393 ? -55.497 -38.421 30.822 1.00 86.25 393 VAL A C 1
ATOM 3187 O O . VAL A 1 393 ? -55.199 -39.079 29.824 1.00 86.25 393 VAL A O 1
ATOM 3190 N N . ALA A 1 394 ? -55.678 -37.099 30.776 1.00 84.00 394 ALA A N 1
ATOM 3191 C CA . ALA A 1 394 ? -55.537 -36.309 29.557 1.00 84.00 394 ALA A CA 1
ATOM 3192 C C . ALA A 1 394 ? -54.087 -36.297 29.047 1.00 84.00 394 ALA A C 1
ATOM 3194 O O . ALA A 1 394 ? -53.858 -36.496 27.855 1.00 84.00 394 ALA A O 1
ATOM 3195 N N . SER A 1 395 ? -53.101 -36.144 29.935 1.00 83.31 395 SER A N 1
ATOM 3196 C CA . SER A 1 395 ? -51.682 -36.184 29.573 1.00 83.31 395 SER A CA 1
ATOM 3197 C C . SER A 1 395 ? -51.271 -37.567 29.066 1.00 83.31 395 SER A C 1
ATOM 3199 O O . SER A 1 395 ? -50.610 -37.661 28.033 1.00 83.31 395 SER A O 1
ATOM 3201 N N . ALA A 1 396 ? -51.745 -38.643 29.701 1.00 80.56 396 ALA A N 1
ATOM 3202 C CA . ALA A 1 396 ? -51.527 -40.005 29.226 1.00 80.56 396 ALA A CA 1
ATOM 3203 C C . ALA A 1 396 ? -52.195 -40.263 27.861 1.00 80.56 396 ALA A C 1
ATOM 3205 O O . ALA A 1 396 ? -51.640 -40.975 27.026 1.00 80.56 396 ALA A O 1
ATOM 3206 N N . ALA A 1 397 ? -53.371 -39.684 27.597 1.00 80.88 397 ALA A N 1
ATOM 3207 C CA . ALA A 1 397 ? -54.029 -39.784 26.293 1.00 80.88 397 ALA A CA 1
ATOM 3208 C C . ALA A 1 397 ? -53.246 -39.047 25.194 1.00 80.88 397 ALA A C 1
ATOM 3210 O O . ALA A 1 397 ? -53.025 -39.613 24.123 1.00 80.88 397 ALA A O 1
ATOM 3211 N N . VAL A 1 398 ? -52.757 -37.836 25.480 1.00 77.94 398 VAL A N 1
ATOM 3212 C CA . VAL A 1 398 ? -51.918 -37.060 24.553 1.00 77.94 398 VAL A CA 1
ATOM 3213 C C . VAL A 1 398 ? -50.606 -37.792 24.259 1.00 77.94 398 VAL A C 1
ATOM 3215 O O . VAL A 1 398 ? -50.251 -37.939 23.090 1.00 77.94 398 VAL A O 1
ATOM 3218 N N . GLN A 1 399 ? -49.942 -38.345 25.280 1.00 76.50 399 GLN A N 1
ATOM 3219 C CA . GLN A 1 399 ? -48.717 -39.138 25.114 1.00 76.50 399 GLN A CA 1
ATOM 3220 C C . GLN A 1 399 ? -48.930 -40.383 24.236 1.00 76.50 399 GLN A C 1
ATOM 3222 O O . GLN A 1 399 ? -48.073 -40.714 23.415 1.00 76.50 399 GLN A O 1
ATOM 3227 N N . ARG A 1 400 ? -50.090 -41.048 24.339 1.00 72.56 400 ARG A N 1
ATOM 3228 C CA . ARG A 1 400 ? -50.441 -42.175 23.454 1.00 72.56 400 ARG A CA 1
ATOM 3229 C C . ARG A 1 400 ? -50.650 -41.740 22.002 1.00 72.56 400 ARG A C 1
ATOM 3231 O O . ARG A 1 400 ? -50.225 -42.454 21.098 1.00 72.56 400 ARG A O 1
ATOM 3238 N N . THR A 1 401 ? -51.254 -40.574 21.767 1.00 67.12 401 THR A N 1
ATOM 3239 C CA . THR A 1 401 ? -51.454 -40.039 20.405 1.00 67.12 401 THR A CA 1
ATOM 3240 C C . THR A 1 401 ? -50.176 -39.486 19.768 1.00 67.12 401 THR A C 1
ATOM 3242 O O . THR A 1 401 ? -50.017 -39.556 18.553 1.00 67.12 401 THR A O 1
ATOM 3245 N N . SER A 1 402 ? -49.228 -38.980 20.564 1.00 59.22 402 SER A N 1
ATOM 3246 C CA . SER A 1 402 ? -47.917 -38.543 20.067 1.00 59.22 402 SER A CA 1
ATOM 3247 C C . SER A 1 402 ? -46.951 -39.706 19.814 1.00 59.22 402 SER A C 1
ATOM 3249 O O . SER A 1 402 ? -46.004 -39.540 19.055 1.00 59.22 402 SER A O 1
ATOM 3251 N N . GLY A 1 403 ? -47.197 -40.883 20.400 1.00 58.62 403 GLY A N 1
ATOM 3252 C CA . GLY A 1 403 ? -46.444 -42.116 20.132 1.00 58.62 403 GLY A CA 1
ATOM 3253 C C . GLY A 1 403 ? -46.918 -42.913 18.908 1.00 58.62 403 GLY A C 1
ATOM 3254 O O . GLY A 1 403 ? -46.294 -43.906 18.562 1.00 58.62 403 GLY A O 1
ATOM 3255 N N . THR A 1 404 ? -48.011 -42.507 18.249 1.00 53.94 404 THR A N 1
ATOM 3256 C CA . THR A 1 404 ? -48.576 -43.173 17.051 1.00 53.94 404 THR A CA 1
ATOM 3257 C C . THR A 1 404 ? -48.260 -42.449 15.734 1.00 53.94 404 THR A C 1
ATOM 3259 O O . THR A 1 404 ? -48.804 -42.796 14.688 1.00 53.94 404 THR A O 1
ATOM 3262 N N . ARG A 1 405 ? -47.362 -41.453 15.762 1.00 50.38 405 ARG A N 1
ATOM 3263 C CA . ARG A 1 405 ? -46.758 -40.833 14.571 1.00 50.38 405 ARG A CA 1
ATOM 3264 C C . ARG A 1 405 ? -45.258 -41.145 14.528 1.00 50.38 405 ARG A C 1
ATOM 3266 O O . ARG A 1 405 ? -44.441 -40.286 14.844 1.00 50.38 405 ARG A O 1
ATOM 3273 N N . THR A 1 406 ? -44.929 -42.367 14.125 1.00 44.16 406 THR A N 1
ATOM 3274 C CA . THR A 1 406 ? -43.633 -42.754 13.539 1.00 44.16 406 THR A CA 1
ATOM 3275 C C . THR A 1 406 ? -43.891 -43.740 12.428 1.00 44.16 406 THR A C 1
ATOM 3277 O O . THR A 1 406 ? -44.615 -44.722 12.718 1.00 44.16 406 THR A O 1
#

InterPro domains:
  IPR029131 HAUS augmin-like complex subunit 5 [PF14817] (41-388)

Foldseek 3Di:
DPPPPPPPDDDDDDDDDDDDDDDDDDDDDDDDPDDPDPPPDDDDDDPPPPDDPVVVVVVVVVVVVVVVVVVVVVVVVVVVVVVVVVVVLVVVLVVLDDPDPVSVVVNVVVVVVVVVVVVVVVVVVVVVVVVVVVVVVVVVVVVVVVVVVVVVVVVVVVVVVVVVVVVVVVVVVVVVVVVVVVVVVVVVVVCCCVPPVVVVVVVVVVVVVVVVVVVVVVVVVVVPDDPQQVDWDDDPNDTHRVCVVDLVVLVDPPDPCVVVVVVLCVVLVNDPPDRPVCSVVSVVVVVVVVVVVVVVVVVVVVVVVVVVVVVVPDDDDDVVVVVVVVVVVVVVCCVPVVVVVVVVVVVVVVVVVVVVVVVVVVVVCVVDPPPCPFQPDDDPNDGPVRVVVVVVVVVVVVVVVVVPPD

Secondary structure (DSSP, 8-state):
--SSSSSS--PPPP-------------------SSTTSS-------------HHHHHHHHHHHHHHHHHHHHHHHHHHHHHHHHHHHHHHHHHHHT--SSHHHHHHHHHHHHHHHHHHHHHHHHHHHHHHHHHHHHHHHHHHHHHHHHHHHHHHHHHHHHHHHHHHHHHHHHHHHHHHHHHHHHHHHHHHHHIIIIIHHHHHHHHHHHHHHHHHHHHHHHHHHHS-HHHH-EEEETTEEEETTTT-GGGGS-TTSTTHHHHHHHHHHHT--TTS-TTHHHHHHHHHHHHHHHHHHHHHHHHHHHHHHHHHHHH-SS--H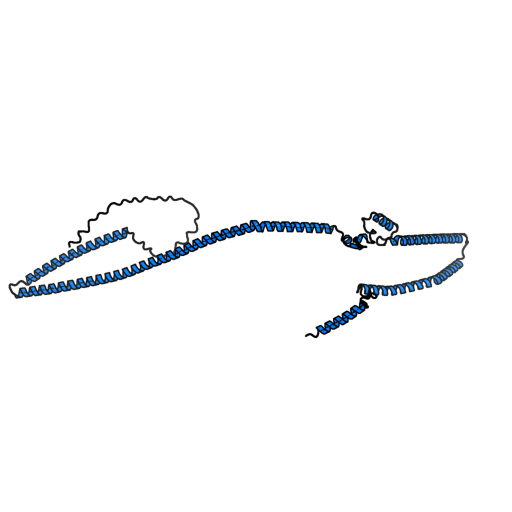HHHHHHHHHHHHHHHHHHHHHHHHHHHHHHHHHHHHHHHHHHHHHHHHSTTSSTTTT-EETTEEHHHHHHHHHHHHHHHHHHHTT--

Sequence (406 aa):
MKKLQASLGAEPAETSCSVRQATRSGHETRGNTEESKRARSLDDDSLDVLPSFSCLIQEGWAQSVHVTSELRSIQHQSEELAAHLAYQIQEVHRMLSDDSELSAARRAAFDAELRLVLLRGCRNALFHECQILHAEAAHGKQEMKFLQQQQQNVQDLRLLLERNQKQIQVLIKGNSAFKAELQRSGSEVQQFVQEQLIPRHQELAHESQRLKDFAMKDAEHFRTVSLHALRTVSVEGNLVPAQDLSVNRLSDRLSPYSGIYERIFSVIRLPLYKAPEMVLTHVAEMKRQQLFLRSLLYNRNQAVTRVQQQICESQDPDLDTLFERLSAHYAHQVDHLVPKVEQLVQQCEKAQEYQKEVQAAVIDWWDQPAQYCLSWEQRGGQTLLQWRDRWTVASAAVQRTSGTRT

Organism: Eleutherodactylus coqui (NCBI:txid57060)

Mean predicted aligned error: 22.37 Å